Protein AF-0000000078892692 (afdb_homodimer)

Radius of gyration: 23.03 Å; Cα contacts (8 Å, |Δi|>4): 595; chains: 2; bounding box: 68×67×47 Å

Sequence (408 aa):
GPVQPSDVFCCVPGRLSLLSSTSKYKVTVGEIRRRLSHPECLNASLLGGVLRRAKSKNGGKCLRDKLDKIGLSLPAGRRKAAQVTLLTSLVEGEAAHLAADFDFVCESEFPASQLAEYQYRQHADPAEQGSRKNAIMAAKQLAKELQDILAQDPYPKLRLPTSSLPESTLRSLNQFGLVTHGFGSPSINAAMNAFQAYLSELLKGPVQPSDVFCCVPGRLSLLSSTSKYKVTVGEIRRRLSHPECLNASLLGGVLRRAKSKNGGKCLRDKLDKIGLSLPAGRRKAAQVTLLTSLVEGEAAHLAADFDFVCESEFPASQLAEYQYRQHADPAEQGSRKNAIMAAKQLAKELQDILAQDPYPKLRLPTSSLPESTLRSLNQFGLVTHGFGSPSINAAMNAFQAYLSELLK

Organism: Nematostella vectensis (NCBI:txid45351)

Nearest PDB structures (foldseek):
  8j0r-assembly1_B  TM=9.141E-01  e=3.727E-20  Homo sapiens
  8j0q-assembly1_A  TM=9.503E-01  e=6.905E-19  Homo sapiens
  8j0l-assembly1_B  TM=9.523E-01  e=1.653E-17  Homo sapiens
  8j0l-assembly1_A  TM=9.527E-01  e=9.924E-17  Homo sapiens
  8j0q-assembly1_B  TM=9.507E-01  e=8.103E-16  Homo sapiens

Secondary structure (DSSP, 8-state):
-PPPTTSEEEEEE-TT--TT---EEEEEHHHHHHHHSTTT---HHHHHHHTT-TTSTTHHHHHHHHHHHTT--PPSSS-------GGGGS-HHHHHHHHHHHHHHHHHH--HHHHHHHHHHHT--GGGHHHHHHHHHHHHHHHHHHHHHHTT--TTSS--TT----HHHHHHHHHHHHHHTT-HHHHHHHHHHHHHHHHHHHT-/-PPPTTSEEEEEE-TT--TT---EEEEEHHHHHHHHSTTT---HHHHHHHTT-TTSTTHHHHHHHHHHHTT--PPSSS-------GGGGS-HHHHHHHHHHHHHHHHHH--HHHHHHHHHHHT--GGGHHHHHHHHHHHHHHHHHHHHHHTT--TTSS--TT----HHHHHHHHHHHHHHTT-HHHHHHHHHHHHHHHHHHHT-

pLDDT: mean 90.21, std 11.08, range [53.38, 98.88]

Solvent-accessible surface area (backbone atoms only — not comparable to full-atom values): 21968 Å² total; per-residue (Å²): 129,82,82,48,49,81,37,75,69,49,70,34,73,46,67,44,52,55,68,85,62,66,55,62,34,67,36,30,40,40,54,53,53,52,42,48,28,86,76,41,38,40,45,60,68,55,46,24,38,46,60,71,39,51,86,42,90,59,29,58,59,54,51,49,52,55,32,46,74,70,73,40,75,70,67,83,71,91,56,82,60,32,90,80,47,49,56,60,40,45,51,50,56,54,23,42,49,44,22,50,43,51,32,50,46,35,72,74,45,49,48,28,58,53,53,18,52,56,53,46,67,75,59,63,53,74,90,47,43,65,62,46,50,52,31,46,52,34,26,48,50,54,52,46,54,53,42,55,55,49,70,48,56,33,54,94,46,81,70,43,92,83,49,83,70,54,69,70,47,41,50,39,46,39,50,33,20,61,73,31,36,42,24,43,56,54,38,38,44,25,32,49,49,38,48,46,47,21,49,55,42,57,70,106,129,83,83,48,49,82,38,73,68,49,72,33,71,48,68,44,52,55,68,86,62,65,55,63,34,68,37,28,41,41,55,53,52,52,43,50,28,85,76,42,38,41,47,62,68,57,46,25,38,47,62,72,38,51,84,42,89,60,27,59,60,53,50,49,52,57,32,45,74,69,74,40,75,72,69,84,70,91,57,83,63,32,89,79,47,48,56,59,39,45,51,51,54,53,23,42,48,44,23,49,42,51,30,50,45,32,72,74,46,51,49,27,59,53,52,20,51,57,54,46,66,75,59,65,53,72,90,47,43,65,62,47,52,54,31,46,52,34,26,48,50,56,52,46,54,52,44,56,55,50,71,49,56,32,53,95,47,82,67,42,92,83,50,83,70,52,69,68,48,41,50,40,48,39,51,33,19,62,74,31,37,43,23,44,57,54,37,36,43,26,32,48,49,37,50,46,47,22,49,54,43,56,70,106

Foldseek 3Di:
DQFDQAAFLDWAFFPPDDDPPGPIDTAGNVQVVLCCDPPANDAQQLVCQLRVNNPDDCSSVVVQVSQVVNPHHRDPDPPPGHDDDPLSSYALVNLVVVLVVLLVCLVPPPPLLVVLVVVLVVVVPPVCLVVVLVVLVVVLVVLVVLLVLLVQQPPVDQGDPPDPDDNVSSVVSNNVCSVNSNNPSSNVNSVSVSVNSNSVSNND/DQFDQAAFLDWAFFPPDDDPPGDIDTAGNVQVVLCCDPPANDAQQLVCQLRVNNPDDCSSVVVQVSQVVNPDHRDPDPPPGHDDDPLSSYALVNLVVVLVVLLVCLVPPPPLLVVLVVVLVVVVPPVCLVVVLVVLVVVLVVLVVLLVLLVQQPPVDQGDPPDPDDNVSNVVSNNVCSVNSNNPSSNVSSVSVSVNSNSVSNND

Structure (mmCIF, N/CA/C/O backbone):
data_AF-0000000078892692-model_v1
#
loop_
_entity.id
_entity.type
_entity.pdbx_description
1 polymer 'Activator protein 2-like protein'
#
loop_
_atom_site.group_PDB
_atom_site.id
_atom_site.type_symbol
_atom_site.label_atom_id
_atom_site.label_alt_id
_atom_site.label_comp_id
_atom_site.label_asym_id
_atom_site.label_entity_id
_atom_site.label_seq_id
_atom_site.pdbx_PDB_ins_code
_atom_site.Cartn_x
_atom_site.Cartn_y
_atom_site.Cartn_z
_atom_site.occupancy
_atom_site.B_iso_or_equiv
_atom_site.auth_seq_id
_atom_site.auth_comp_id
_atom_site.auth_asym_id
_atom_site.auth_atom_id
_atom_site.pdbx_PDB_model_num
ATOM 1 N N . GLY A 1 1 ? 33.062 15.555 13.859 1 58.94 1 GLY A N 1
ATOM 2 C CA . GLY A 1 1 ? 33.469 14.484 12.953 1 58.94 1 GLY A CA 1
ATOM 3 C C . GLY A 1 1 ? 32.688 14.477 11.656 1 58.94 1 GLY A C 1
ATOM 4 O O . GLY A 1 1 ? 31.734 15.242 11.484 1 58.94 1 GLY A O 1
ATOM 5 N N . PRO A 1 2 ? 33.094 13.664 10.695 1 82.06 2 PRO A N 1
ATOM 6 C CA . PRO A 1 2 ? 32.406 13.648 9.398 1 82.06 2 PRO A CA 1
ATOM 7 C C . PRO A 1 2 ? 30.953 13.227 9.5 1 82.06 2 PRO A C 1
ATOM 9 O O . PRO A 1 2 ? 30.609 12.398 10.344 1 82.06 2 PRO A O 1
ATOM 12 N N . VAL A 1 3 ? 30.125 13.938 8.938 1 89 3 VAL A N 1
ATOM 13 C CA . VAL A 1 3 ? 28.688 13.672 8.93 1 89 3 VAL A CA 1
ATOM 14 C C . VAL A 1 3 ? 28.422 12.266 8.391 1 89 3 VAL A C 1
ATOM 16 O O . VAL A 1 3 ? 28.953 11.898 7.336 1 89 3 VAL A O 1
ATOM 19 N N . GLN A 1 4 ? 27.766 11.523 9.25 1 92.5 4 GLN A N 1
ATOM 20 C CA . GLN A 1 4 ? 27.469 10.141 8.867 1 92.5 4 GLN A CA 1
ATOM 21 C C . GLN A 1 4 ? 26.031 10.016 8.359 1 92.5 4 GLN A C 1
ATOM 23 O O . GLN A 1 4 ? 25.141 10.742 8.805 1 92.5 4 GLN A O 1
ATOM 28 N N . PRO A 1 5 ? 25.797 9.078 7.492 1 91.62 5 PRO A N 1
ATOM 29 C CA . PRO A 1 5 ? 24.453 8.867 6.949 1 91.62 5 PRO A CA 1
ATOM 30 C C . PRO A 1 5 ? 23.422 8.523 8.031 1 91.62 5 PRO A C 1
ATOM 32 O O . PRO A 1 5 ? 22.234 8.812 7.875 1 91.62 5 PRO A O 1
ATOM 35 N N .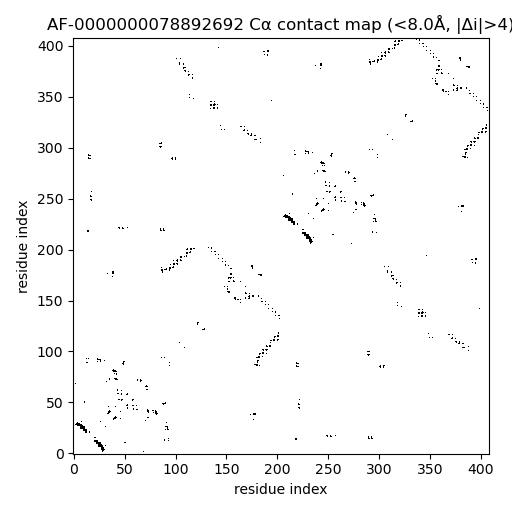 SER A 1 6 ? 23.875 7.949 9.062 1 92.88 6 SER A N 1
ATOM 36 C CA . SER A 1 6 ? 22.953 7.508 10.109 1 92.88 6 SER A CA 1
ATOM 37 C C . SER A 1 6 ? 22.625 8.641 11.07 1 92.88 6 SER A C 1
ATOM 39 O O . SER A 1 6 ? 21.734 8.508 11.906 1 92.88 6 SER A O 1
ATOM 41 N N . ASP A 1 7 ? 23.266 9.766 10.938 1 95.12 7 ASP A N 1
ATOM 42 C CA . ASP A 1 7 ? 22.969 10.914 11.789 1 95.12 7 ASP A CA 1
ATOM 43 C C . ASP A 1 7 ? 21.562 11.438 11.547 1 95.12 7 ASP A C 1
ATOM 45 O O . ASP A 1 7 ? 21.062 11.406 10.414 1 95.12 7 ASP A O 1
ATOM 49 N N . VAL A 1 8 ? 21 11.914 12.633 1 94.88 8 VAL A N 1
ATOM 50 C CA . VAL A 1 8 ? 19.656 12.469 12.531 1 94.88 8 VAL A CA 1
ATOM 51 C C . VAL A 1 8 ? 19.719 13.914 12.047 1 94.88 8 VAL A C 1
ATOM 53 O O . VAL A 1 8 ? 20.391 14.742 12.648 1 94.88 8 VAL A O 1
ATOM 56 N N . PHE A 1 9 ? 19.109 14.172 10.93 1 94.44 9 PHE A N 1
ATOM 57 C CA . PHE A 1 9 ? 19.016 15.523 10.398 1 94.44 9 PHE A CA 1
ATOM 58 C C . PHE A 1 9 ? 17.922 16.312 11.109 1 94.44 9 PHE A C 1
ATOM 60 O O . PHE A 1 9 ? 18.141 17.453 11.531 1 94.44 9 PHE A O 1
ATOM 67 N N . CYS A 1 10 ? 16.75 15.719 11.266 1 92.81 10 CYS A N 1
ATOM 68 C CA . CYS A 1 10 ? 15.633 16.312 12 1 92.81 10 CYS A CA 1
ATOM 69 C C . CYS A 1 10 ? 14.57 15.266 12.32 1 92.81 10 CYS A C 1
ATOM 71 O O . CYS A 1 10 ? 14.719 14.094 11.953 1 92.81 10 CYS A O 1
ATOM 73 N N . CYS A 1 11 ? 13.633 15.672 13.141 1 93 11 CYS A N 1
ATOM 74 C CA . CYS A 1 11 ? 12.461 14.867 13.438 1 93 11 CYS A CA 1
ATOM 75 C C . CYS A 1 11 ? 11.188 15.57 12.977 1 93 11 CYS A C 1
ATOM 77 O O . CYS A 1 11 ? 11.047 16.781 13.133 1 93 11 CYS A O 1
ATOM 79 N N . VAL A 1 12 ? 10.391 14.781 12.359 1 92.06 12 VAL A N 1
ATOM 80 C CA . VAL A 1 12 ? 9.164 15.375 11.852 1 92.06 12 VAL A CA 1
ATOM 81 C C . VAL A 1 12 ? 7.957 14.586 12.359 1 92.06 12 VAL A C 1
ATOM 83 O O . VAL A 1 12 ? 8.031 13.359 12.508 1 92.06 12 VAL A O 1
ATOM 86 N N . PRO A 1 13 ? 6.879 15.297 12.625 1 89.38 13 PRO A N 1
ATOM 87 C CA . PRO A 1 13 ? 5.645 14.555 12.906 1 89.38 13 PRO A CA 1
ATOM 88 C C . PRO A 1 13 ? 5.145 13.766 11.703 1 89.38 13 PRO A C 1
ATOM 90 O O . PRO A 1 13 ? 5.324 14.195 10.562 1 89.38 13 PRO A O 1
ATOM 93 N N . GLY A 1 14 ? 4.566 12.695 11.953 1 90.81 14 GLY A N 1
ATOM 94 C CA . GLY A 1 14 ? 4.02 11.883 10.875 1 90.81 14 GLY A CA 1
ATOM 95 C C . GLY A 1 14 ? 2.863 12.547 10.156 1 90.81 14 GLY A C 1
ATOM 96 O O . GLY A 1 14 ? 1.998 13.156 10.789 1 90.81 14 GLY A O 1
ATOM 97 N N . ARG A 1 15 ? 2.852 12.469 8.898 1 91.19 15 ARG A N 1
ATOM 98 C CA . ARG A 1 15 ? 1.75 12.992 8.094 1 91.19 15 ARG A CA 1
ATOM 99 C C . ARG A 1 15 ? 0.472 12.195 8.336 1 91.19 15 ARG A C 1
ATOM 101 O O . ARG A 1 15 ? -0.629 12.742 8.273 1 91.19 15 ARG A O 1
ATOM 108 N N . LEU A 1 16 ? 0.683 10.945 8.633 1 93.12 16 LEU A N 1
ATOM 109 C CA . LEU A 1 16 ? -0.471 10.062 8.773 1 93.12 16 LEU A CA 1
ATOM 110 C C . LEU A 1 16 ? -0.733 9.734 10.234 1 93.12 16 LEU A C 1
ATOM 112 O O . LEU A 1 16 ? -1.532 8.852 10.547 1 93.12 16 LEU A O 1
ATOM 116 N N . SER A 1 17 ? -0.067 10.43 11.039 1 87.69 17 SER A N 1
ATOM 117 C CA . SER A 1 17 ? -0.314 10.258 12.469 1 87.69 17 SER A CA 1
ATOM 118 C C . SER A 1 17 ? -1.553 11.031 12.914 1 87.69 17 SER A C 1
ATOM 120 O O . SER A 1 17 ? -1.776 12.156 12.477 1 87.69 17 SER A O 1
ATOM 122 N N . LEU A 1 18 ? -2.357 10.273 13.664 1 82.31 18 LEU A N 1
ATOM 123 C CA . LEU A 1 18 ? -3.557 10.922 14.18 1 82.31 18 LEU A CA 1
ATOM 124 C C . LEU A 1 18 ? -3.369 11.328 15.633 1 82.31 18 LEU A C 1
ATOM 126 O O . LEU A 1 18 ? -2.771 10.586 16.422 1 82.31 18 LEU A O 1
ATOM 130 N N . LEU A 1 19 ? -3.971 12.336 15.977 1 73.19 19 LEU A N 1
ATOM 131 C CA . LEU A 1 19 ? -4.016 12.844 17.344 1 73.19 19 LEU A CA 1
ATOM 132 C C . LEU A 1 19 ? -2.609 13.008 17.906 1 73.19 19 LEU A C 1
ATOM 134 O O . LEU A 1 19 ? -1.63 13 17.156 1 73.19 19 LEU A O 1
ATOM 138 N N . SER A 1 20 ? -2.494 13.328 19.172 1 61.25 20 SER A N 1
ATOM 139 C CA . SER A 1 20 ? -1.234 13.648 19.844 1 61.25 20 SER A CA 1
ATOM 140 C C . SER A 1 20 ? -0.324 12.422 19.906 1 61.25 20 SER A C 1
ATOM 142 O O . SER A 1 20 ? 0.729 12.461 20.547 1 61.25 20 SER A O 1
ATOM 144 N N . SER A 1 21 ? -0.726 11.258 19.344 1 54.81 21 SER A N 1
ATOM 145 C CA . SER A 1 21 ? 0.207 10.141 19.359 1 54.81 21 SER A CA 1
ATOM 146 C C . SER A 1 21 ? 1.468 10.453 18.562 1 54.81 21 SER A C 1
ATOM 148 O O . SER A 1 21 ? 1.466 10.383 17.344 1 54.81 21 SER A O 1
ATOM 150 N N . THR A 1 22 ? 2.047 11.469 18.938 1 57.28 22 THR A N 1
ATOM 151 C CA . THR A 1 22 ? 3.047 12.172 18.141 1 57.28 22 THR A CA 1
ATOM 152 C C . THR A 1 22 ? 4.254 11.273 17.875 1 57.28 22 THR A C 1
ATOM 154 O O . THR A 1 22 ? 5.172 11.203 18.703 1 57.28 22 THR A O 1
ATOM 157 N N . SER A 1 23 ? 4.035 10.188 17.219 1 67.31 23 SER A N 1
ATOM 158 C CA . SER A 1 23 ? 5.262 9.539 16.766 1 67.31 23 SER A CA 1
ATOM 159 C C . SER A 1 23 ? 6.039 10.43 15.797 1 67.31 23 SER A C 1
ATOM 161 O O . SER A 1 23 ? 5.465 10.992 14.867 1 67.31 23 SER A O 1
ATOM 163 N N . LYS A 1 24 ? 7.16 10.938 16.328 1 88.19 24 LYS A N 1
ATOM 164 C CA . LYS A 1 24 ? 8.062 11.648 15.422 1 88.19 24 LYS A CA 1
ATOM 165 C C . LYS A 1 24 ? 9.008 10.688 14.711 1 88.19 24 LYS A C 1
ATOM 167 O O . LYS A 1 24 ? 9.43 9.68 15.281 1 88.19 24 LYS A O 1
ATOM 172 N N . TYR A 1 25 ? 9.109 10.953 13.484 1 94.25 25 TYR A N 1
ATOM 173 C CA . TYR A 1 25 ? 10.023 10.141 12.695 1 94.25 25 TYR A CA 1
ATOM 174 C C . TYR A 1 25 ? 11.367 10.828 12.531 1 94.25 25 TYR A C 1
ATOM 176 O O . TYR A 1 25 ? 11.438 12.031 12.273 1 94.25 25 TYR A O 1
ATOM 184 N N . LYS A 1 26 ? 12.352 10.07 12.719 1 95.38 26 LYS A N 1
ATOM 185 C CA . LYS A 1 26 ? 13.703 10.562 12.477 1 95.38 26 LYS A CA 1
ATOM 186 C C . LYS A 1 26 ? 14.031 10.562 10.984 1 95.38 26 LYS A C 1
ATOM 188 O O . LYS A 1 26 ? 13.789 9.57 10.297 1 95.38 26 LYS A O 1
ATOM 193 N N . VAL A 1 27 ? 14.5 11.672 10.562 1 96.5 27 VAL A N 1
ATOM 194 C CA . VAL A 1 27 ? 15.016 11.789 9.203 1 96.5 27 VAL A CA 1
ATOM 195 C C . VAL A 1 27 ? 16.547 11.852 9.227 1 96.5 27 VAL A C 1
ATOM 197 O O . VAL A 1 27 ? 17.125 12.773 9.797 1 96.5 27 VAL A O 1
ATOM 200 N N . THR A 1 28 ? 17.141 10.867 8.594 1 96.56 28 THR A N 1
ATOM 201 C CA . THR A 1 28 ? 18.594 10.789 8.656 1 96.56 28 THR A CA 1
ATOM 202 C C . THR A 1 28 ? 19.234 11.609 7.539 1 96.56 28 THR A C 1
ATOM 204 O O . THR A 1 28 ? 18.547 12 6.586 1 96.56 28 THR A O 1
ATOM 207 N N . VAL A 1 29 ? 20.5 11.844 7.754 1 95.75 29 VAL A N 1
ATOM 208 C CA . VAL A 1 29 ? 21.266 12.516 6.715 1 95.75 29 VAL A CA 1
ATOM 209 C C . VAL A 1 29 ? 21.266 11.672 5.441 1 95.75 29 VAL A C 1
ATOM 211 O O . VAL A 1 29 ? 21.172 12.203 4.336 1 95.75 29 VAL A O 1
ATOM 214 N N . GLY A 1 30 ? 21.344 10.352 5.633 1 95.81 30 GLY A N 1
ATOM 215 C CA . GLY A 1 30 ? 21.266 9.445 4.492 1 95.81 30 GLY A CA 1
ATOM 216 C C . GLY A 1 30 ? 19.984 9.594 3.697 1 95.81 30 GLY A C 1
ATOM 217 O O . GLY A 1 30 ? 20.016 9.555 2.465 1 95.81 30 GLY A O 1
ATOM 218 N N . GLU A 1 31 ? 18.859 9.742 4.406 1 96.75 31 GLU A N 1
ATOM 219 C CA . GLU A 1 31 ? 17.594 9.922 3.713 1 96.75 31 GLU A CA 1
ATOM 220 C C . GLU A 1 31 ? 17.594 11.211 2.9 1 96.75 31 GLU A C 1
ATOM 222 O O . GLU A 1 31 ? 17.156 11.227 1.748 1 96.75 31 GLU A O 1
ATOM 227 N N . ILE A 1 32 ? 18.109 12.273 3.484 1 94.75 32 ILE A N 1
ATOM 228 C CA . ILE A 1 32 ? 18.156 13.555 2.787 1 94.75 32 ILE A CA 1
ATOM 229 C C . ILE A 1 32 ? 19 13.422 1.517 1 94.75 32 ILE A C 1
ATOM 231 O O . ILE A 1 32 ? 18.594 13.891 0.449 1 94.75 32 ILE A O 1
ATOM 235 N N . ARG A 1 33 ? 20.047 12.766 1.633 1 94.06 33 ARG A N 1
ATOM 236 C CA . ARG A 1 33 ? 20.922 12.562 0.483 1 94.06 33 ARG A CA 1
ATOM 237 C C . ARG A 1 33 ? 20.219 11.789 -0.619 1 94.06 33 ARG A C 1
ATOM 239 O O . ARG A 1 33 ? 20.312 12.141 -1.796 1 94.06 33 ARG A O 1
ATOM 246 N N . ARG A 1 34 ? 19.516 10.742 -0.247 1 93.75 34 ARG A N 1
ATOM 247 C CA . ARG A 1 34 ? 18.797 9.93 -1.227 1 93.75 34 ARG A CA 1
ATOM 248 C C . ARG A 1 34 ? 17.688 10.727 -1.897 1 93.75 34 ARG A C 1
ATOM 250 O O . ARG A 1 34 ? 17.453 10.586 -3.1 1 93.75 34 ARG A O 1
ATOM 257 N N . ARG A 1 35 ? 17.031 11.648 -1.121 1 93.06 35 ARG A N 1
ATOM 258 C CA . ARG A 1 35 ? 15.922 12.43 -1.66 1 93.06 35 ARG A CA 1
ATOM 259 C C . ARG A 1 35 ? 16.422 13.484 -2.641 1 93.06 35 ARG A C 1
ATOM 261 O O . ARG A 1 35 ? 15.703 13.875 -3.561 1 93.06 35 ARG A O 1
ATOM 268 N N . LEU A 1 36 ? 17.641 13.859 -2.443 1 90.81 36 LEU A N 1
ATOM 269 C CA . LEU A 1 36 ? 18.219 14.914 -3.27 1 90.81 36 LEU A CA 1
ATOM 270 C C . LEU A 1 36 ? 18.906 14.32 -4.5 1 90.81 36 LEU A C 1
ATOM 272 O O . LEU A 1 36 ? 19.219 15.047 -5.441 1 90.81 36 LEU A O 1
ATOM 276 N N . SER A 1 37 ? 19.078 13.078 -4.473 1 89.75 37 SER A N 1
ATOM 277 C CA . SER A 1 37 ? 19.781 12.414 -5.562 1 89.75 37 SER A CA 1
ATOM 278 C C . SER A 1 37 ? 18.812 11.703 -6.496 1 89.75 37 SER A C 1
ATOM 280 O O . SER A 1 37 ? 17.609 11.664 -6.23 1 89.75 37 SER A O 1
ATOM 282 N N . HIS A 1 38 ? 19.344 11.281 -7.57 1 88.5 38 HIS A N 1
ATOM 283 C CA . HIS A 1 38 ? 18.531 10.484 -8.477 1 88.5 38 HIS A CA 1
ATOM 284 C C . HIS A 1 38 ? 18 9.234 -7.781 1 88.5 38 HIS A C 1
ATOM 286 O O . HIS A 1 38 ? 18.719 8.586 -7.012 1 88.5 38 HIS A O 1
ATOM 292 N N . PRO A 1 39 ? 16.734 8.906 -7.969 1 88.56 39 PRO A N 1
ATOM 293 C CA . PRO A 1 39 ? 15.844 9.336 -9.055 1 88.56 39 PRO A CA 1
ATOM 294 C C . PRO A 1 39 ? 14.922 10.477 -8.641 1 88.56 39 PRO A C 1
ATOM 296 O O . PRO A 1 39 ? 14.25 11.078 -9.484 1 88.56 39 PRO A O 1
ATOM 299 N N . GLU A 1 40 ? 14.82 10.898 -7.371 1 85.88 40 GLU A N 1
ATOM 300 C CA . GLU A 1 40 ? 13.805 11.859 -6.934 1 85.88 40 GLU A CA 1
ATOM 301 C C . GLU A 1 40 ? 14.25 13.289 -7.199 1 85.88 40 GLU A C 1
ATOM 303 O O . GLU A 1 40 ? 13.477 14.102 -7.723 1 85.88 40 GLU A O 1
ATOM 308 N N . CYS A 1 41 ? 15.5 13.602 -6.863 1 88.06 41 CYS A N 1
ATOM 309 C CA . CYS A 1 41 ? 16.062 14.93 -7.102 1 88.06 41 CYS A CA 1
ATOM 310 C C . CYS A 1 41 ? 15.102 16.016 -6.648 1 88.06 41 CYS A C 1
ATOM 312 O O . CYS A 1 41 ? 14.773 16.922 -7.422 1 88.06 41 CYS A O 1
ATOM 314 N N . LEU A 1 42 ? 14.758 15.984 -5.426 1 87.25 42 LEU A N 1
ATOM 315 C CA . LEU A 1 42 ? 13.781 16.938 -4.914 1 87.25 42 LEU A CA 1
ATOM 316 C C . LEU A 1 42 ? 14.359 18.344 -4.871 1 87.25 42 LEU A C 1
ATOM 318 O O . LEU A 1 42 ? 15.531 18.531 -4.535 1 87.25 42 LEU A O 1
ATOM 322 N N . ASN A 1 43 ? 13.547 19.234 -5.219 1 84.31 43 ASN A N 1
ATOM 323 C CA . ASN A 1 43 ? 13.938 20.625 -5.039 1 84.31 43 ASN A CA 1
ATOM 324 C C . ASN A 1 43 ? 13.633 21.125 -3.627 1 84.31 43 ASN A C 1
ATOM 326 O O . ASN A 1 43 ? 13.148 20.359 -2.793 1 84.31 43 ASN A O 1
ATOM 330 N N . ALA A 1 44 ? 13.945 22.375 -3.387 1 83.12 44 ALA A N 1
ATOM 331 C CA . ALA A 1 44 ? 13.812 22.938 -2.049 1 83.12 44 ALA A CA 1
ATOM 332 C C . ALA A 1 44 ? 12.359 22.938 -1.59 1 83.12 44 ALA A C 1
ATOM 334 O O . ALA A 1 44 ? 12.07 22.641 -0.428 1 83.12 44 ALA A O 1
ATOM 335 N N . SER A 1 45 ? 11.484 23.266 -2.467 1 83.44 45 SER A N 1
ATOM 336 C CA . SER A 1 45 ? 10.07 23.359 -2.123 1 83.44 45 SER A CA 1
ATOM 337 C C . SER A 1 45 ? 9.5 22 -1.751 1 83.44 45 SER A C 1
ATOM 339 O O . SER A 1 45 ? 8.805 21.859 -0.743 1 83.44 45 SER A O 1
ATOM 341 N N . LEU A 1 46 ? 9.828 21.016 -2.479 1 87 46 LEU A N 1
ATOM 342 C CA . LEU A 1 46 ? 9.32 19.672 -2.23 1 87 46 LEU A CA 1
ATOM 343 C C . LEU A 1 46 ? 9.938 19.078 -0.971 1 87 46 LEU A C 1
ATOM 345 O O . LEU A 1 46 ? 9.242 18.484 -0.147 1 87 46 LEU A O 1
ATOM 349 N N . LEU A 1 47 ? 11.258 19.25 -0.893 1 90.25 47 LEU A N 1
ATOM 350 C CA . LEU A 1 47 ? 11.914 18.75 0.306 1 90.25 47 LEU A CA 1
ATOM 351 C C . LEU A 1 47 ? 11.391 19.453 1.554 1 90.25 47 LEU A C 1
ATOM 353 O O . LEU A 1 47 ? 11.18 18.812 2.588 1 90.25 47 LEU A O 1
ATOM 357 N N . GLY A 1 48 ? 11.203 20.734 1.41 1 88.06 48 GLY A N 1
ATOM 358 C CA . GLY A 1 48 ? 10.602 21.484 2.51 1 88.06 48 GLY A CA 1
ATOM 359 C C . GLY A 1 48 ? 9.234 20.953 2.895 1 88.06 48 GLY A C 1
ATOM 360 O O . GLY A 1 48 ? 8.891 20.906 4.078 1 88.06 48 GLY A O 1
ATOM 361 N N . GLY A 1 49 ? 8.445 20.547 1.878 1 88.31 49 GLY A N 1
ATOM 362 C CA . GLY A 1 49 ? 7.141 19.953 2.123 1 88.31 49 GLY A CA 1
ATOM 363 C C . GLY A 1 49 ? 7.219 18.625 2.844 1 88.31 49 GLY A C 1
ATOM 364 O O . GLY A 1 49 ? 6.445 18.359 3.77 1 88.31 49 GLY A O 1
ATOM 365 N N . VAL A 1 50 ? 8.164 17.844 2.463 1 91.56 50 VAL A N 1
ATOM 366 C CA . VAL A 1 50 ? 8.344 16.531 3.074 1 91.56 50 VAL A CA 1
ATOM 367 C C . VAL A 1 50 ? 8.758 16.703 4.535 1 91.56 50 VAL A C 1
ATOM 369 O O . VAL A 1 50 ? 8.297 15.961 5.406 1 91.56 50 VAL A O 1
ATOM 372 N N . LEU A 1 51 ? 9.578 17.766 4.789 1 90.94 51 LEU A N 1
ATOM 373 C CA . LEU A 1 51 ? 10.109 17.984 6.129 1 90.94 51 LEU A CA 1
ATOM 374 C C . LEU A 1 51 ? 9.18 18.875 6.941 1 90.94 51 LEU A C 1
ATOM 376 O O . LEU A 1 51 ? 9.5 19.234 8.078 1 90.94 51 LEU A O 1
ATOM 380 N N . ARG A 1 52 ? 8.055 19.234 6.395 1 81.75 52 ARG A N 1
ATOM 381 C CA . ARG A 1 52 ? 7.027 20.031 7.059 1 81.75 52 ARG A CA 1
ATOM 382 C C . ARG A 1 52 ? 7.559 21.422 7.406 1 81.75 52 ARG A C 1
ATOM 384 O O . ARG A 1 52 ? 7.277 21.953 8.484 1 81.75 52 ARG A O 1
ATOM 391 N N . ARG A 1 53 ? 8.367 21.953 6.633 1 71.06 53 ARG A N 1
ATOM 392 C CA . ARG A 1 53 ? 8.953 23.266 6.871 1 71.06 53 ARG A CA 1
ATOM 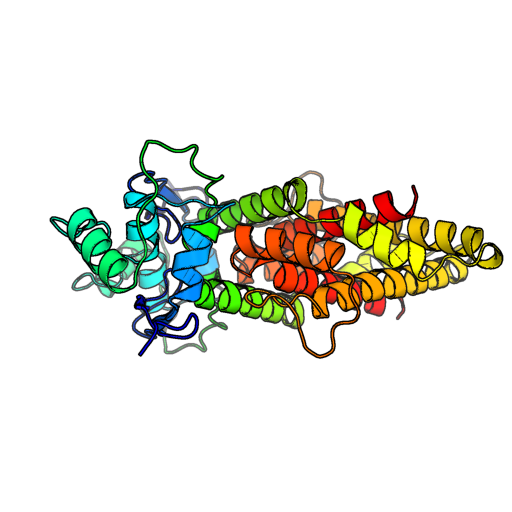393 C C . ARG A 1 53 ? 8.594 24.234 5.75 1 71.06 53 ARG A C 1
ATOM 395 O O . ARG A 1 53 ? 9.148 25.344 5.672 1 71.06 53 ARG A O 1
ATOM 402 N N . ALA A 1 54 ? 7.797 23.859 4.918 1 56.88 54 ALA A N 1
ATOM 403 C CA . ALA A 1 54 ? 7.59 24.656 3.711 1 56.88 54 ALA A CA 1
ATOM 404 C C . ALA A 1 54 ? 6.98 26.016 4.047 1 56.88 54 ALA A C 1
ATOM 406 O O . ALA A 1 54 ? 7.266 27.016 3.377 1 56.88 54 ALA A O 1
ATOM 407 N N . LYS A 1 55 ? 6.137 26.172 5.031 1 56.53 55 LYS A N 1
ATOM 408 C CA . LYS A 1 55 ? 5.375 27.406 5.203 1 56.53 55 LYS A CA 1
ATOM 409 C C . LYS A 1 55 ? 6.152 28.422 6.031 1 56.53 55 LYS A C 1
ATOM 411 O O . LYS A 1 55 ? 5.656 29.516 6.309 1 56.53 55 LYS A O 1
ATOM 416 N N . SER A 1 56 ? 7.332 28.062 6.305 1 57.41 56 SER A N 1
ATOM 417 C CA . SER A 1 56 ? 8.023 29 7.172 1 57.41 56 SER A CA 1
ATOM 418 C C . SER A 1 56 ? 8.641 30.141 6.363 1 57.41 56 SER A C 1
ATOM 420 O O . SER A 1 56 ? 9.047 29.953 5.215 1 57.41 56 SER A O 1
ATOM 422 N N . LYS A 1 57 ? 8.43 31.328 6.773 1 64.69 57 LYS A N 1
ATOM 423 C CA . LYS A 1 57 ? 9.109 32.469 6.172 1 64.69 57 LYS A CA 1
ATOM 424 C C . LYS A 1 57 ? 10.609 32.219 6.027 1 64.69 57 LYS A C 1
ATOM 426 O O . LYS A 1 57 ? 11.273 31.844 7 1 64.69 57 LYS A O 1
ATOM 431 N N . ASN A 1 58 ? 11.172 32.125 4.844 1 72.12 58 ASN A N 1
ATOM 432 C CA . ASN A 1 58 ? 12.562 31.875 4.504 1 72.12 58 ASN A CA 1
ATOM 433 C C . ASN A 1 58 ? 12.906 30.391 4.602 1 72.12 58 ASN A C 1
ATOM 435 O O . ASN A 1 58 ? 14.016 30.031 4.984 1 72.12 58 ASN A O 1
ATOM 439 N N . GLY A 1 59 ? 11.883 29.641 4.551 1 73.75 59 GLY A N 1
ATOM 440 C CA . GLY A 1 59 ? 12.055 28.203 4.672 1 73.75 59 GLY A CA 1
ATOM 441 C C . GLY A 1 59 ? 13.102 27.641 3.727 1 73.75 59 GLY A C 1
ATOM 442 O O . GLY A 1 59 ? 13.953 26.859 4.133 1 73.75 59 GLY A O 1
ATOM 443 N N . GLY A 1 60 ? 13.07 28.156 2.592 1 75.75 60 GLY A N 1
ATOM 444 C CA . GLY A 1 60 ? 14.039 27.688 1.61 1 75.75 60 GLY A CA 1
ATOM 445 C C . GLY A 1 60 ? 15.469 28.047 1.968 1 75.75 60 GLY A C 1
ATOM 446 O O . GLY A 1 60 ? 16.359 27.203 1.851 1 75.75 60 GLY A O 1
ATOM 447 N N . LYS A 1 61 ? 15.625 29.219 2.389 1 79.69 61 LYS A N 1
ATOM 448 C CA . LYS A 1 61 ? 16.953 29.672 2.775 1 79.69 61 LYS A CA 1
ATOM 449 C C . LYS A 1 61 ? 17.469 28.891 3.996 1 79.69 61 LYS A C 1
ATOM 451 O O . LYS A 1 61 ? 18.609 28.469 4.031 1 79.69 61 LYS A O 1
ATOM 456 N N . CYS A 1 62 ? 16.594 28.719 4.949 1 83.25 62 CYS A N 1
ATOM 457 C CA . CYS A 1 62 ? 16.969 28 6.16 1 83.25 62 CYS A CA 1
ATOM 458 C C . CYS A 1 62 ? 17.344 26.562 5.84 1 83.25 62 CYS A C 1
ATOM 460 O O . CYS A 1 62 ? 18.312 26.031 6.383 1 83.25 62 CYS A O 1
ATOM 462 N N . LEU A 1 63 ? 16.578 26.047 4.98 1 86.19 63 LEU A N 1
ATOM 463 C CA . LEU A 1 63 ? 16.859 24.656 4.578 1 86.19 63 LEU A CA 1
ATOM 464 C C . LEU A 1 63 ? 18.203 24.562 3.867 1 86.19 63 LEU A C 1
ATOM 466 O O . LEU A 1 63 ? 18.969 23.641 4.125 1 86.19 63 LEU A O 1
ATOM 470 N N . ARG A 1 64 ? 18.484 25.453 3.023 1 86.19 64 ARG A N 1
ATOM 471 C CA . ARG A 1 64 ? 19.75 25.453 2.299 1 86.19 64 ARG A CA 1
ATOM 472 C C . ARG A 1 64 ? 20.922 25.594 3.258 1 86.19 64 ARG A C 1
ATOM 474 O O . ARG A 1 64 ? 21.938 24.922 3.092 1 86.19 64 ARG A O 1
ATOM 481 N N . ASP A 1 65 ? 20.75 26.438 4.195 1 87.06 65 ASP A N 1
ATOM 482 C CA . ASP A 1 65 ? 21.812 26.625 5.18 1 87.06 65 ASP A CA 1
ATOM 483 C C . ASP A 1 65 ? 22.062 25.344 5.969 1 87.06 65 ASP A C 1
ATOM 485 O O . ASP A 1 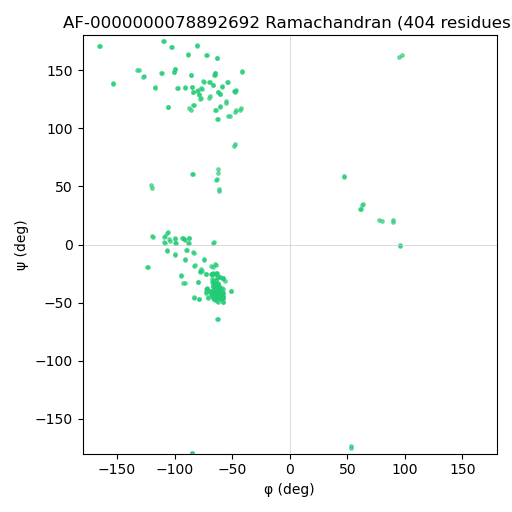65 ? 23.219 24.984 6.223 1 87.06 65 ASP A O 1
ATOM 489 N N . LYS A 1 66 ? 21.031 24.734 6.363 1 88.31 66 LYS A N 1
ATOM 490 C CA . LYS A 1 66 ? 21.172 23.5 7.121 1 88.31 66 LYS A CA 1
ATOM 491 C C . LYS A 1 66 ? 21.828 22.406 6.277 1 88.31 66 LYS A C 1
ATOM 493 O O . LYS A 1 66 ? 22.641 21.641 6.785 1 88.31 66 LYS A O 1
ATOM 498 N N . LEU A 1 67 ? 21.438 22.344 5.094 1 90.31 67 LEU A N 1
ATOM 499 C CA . LEU A 1 67 ? 22.016 21.359 4.184 1 90.31 67 LEU A CA 1
ATOM 500 C C . LEU A 1 67 ? 23.5 21.609 3.969 1 90.31 67 LEU A C 1
ATOM 502 O O . LEU A 1 67 ? 24.312 20.688 3.963 1 90.31 67 LEU A O 1
ATOM 506 N N . ASP A 1 68 ? 23.812 22.812 3.838 1 88.75 68 ASP A N 1
ATOM 507 C CA . ASP A 1 68 ? 25.203 23.203 3.621 1 88.75 68 ASP A CA 1
ATOM 508 C C . ASP A 1 68 ? 26.078 22.781 4.801 1 88.75 68 ASP A C 1
ATOM 510 O O . ASP A 1 68 ? 27.234 22.406 4.613 1 88.75 68 ASP A O 1
ATOM 514 N N . LYS A 1 69 ? 25.5 22.859 5.898 1 89 69 LYS A N 1
ATOM 515 C CA . LYS A 1 69 ? 26.25 22.5 7.105 1 89 69 LYS A CA 1
ATOM 516 C C . LYS A 1 69 ? 26.641 21.031 7.098 1 89 69 LYS A C 1
ATOM 518 O O . LYS A 1 69 ? 27.625 20.641 7.738 1 89 69 LYS A O 1
ATOM 523 N N . ILE A 1 70 ? 25.875 20.312 6.406 1 88.31 70 ILE A N 1
ATOM 524 C CA . ILE A 1 70 ? 26.203 18.891 6.391 1 88.31 70 ILE A CA 1
ATOM 525 C C . ILE A 1 70 ? 26.766 18.5 5.027 1 88.31 70 ILE A C 1
ATOM 527 O O . ILE A 1 70 ? 26.844 17.312 4.695 1 88.31 70 ILE A O 1
ATOM 531 N N . GLY A 1 71 ? 27 19.484 4.16 1 86.25 71 GLY A N 1
ATOM 532 C CA . GLY A 1 71 ? 27.703 19.266 2.904 1 86.25 71 GLY A CA 1
ATOM 533 C C . GLY A 1 71 ? 26.766 18.906 1.763 1 86.25 71 GLY A C 1
ATOM 534 O O . GLY A 1 71 ? 27.172 18.234 0.806 1 86.25 71 GLY A O 1
ATOM 535 N N . LEU A 1 72 ? 25.516 19.25 1.93 1 87.44 72 LEU A N 1
ATOM 536 C CA . LEU A 1 72 ? 24.547 18.969 0.872 1 87.44 72 LEU A CA 1
ATOM 537 C C . LEU A 1 72 ? 24.047 20.266 0.23 1 87.44 72 LEU A C 1
ATOM 539 O O . LEU A 1 72 ? 24.125 21.328 0.843 1 87.44 72 LEU A O 1
ATOM 543 N N . SER A 1 73 ? 23.766 20.094 -1.047 1 83.81 73 SER A N 1
ATOM 544 C CA . SER A 1 73 ? 23.25 21.25 -1.778 1 83.81 73 SER A CA 1
ATOM 545 C C . SER A 1 73 ? 22 20.875 -2.578 1 83.81 73 SER A C 1
ATOM 547 O O . SER A 1 73 ? 21.812 19.703 -2.934 1 83.81 73 SER A O 1
ATOM 549 N N . LEU A 1 74 ? 21.203 21.812 -2.729 1 82.19 74 LEU A N 1
ATOM 550 C CA . LEU A 1 74 ? 20.016 21.625 -3.553 1 82.19 74 LEU A CA 1
ATOM 551 C C . LEU A 1 74 ? 20.375 21.672 -5.035 1 82.19 74 LEU A C 1
ATOM 553 O O . LEU A 1 74 ? 21.234 22.453 -5.445 1 82.19 74 LEU A O 1
ATOM 557 N N . PRO A 1 75 ? 19.984 20.656 -5.734 1 68.81 75 PRO A N 1
ATOM 558 C CA . PRO A 1 75 ? 20.266 20.688 -7.172 1 68.81 75 PRO A CA 1
ATOM 559 C C . PRO A 1 75 ? 19.859 22.016 -7.816 1 68.81 75 PRO A C 1
ATOM 561 O O . PRO A 1 75 ? 18.891 22.656 -7.375 1 68.81 75 PRO A O 1
ATOM 564 N N . ALA A 1 76 ? 20.828 22.578 -8.633 1 57.78 76 ALA A N 1
ATOM 565 C CA . ALA A 1 76 ? 20.641 23.812 -9.391 1 57.78 76 ALA A CA 1
ATOM 566 C C . ALA A 1 76 ? 19.641 23.609 -10.523 1 57.78 76 ALA A C 1
ATOM 568 O O . ALA A 1 76 ? 19.609 22.547 -11.164 1 57.78 76 ALA A O 1
ATOM 569 N N . GLY A 1 77 ? 18.531 24.531 -10.609 1 55.78 77 GLY A N 1
ATOM 570 C CA . GLY A 1 77 ? 17.578 24.625 -11.719 1 55.78 77 GLY A CA 1
ATOM 571 C C . GLY A 1 77 ? 16.312 23.828 -11.484 1 55.78 77 GLY A C 1
ATOM 572 O O . GLY A 1 77 ? 16.219 23.062 -10.516 1 55.78 77 GLY A O 1
ATOM 573 N N . ARG A 1 78 ? 15.375 24.328 -12.367 1 53.38 78 ARG A N 1
ATOM 574 C CA . ARG A 1 78 ? 14.102 23.625 -12.422 1 53.38 78 ARG A CA 1
ATOM 575 C C . ARG A 1 78 ? 14.297 22.172 -12.867 1 53.38 78 ARG A C 1
ATOM 577 O O . ARG A 1 78 ? 14.422 21.906 -14.062 1 53.38 78 ARG A O 1
ATOM 584 N N . ARG A 1 79 ? 15.211 21.469 -12.359 1 53.59 79 ARG A N 1
ATOM 585 C CA . ARG A 1 79 ? 15.453 20.109 -12.836 1 53.59 79 ARG A CA 1
ATOM 586 C C . ARG A 1 79 ? 14.172 19.281 -12.789 1 53.59 79 ARG A C 1
ATOM 588 O O . ARG A 1 79 ? 13.242 19.609 -12.039 1 53.59 79 ARG A O 1
ATOM 595 N N . LYS A 1 80 ? 14.016 18.469 -13.875 1 54.12 80 LYS A N 1
ATOM 596 C CA . LYS A 1 80 ? 12.898 17.578 -14.164 1 54.12 80 LYS A CA 1
ATOM 597 C C . LYS A 1 80 ? 12.547 16.719 -12.953 1 54.12 80 LYS A C 1
ATOM 599 O O . LYS A 1 80 ? 13.391 15.984 -12.438 1 54.12 80 LYS A O 1
ATOM 604 N N . ALA A 1 81 ? 11.758 17.328 -12.164 1 54.56 81 ALA A N 1
ATOM 605 C CA . ALA A 1 81 ? 11.219 16.75 -10.938 1 54.56 81 ALA A CA 1
ATOM 606 C C . ALA A 1 81 ? 10.789 15.297 -11.148 1 54.56 81 ALA A C 1
ATOM 608 O O . ALA A 1 81 ? 10.375 14.922 -12.25 1 54.56 81 ALA A O 1
ATOM 609 N N . ALA A 1 82 ? 11.445 14.375 -10.43 1 62.25 82 ALA A N 1
ATOM 610 C CA . ALA A 1 82 ? 10.961 12.992 -10.375 1 62.25 82 ALA A CA 1
ATOM 611 C C . ALA A 1 82 ? 9.438 12.953 -10.25 1 62.25 82 ALA A C 1
ATOM 613 O O . ALA A 1 82 ? 8.812 13.953 -9.898 1 62.25 82 ALA A O 1
ATOM 614 N N . GLN A 1 83 ? 8.883 11.945 -10.781 1 77.31 83 GLN A N 1
ATOM 615 C CA . GLN A 1 83 ? 7.453 11.695 -10.617 1 77.31 83 GLN A CA 1
ATOM 616 C C . GLN A 1 83 ? 7.055 11.734 -9.141 1 77.31 83 GLN A C 1
ATOM 618 O O . GLN A 1 83 ? 7.617 10.992 -8.328 1 77.31 83 GLN A O 1
ATOM 623 N N . VAL A 1 84 ? 6.316 12.781 -8.836 1 86.5 84 VAL A N 1
ATOM 624 C CA . VAL A 1 84 ? 5.863 12.961 -7.461 1 86.5 84 VAL A CA 1
ATOM 625 C C . VAL A 1 84 ? 4.562 12.188 -7.242 1 86.5 84 VAL A C 1
ATOM 627 O O . VAL A 1 84 ? 3.609 12.336 -8.008 1 86.5 84 VAL A O 1
ATOM 630 N N . THR A 1 85 ? 4.605 11.203 -6.371 1 92.19 85 THR A N 1
ATOM 631 C CA . THR A 1 85 ? 3.422 10.469 -5.938 1 92.19 85 THR A CA 1
ATOM 632 C C . THR A 1 85 ? 3.08 10.805 -4.488 1 92.19 85 THR A C 1
ATOM 634 O O . THR A 1 85 ? 3.805 11.562 -3.832 1 92.19 85 THR A O 1
ATOM 637 N N . LEU A 1 86 ? 1.99 10.289 -4 1 95 86 LEU A N 1
ATOM 638 C CA . LEU A 1 86 ? 1.647 10.523 -2.602 1 95 86 LEU A CA 1
ATOM 639 C C . LEU A 1 86 ? 2.691 9.914 -1.674 1 95 86 LEU A C 1
ATOM 641 O O . LEU A 1 86 ? 2.906 10.406 -0.564 1 95 86 LEU A O 1
ATOM 645 N N . LEU A 1 87 ? 3.402 8.891 -2.135 1 95.75 87 LEU A N 1
ATOM 646 C CA . LEU A 1 87 ? 4.445 8.266 -1.332 1 95.75 87 LEU A CA 1
ATOM 647 C C . LEU A 1 87 ? 5.617 9.219 -1.117 1 95.75 87 LEU A C 1
ATOM 649 O O . LEU A 1 87 ? 6.316 9.125 -0.105 1 95.75 87 LEU A O 1
ATOM 653 N N . THR A 1 88 ? 5.793 10.117 -1.996 1 94.06 88 THR A N 1
ATOM 654 C CA . THR A 1 88 ? 6.902 11.062 -1.925 1 94.06 88 THR A CA 1
ATOM 655 C C . THR A 1 88 ? 6.801 11.922 -0.671 1 94.06 88 THR A C 1
ATOM 657 O O . THR A 1 88 ? 7.816 12.359 -0.127 1 94.06 88 THR A O 1
ATOM 660 N N . SER A 1 89 ? 5.586 12.109 -0.226 1 93.81 89 SER A N 1
ATOM 661 C CA . SER A 1 89 ? 5.363 12.992 0.916 1 93.81 89 SER A CA 1
ATOM 662 C C . SER A 1 89 ? 5.801 12.336 2.219 1 93.81 89 SER A C 1
ATOM 664 O O . SER A 1 89 ? 5.93 13 3.246 1 93.81 89 SER A O 1
ATOM 666 N N . LEU A 1 90 ? 6.047 11.039 2.207 1 96.19 90 LEU A N 1
ATOM 667 C CA . LEU A 1 90 ? 6.395 10.289 3.414 1 96.19 90 LEU A CA 1
ATOM 668 C C . LEU A 1 90 ? 7.906 10.25 3.611 1 96.19 90 LEU A C 1
ATOM 670 O O . LEU A 1 90 ? 8.656 10.062 2.652 1 96.19 90 LEU A O 1
ATOM 674 N N . VAL A 1 91 ? 8.281 10.508 4.844 1 96.5 91 VAL A N 1
ATOM 675 C CA . VAL A 1 91 ? 9.664 10.164 5.18 1 96.5 91 VAL A CA 1
ATOM 676 C C . VAL A 1 91 ? 9.812 8.641 5.262 1 96.5 91 VAL A C 1
ATOM 678 O O . VAL A 1 91 ? 8.812 7.922 5.379 1 96.5 91 VAL A O 1
ATOM 681 N N . GLU A 1 92 ? 11.039 8.172 5.215 1 97.31 92 GLU A N 1
ATOM 682 C CA . GLU A 1 92 ? 11.305 6.742 5.113 1 97.31 92 GLU A CA 1
ATOM 683 C C . GLU A 1 92 ? 10.75 5.988 6.316 1 97.31 92 GLU A C 1
ATOM 685 O O . GLU A 1 92 ? 10.188 4.902 6.172 1 97.31 92 GLU A O 1
ATOM 690 N N . GLY A 1 93 ? 10.914 6.559 7.469 1 96.25 93 GLY A N 1
ATOM 691 C CA . GLY A 1 93 ? 10.367 5.922 8.656 1 96.25 93 GLY A CA 1
ATOM 692 C C . GLY A 1 93 ? 8.859 5.754 8.602 1 96.25 93 GLY A C 1
ATOM 693 O O . GLY A 1 93 ? 8.328 4.723 9.023 1 96.25 93 GLY A O 1
ATOM 694 N N . GLU A 1 94 ? 8.172 6.695 8.133 1 96.38 94 GLU A N 1
ATOM 695 C CA . GLU A 1 94 ? 6.715 6.648 8.023 1 96.38 94 GLU A CA 1
ATOM 696 C C . GLU A 1 94 ? 6.27 5.691 6.926 1 96.38 94 GLU A C 1
ATOM 698 O O . GLU A 1 94 ? 5.262 5 7.07 1 96.38 94 GLU A O 1
ATOM 703 N N . ALA A 1 95 ? 7.02 5.684 5.828 1 97.62 95 ALA A N 1
ATOM 704 C CA . ALA A 1 95 ? 6.73 4.738 4.754 1 97.62 95 ALA A CA 1
ATOM 705 C C . ALA A 1 95 ? 6.844 3.299 5.242 1 97.62 95 ALA A C 1
ATOM 707 O O . ALA A 1 95 ? 6.004 2.457 4.918 1 97.62 95 ALA A O 1
ATOM 708 N N . ALA A 1 96 ? 7.852 3.057 5.992 1 96.94 96 ALA A N 1
ATOM 709 C CA . ALA A 1 96 ? 8.039 1.727 6.566 1 96.94 96 ALA A CA 1
ATOM 710 C C . ALA A 1 96 ? 6.891 1.369 7.504 1 96.94 96 ALA A C 1
ATOM 712 O O . ALA A 1 96 ? 6.418 0.229 7.516 1 96.94 96 ALA A O 1
ATOM 713 N N . HIS A 1 97 ? 6.504 2.324 8.266 1 96.69 97 HIS A N 1
ATOM 714 C CA . HIS A 1 97 ? 5.387 2.109 9.18 1 96.69 97 HIS A CA 1
ATOM 715 C C . HIS A 1 97 ? 4.098 1.835 8.414 1 96.69 97 HIS A C 1
ATOM 717 O O . HIS A 1 97 ? 3.32 0.957 8.797 1 96.69 97 HIS A O 1
ATOM 723 N N . LEU A 1 98 ? 3.875 2.566 7.398 1 97.69 98 LEU A N 1
ATOM 724 C CA . LEU A 1 98 ? 2.701 2.355 6.559 1 97.69 98 LEU A CA 1
ATOM 725 C C . LEU A 1 98 ? 2.703 0.953 5.961 1 97.69 98 LEU A C 1
ATOM 727 O O . LEU A 1 98 ? 1.671 0.279 5.941 1 97.69 98 LEU A O 1
ATOM 731 N N . ALA A 1 99 ? 3.828 0.526 5.488 1 98.38 99 ALA A N 1
ATOM 732 C CA . ALA A 1 99 ? 3.953 -0.818 4.93 1 98.38 99 ALA A CA 1
ATOM 733 C C . ALA A 1 99 ? 3.67 -1.881 5.988 1 98.38 99 ALA A C 1
ATOM 735 O O . ALA A 1 99 ? 3.021 -2.891 5.703 1 98.38 99 ALA A O 1
ATOM 736 N N . ALA A 1 100 ? 4.164 -1.601 7.137 1 97.81 100 ALA A N 1
ATOM 737 C CA . ALA A 1 100 ? 3.926 -2.537 8.234 1 97.81 100 ALA A CA 1
ATOM 738 C C . ALA A 1 100 ? 2.439 -2.611 8.57 1 97.81 100 ALA A C 1
ATOM 740 O O . ALA A 1 100 ? 1.911 -3.693 8.844 1 97.81 100 ALA A O 1
ATOM 741 N N . ASP A 1 101 ? 1.813 -1.529 8.617 1 97.12 101 ASP A N 1
ATOM 742 C CA . ASP A 1 101 ? 0.375 -1.5 8.859 1 97.12 101 ASP A CA 1
ATOM 743 C C . ASP A 1 101 ? -0.381 -2.262 7.77 1 97.12 101 ASP A C 1
ATOM 745 O O . ASP A 1 101 ? -1.329 -2.992 8.062 1 97.12 101 ASP A O 1
ATOM 749 N N . PHE A 1 102 ? 0.038 -2.033 6.523 1 98.25 102 PHE A N 1
ATOM 750 C CA . PHE A 1 102 ? -0.599 -2.742 5.422 1 98.25 102 PHE A CA 1
ATOM 751 C C . PHE A 1 102 ? -0.417 -4.25 5.57 1 98.25 102 PHE A C 1
ATOM 753 O O . PHE A 1 102 ? -1.356 -5.016 5.352 1 98.25 102 PHE A O 1
ATOM 760 N N . ASP A 1 103 ? 0.762 -4.605 5.934 1 98.38 103 ASP A N 1
ATOM 761 C CA . ASP A 1 103 ? 1.022 -6.023 6.176 1 98.38 103 ASP A CA 1
ATOM 762 C C . ASP A 1 103 ? 0.107 -6.57 7.27 1 98.38 103 ASP A C 1
ATOM 764 O O . ASP A 1 103 ? -0.48 -7.645 7.113 1 98.38 103 ASP A O 1
ATOM 768 N N . PHE A 1 104 ? 0.004 -5.848 8.312 1 97.5 104 PHE A N 1
ATOM 769 C CA . PHE A 1 104 ? -0.835 -6.246 9.43 1 97.5 104 PHE A CA 1
ATOM 770 C C . PHE A 1 104 ? -2.283 -6.418 8.992 1 97.5 104 PHE A C 1
ATOM 772 O O . PHE A 1 104 ? -2.922 -7.422 9.32 1 97.5 104 PHE A O 1
ATOM 779 N N . VAL A 1 105 ? -2.814 -5.527 8.266 1 96.81 105 VAL A N 1
ATOM 780 C CA . VAL A 1 105 ? -4.211 -5.547 7.84 1 96.81 105 VAL A CA 1
ATOM 781 C C . VAL A 1 105 ? -4.438 -6.695 6.855 1 96.81 105 VAL A C 1
ATOM 783 O O . VAL A 1 105 ? -5.484 -7.344 6.879 1 96.81 105 VAL A O 1
ATOM 786 N N . CYS A 1 106 ? -3.494 -6.93 5.945 1 98 106 CYS A N 1
ATOM 787 C CA . CYS A 1 106 ? -3.605 -8.055 5.02 1 98 106 CYS A CA 1
ATOM 788 C C . CYS A 1 106 ? -3.65 -9.375 5.773 1 98 106 CYS A C 1
ATOM 790 O O . CYS A 1 106 ? -4.438 -10.258 5.434 1 98 106 CYS A O 1
ATOM 792 N N . GLU A 1 107 ? -2.883 -9.453 6.781 1 97.44 107 GLU A N 1
ATOM 793 C CA . GLU A 1 107 ? -2.801 -10.688 7.547 1 97.44 107 GLU A CA 1
ATOM 794 C C . GLU A 1 107 ? -4.066 -10.914 8.375 1 97.44 107 GLU A C 1
ATOM 796 O O . GLU A 1 107 ? -4.551 -12.039 8.477 1 97.44 107 GLU A O 1
ATOM 801 N N . SER A 1 108 ? -4.582 -9.844 8.906 1 96 108 SER A N 1
ATOM 802 C CA . SER A 1 108 ? -5.648 -9.992 9.891 1 96 108 SER A CA 1
ATOM 803 C C . SER A 1 108 ? -7.023 -9.891 9.242 1 96 108 SER A C 1
ATOM 805 O O . SER A 1 108 ? -7.992 -10.461 9.734 1 96 108 SER A O 1
ATOM 807 N N . GLU A 1 109 ? -7.109 -9.18 8.102 1 96.38 109 GLU A N 1
ATOM 808 C CA . GLU A 1 109 ? -8.445 -8.805 7.652 1 96.38 109 GLU A CA 1
ATOM 809 C C . GLU A 1 109 ? -8.703 -9.289 6.23 1 96.38 109 GLU A C 1
ATOM 811 O O . GLU A 1 109 ? -9.852 -9.32 5.781 1 96.38 109 GLU A O 1
ATOM 816 N N . PHE A 1 110 ? -7.641 -9.609 5.441 1 98.19 110 PHE A N 1
ATOM 817 C CA . PHE A 1 110 ? -7.879 -10.07 4.082 1 98.19 110 PHE A CA 1
ATOM 818 C C . PHE A 1 110 ? -8.703 -11.359 4.082 1 98.19 110 PHE A C 1
ATOM 820 O O . PHE A 1 110 ? -8.383 -12.305 4.805 1 98.19 110 PHE A O 1
ATOM 827 N N . PRO A 1 111 ? -9.758 -11.406 3.314 1 98.12 111 PRO A N 1
ATOM 828 C CA . PRO A 1 111 ? -10.68 -12.539 3.391 1 98.12 111 PRO A CA 1
ATOM 829 C C . PRO A 1 111 ? -10.242 -13.719 2.523 1 98.12 111 PRO A C 1
ATOM 831 O O . PRO A 1 111 ? -11 -14.172 1.665 1 98.12 111 PRO A O 1
ATOM 834 N N . ALA A 1 112 ? -9.086 -14.242 2.812 1 98.5 112 ALA A N 1
ATOM 835 C CA . ALA A 1 112 ? -8.484 -15.328 2.033 1 98.5 112 ALA A CA 1
ATOM 836 C C . ALA A 1 112 ? -9.391 -16.547 2.014 1 98.5 112 ALA A C 1
ATOM 838 O O . ALA A 1 112 ? -9.602 -17.156 0.961 1 98.5 112 ALA A O 1
ATOM 839 N N . SER A 1 113 ? -9.961 -16.891 3.125 1 97.94 113 SER A N 1
ATOM 840 C CA . SER A 1 113 ? -10.781 -18.094 3.236 1 97.94 113 SER A CA 1
ATOM 841 C C . SER A 1 113 ? -12.047 -17.984 2.396 1 97.94 113 SER A C 1
ATOM 843 O O . SER A 1 113 ? -12.398 -18.906 1.661 1 97.94 113 SER A O 1
ATOM 845 N N . GLN A 1 114 ? -12.727 -16.875 2.484 1 97.5 114 GLN A N 1
ATOM 846 C CA . GLN A 1 114 ? -13.977 -16.656 1.758 1 97.5 114 GLN A CA 1
ATOM 847 C C . GLN A 1 114 ? -13.734 -16.625 0.251 1 97.5 114 GLN A C 1
ATOM 849 O O . GLN A 1 114 ? -14.516 -17.188 -0.52 1 97.5 114 GLN A O 1
ATOM 854 N N . LEU A 1 115 ? -12.664 -16 -0.149 1 98.25 115 LEU A N 1
ATOM 855 C CA . LEU A 1 115 ? -12.336 -15.922 -1.569 1 98.25 115 LEU A CA 1
ATOM 856 C C . LEU A 1 115 ? -11.969 -17.297 -2.125 1 98.25 115 LEU A C 1
ATOM 858 O O . LEU A 1 115 ? -12.375 -17.641 -3.236 1 98.25 115 LEU A O 1
ATOM 862 N N . ALA A 1 116 ? -11.172 -18.016 -1.331 1 97.94 116 ALA A N 1
ATOM 863 C CA . ALA A 1 116 ? -10.781 -19.359 -1.748 1 97.94 116 ALA A CA 1
ATOM 864 C C . ALA A 1 116 ? -12 -20.266 -1.894 1 97.94 116 ALA A C 1
ATOM 866 O O . ALA A 1 116 ? -12.078 -21.062 -2.832 1 97.94 116 ALA A O 1
ATOM 867 N N . GLU A 1 117 ? -12.922 -20.125 -0.954 1 96.38 117 GLU A N 1
ATOM 868 C CA . GLU A 1 117 ? -14.141 -20.938 -1.013 1 96.38 117 GLU A CA 1
ATOM 869 C C . GLU A 1 117 ? -14.93 -20.656 -2.291 1 96.38 117 GLU A C 1
ATOM 871 O O . GLU A 1 117 ? -15.398 -21.578 -2.951 1 96.38 117 GLU A O 1
ATOM 876 N N . TYR A 1 118 ? -15.078 -19.438 -2.615 1 96.5 118 TYR A N 1
ATOM 877 C CA . TYR A 1 118 ? -15.766 -19.062 -3.844 1 96.5 118 TYR A CA 1
ATOM 878 C C . TYR A 1 118 ? -15.094 -19.688 -5.062 1 96.5 118 TYR A C 1
ATOM 880 O O . TYR A 1 118 ? -15.758 -20.281 -5.914 1 96.5 118 TYR A O 1
ATOM 888 N N . GLN A 1 119 ? -13.758 -19.531 -5.129 1 95.56 119 GLN A N 1
ATOM 889 C CA . GLN A 1 119 ? -13.008 -20.031 -6.285 1 95.56 119 GLN A CA 1
ATOM 890 C C . GLN A 1 119 ? -13.047 -21.547 -6.359 1 95.56 119 GLN A C 1
ATOM 892 O O . GLN A 1 119 ? -13.086 -22.125 -7.449 1 95.56 119 GLN A O 1
ATOM 897 N N . TYR A 1 120 ? -13 -22.156 -5.188 1 93.5 120 TYR A N 1
ATOM 898 C CA . TYR A 1 120 ? -13.07 -23.609 -5.125 1 93.5 120 TYR A CA 1
ATOM 899 C C . TYR A 1 120 ? -14.352 -24.125 -5.754 1 93.5 120 TYR A C 1
ATOM 901 O O . TYR A 1 120 ? -14.344 -25.125 -6.488 1 93.5 120 TYR A O 1
ATOM 909 N N . ARG A 1 121 ? -15.445 -23.453 -5.504 1 92.44 121 ARG A N 1
ATOM 910 C CA . ARG A 1 121 ? -16.75 -23.859 -6.02 1 92.44 121 ARG A CA 1
ATOM 911 C C . ARG A 1 121 ? -16.812 -23.719 -7.535 1 92.44 121 ARG A C 1
ATOM 913 O O . ARG A 1 121 ? -17.547 -24.453 -8.203 1 92.44 121 ARG A O 1
ATOM 920 N N . GLN A 1 122 ? -16 -22.844 -8.102 1 91.56 122 GLN A N 1
ATOM 921 C CA . GLN A 1 122 ? -15.961 -22.641 -9.547 1 91.56 122 GLN A CA 1
ATOM 922 C C . GLN A 1 122 ? -15.211 -23.781 -10.234 1 91.56 122 GLN A C 1
ATOM 924 O O . GLN A 1 122 ? -15.367 -23.984 -11.438 1 91.56 122 GLN A O 1
ATOM 929 N N . HIS A 1 123 ? -14.367 -24.469 -9.516 1 90.44 123 HIS A N 1
ATOM 930 C CA . HIS A 1 123 ? -13.555 -25.547 -10.062 1 90.44 123 HIS A CA 1
ATOM 931 C C . HIS A 1 123 ? -13.852 -26.875 -9.352 1 90.44 123 HIS A C 1
ATOM 933 O O . HIS A 1 123 ? -12.93 -27.594 -8.977 1 90.44 123 HIS A O 1
ATOM 939 N N . ALA A 1 124 ? -15.07 -27.219 -9.219 1 84.31 124 ALA A N 1
ATOM 940 C CA . ALA A 1 124 ? -15.484 -28.328 -8.383 1 84.31 124 ALA A CA 1
ATOM 941 C C . ALA A 1 124 ? -15.453 -29.641 -9.164 1 84.31 124 ALA A C 1
ATOM 943 O O . ALA A 1 124 ? -15.672 -30.719 -8.602 1 84.31 124 ALA A O 1
ATOM 944 N N . ASP A 1 125 ? -15.07 -29.594 -10.367 1 88.56 125 ASP A N 1
ATOM 945 C CA . ASP A 1 125 ? -14.992 -30.828 -11.141 1 88.56 125 ASP A CA 1
ATOM 946 C C . ASP A 1 125 ? -13.938 -31.781 -10.562 1 88.56 125 ASP A C 1
ATOM 948 O O . ASP A 1 125 ? -12.742 -31.469 -10.586 1 88.56 125 ASP A O 1
ATOM 952 N N . PRO A 1 126 ? -14.344 -32.938 -10.07 1 88.94 126 PRO A N 1
ATOM 953 C CA . PRO A 1 126 ? -13.43 -33.906 -9.453 1 88.94 126 PRO A CA 1
ATOM 954 C C . PRO A 1 126 ? -12.297 -34.312 -10.383 1 88.94 126 PRO A C 1
ATOM 956 O O . PRO A 1 126 ? -11.188 -34.594 -9.93 1 88.94 126 PRO A O 1
ATOM 959 N N . ALA A 1 127 ? -12.492 -34.344 -11.633 1 89.81 127 ALA A N 1
ATOM 960 C CA . ALA A 1 127 ? -11.508 -34.781 -12.602 1 89.81 127 ALA A CA 1
ATOM 961 C C . ALA A 1 127 ? -10.32 -33.844 -12.672 1 89.81 127 ALA A C 1
ATOM 963 O O . ALA A 1 127 ? -9.227 -34.219 -13.078 1 89.81 127 ALA A O 1
ATOM 964 N N . GLU A 1 128 ? -10.539 -32.625 -12.18 1 89.12 128 GLU A N 1
ATOM 965 C CA . GLU A 1 128 ? -9.508 -31.594 -12.328 1 89.12 128 GLU A CA 1
ATOM 966 C C . GLU A 1 128 ? -8.844 -31.297 -10.984 1 89.12 128 GLU A C 1
ATOM 968 O O . GLU A 1 128 ? -7.902 -30.5 -10.922 1 89.12 128 GLU A O 1
ATOM 973 N N . GLN A 1 129 ? -9.25 -31.984 -9.969 1 89.38 129 GLN A N 1
ATOM 974 C CA . GLN A 1 129 ? -8.828 -31.625 -8.617 1 89.38 129 GLN A CA 1
ATOM 975 C C . GLN A 1 129 ? -7.34 -31.906 -8.422 1 89.38 129 GLN A C 1
ATOM 977 O O . GLN A 1 129 ? -6.637 -31.109 -7.789 1 89.38 129 GLN A O 1
ATOM 982 N N . GLY A 1 130 ? -6.875 -33 -8.938 1 90.94 130 GLY A N 1
ATOM 983 C CA . GLY A 1 130 ? -5.457 -33.312 -8.812 1 90.94 130 GLY A CA 1
ATOM 984 C C . GLY A 1 130 ? -4.566 -32.281 -9.508 1 90.94 130 GLY A C 1
ATOM 985 O O . GLY A 1 130 ? -3.602 -31.797 -8.922 1 90.94 130 GLY A O 1
ATOM 986 N N . SER A 1 131 ? -4.922 -32.031 -10.703 1 93.44 131 SER A N 1
ATOM 987 C CA . SER A 1 131 ? -4.152 -31.078 -11.484 1 93.44 131 SER A CA 1
ATOM 988 C C . SER A 1 131 ? -4.211 -29.688 -10.844 1 93.44 131 SER A C 1
ATOM 990 O O . SER A 1 131 ? -3.221 -28.953 -10.859 1 93.44 131 SER A O 1
ATOM 992 N N . ARG A 1 132 ? -5.328 -29.359 -10.297 1 95.31 132 ARG A N 1
ATOM 993 C CA . ARG A 1 132 ? -5.5 -28.062 -9.656 1 95.31 132 ARG A CA 1
ATOM 994 C C . ARG A 1 132 ? -4.637 -27.953 -8.406 1 95.31 132 ARG A C 1
ATOM 996 O O . ARG A 1 132 ? -4.02 -26.922 -8.164 1 95.31 132 ARG A O 1
ATOM 1003 N N . LYS A 1 133 ? -4.617 -29 -7.66 1 96.31 133 LYS A N 1
ATOM 1004 C CA . LYS A 1 133 ? -3.785 -29.016 -6.457 1 96.31 133 LYS A CA 1
ATOM 1005 C C . LYS A 1 133 ? -2.314 -28.797 -6.805 1 96.31 133 LYS A C 1
ATOM 1007 O O . LYS A 1 133 ? -1.61 -28.047 -6.125 1 96.31 133 LYS A O 1
ATOM 1012 N N . ASN A 1 134 ? -1.884 -29.453 -7.855 1 96.19 134 ASN A N 1
ATOM 1013 C CA . ASN A 1 134 ? -0.507 -29.281 -8.305 1 96.19 134 ASN A CA 1
ATOM 1014 C C . ASN A 1 134 ? -0.241 -27.844 -8.766 1 96.19 134 ASN A C 1
ATOM 1016 O O . ASN A 1 134 ? 0.834 -27.297 -8.516 1 96.19 134 ASN A O 1
ATOM 1020 N N . ALA A 1 135 ? -1.234 -27.281 -9.414 1 97.25 135 ALA A N 1
ATOM 1021 C CA . ALA A 1 135 ? -1.126 -25.906 -9.875 1 97.25 135 ALA A CA 1
ATOM 1022 C C . ALA A 1 135 ? -0.994 -24.938 -8.695 1 97.25 135 ALA A C 1
ATOM 1024 O O . ALA A 1 135 ? -0.186 -24 -8.734 1 97.25 135 ALA A O 1
ATOM 1025 N N . ILE A 1 136 ? -1.765 -25.219 -7.695 1 98.38 136 ILE A N 1
ATOM 1026 C CA . ILE A 1 136 ? -1.758 -24.375 -6.512 1 98.38 136 ILE A CA 1
ATOM 1027 C C . ILE A 1 136 ? -0.412 -24.484 -5.801 1 98.38 136 ILE A C 1
ATOM 1029 O O . ILE A 1 136 ? 0.169 -23.469 -5.395 1 98.38 136 ILE A O 1
ATOM 1033 N N . MET A 1 137 ? 0.095 -25.641 -5.711 1 98.12 137 MET A N 1
ATOM 1034 C CA . MET A 1 137 ? 1.392 -25.844 -5.074 1 98.12 137 MET A CA 1
ATOM 1035 C C . MET A 1 137 ? 2.5 -25.141 -5.855 1 98.12 137 MET A C 1
ATOM 1037 O O . MET A 1 137 ? 3.414 -24.562 -5.266 1 98.12 137 MET A O 1
ATOM 1041 N N . ALA A 1 138 ? 2.41 -25.234 -7.109 1 97.69 138 ALA A N 1
ATOM 1042 C CA . ALA A 1 138 ? 3.379 -24.562 -7.961 1 97.69 138 ALA A CA 1
ATOM 1043 C C . ALA A 1 138 ? 3.305 -23.047 -7.777 1 97.69 138 ALA A C 1
ATOM 1045 O O . ALA A 1 138 ? 4.332 -22.375 -7.703 1 97.69 138 ALA A O 1
ATOM 1046 N N . ALA A 1 139 ? 2.104 -22.531 -7.715 1 98.62 139 ALA A N 1
ATOM 1047 C CA . ALA A 1 139 ? 1.909 -21.094 -7.516 1 98.62 139 ALA A CA 1
ATOM 1048 C C . ALA A 1 139 ? 2.492 -20.641 -6.18 1 98.62 139 ALA A C 1
ATOM 1050 O O . ALA A 1 139 ? 3.123 -19.578 -6.098 1 98.62 139 ALA A O 1
ATOM 1051 N N . LYS A 1 140 ? 2.297 -21.438 -5.156 1 98.75 140 LYS A N 1
ATOM 1052 C CA . LYS A 1 140 ? 2.855 -21.125 -3.846 1 98.75 140 LYS A CA 1
ATOM 1053 C C . LYS A 1 140 ? 4.379 -21.047 -3.9 1 98.75 140 LYS A C 1
ATOM 1055 O O . LYS A 1 140 ? 4.984 -20.156 -3.316 1 98.75 140 LYS A O 1
ATOM 1060 N N . GLN A 1 141 ? 4.918 -21.953 -4.605 1 98.06 141 GLN A N 1
ATOM 1061 C CA . GLN A 1 141 ? 6.375 -22 -4.703 1 98.06 141 GLN A CA 1
ATOM 1062 C C . GLN A 1 141 ? 6.914 -20.781 -5.453 1 98.06 141 GLN A C 1
ATOM 1064 O O . GLN A 1 141 ? 7.91 -20.188 -5.039 1 98.06 141 GLN A O 1
ATOM 1069 N N . LEU A 1 142 ? 6.301 -20.453 -6.539 1 98.38 142 LEU A N 1
ATOM 1070 C CA . LEU A 1 142 ? 6.75 -19.328 -7.336 1 98.38 142 LEU A CA 1
ATOM 1071 C C . LEU A 1 142 ? 6.586 -18.016 -6.566 1 98.38 142 LEU A C 1
ATOM 1073 O O . LEU A 1 142 ? 7.445 -17.141 -6.641 1 98.38 142 LEU A O 1
ATOM 1077 N N . ALA A 1 143 ? 5.449 -17.891 -5.859 1 98.75 143 ALA A N 1
ATOM 1078 C CA . ALA A 1 143 ? 5.258 -16.719 -5 1 98.75 143 ALA A CA 1
ATOM 1079 C C . ALA A 1 143 ? 6.348 -16.641 -3.938 1 98.75 143 ALA A C 1
ATOM 1081 O O . ALA A 1 143 ? 6.887 -15.555 -3.678 1 98.75 143 ALA A O 1
ATOM 1082 N N . LYS A 1 144 ? 6.695 -17.766 -3.359 1 98.69 144 LYS A N 1
ATOM 1083 C CA . LYS A 1 144 ? 7.727 -17.812 -2.33 1 98.69 144 LYS A CA 1
ATOM 1084 C C . LYS A 1 144 ? 9.086 -17.422 -2.895 1 98.69 144 LYS A C 1
ATOM 1086 O O . LYS A 1 144 ? 9.883 -16.766 -2.219 1 98.69 144 LYS A O 1
ATOM 1091 N N . GLU A 1 145 ? 9.359 -17.859 -4.074 1 98.12 145 GLU A N 1
ATOM 1092 C CA . GLU A 1 145 ? 10.617 -17.484 -4.719 1 98.12 145 GLU A CA 1
ATOM 1093 C C . GLU A 1 145 ? 10.75 -15.969 -4.836 1 98.12 145 GLU A C 1
ATOM 1095 O O . GLU A 1 145 ? 11.812 -15.414 -4.555 1 98.12 145 GLU A O 1
ATOM 1100 N N . LEU A 1 146 ? 9.68 -15.336 -5.27 1 98.5 146 LEU A N 1
ATOM 1101 C CA . LEU A 1 146 ? 9.711 -13.875 -5.352 1 98.5 146 LEU A CA 1
ATOM 1102 C C . LEU A 1 146 ? 9.875 -13.258 -3.967 1 98.5 146 LEU A C 1
ATOM 1104 O O . LEU A 1 146 ? 10.672 -12.336 -3.783 1 98.5 146 LEU A O 1
ATOM 1108 N N . GLN A 1 147 ? 9.141 -13.766 -2.998 1 98.56 147 GLN A N 1
ATOM 1109 C CA . GLN A 1 147 ? 9.203 -13.242 -1.634 1 98.56 147 GLN A CA 1
ATOM 1110 C C . GLN A 1 147 ? 10.602 -13.391 -1.051 1 98.56 147 GLN A C 1
ATOM 1112 O O . GLN A 1 147 ? 11.062 -12.523 -0.303 1 98.56 147 GLN A O 1
ATOM 1117 N N . ASP A 1 148 ? 11.242 -14.461 -1.379 1 97.75 148 ASP A N 1
ATOM 1118 C CA . ASP A 1 148 ? 12.602 -14.688 -0.9 1 97.75 148 ASP A CA 1
ATOM 1119 C C . ASP A 1 148 ? 13.562 -13.633 -1.456 1 97.75 148 ASP A C 1
ATOM 1121 O O . ASP A 1 148 ? 14.484 -13.195 -0.761 1 97.75 148 ASP A O 1
ATOM 1125 N N . ILE A 1 149 ? 13.359 -13.273 -2.688 1 97.62 149 ILE A N 1
ATOM 1126 C CA . ILE A 1 149 ? 14.172 -12.219 -3.275 1 97.62 149 ILE A CA 1
ATOM 1127 C C . ILE A 1 149 ? 13.891 -10.891 -2.566 1 97.62 149 ILE A C 1
ATOM 1129 O O . ILE A 1 149 ? 14.82 -10.188 -2.158 1 97.62 149 ILE A O 1
ATOM 1133 N N . LEU A 1 150 ? 12.609 -10.586 -2.389 1 97.75 150 LEU A N 1
ATOM 1134 C CA . LEU A 1 150 ? 12.203 -9.312 -1.797 1 97.75 150 LEU A CA 1
ATOM 1135 C C . LEU A 1 150 ? 12.68 -9.211 -0.352 1 97.75 150 LEU A C 1
ATOM 1137 O O . LEU A 1 150 ? 12.977 -8.117 0.134 1 97.75 150 LEU A O 1
ATOM 1141 N N . ALA A 1 151 ? 12.766 -10.367 0.312 1 96.19 151 ALA A N 1
ATOM 1142 C CA . ALA A 1 151 ? 13.242 -10.406 1.694 1 96.19 151 ALA A CA 1
ATOM 1143 C C . ALA A 1 151 ? 14.695 -9.961 1.786 1 96.19 151 ALA A C 1
ATOM 1145 O O . ALA A 1 151 ? 15.18 -9.609 2.865 1 96.19 151 ALA A O 1
ATOM 1146 N N . GLN A 1 152 ? 15.375 -9.969 0.683 1 95.69 152 GLN A N 1
ATOM 1147 C CA . GLN A 1 152 ? 16.781 -9.594 0.659 1 95.69 152 GLN A CA 1
ATOM 1148 C C . GLN A 1 152 ? 16.969 -8.148 0.202 1 95.69 152 GLN A C 1
ATOM 1150 O O . GLN A 1 152 ? 18.094 -7.684 0.016 1 95.69 152 GLN A O 1
ATOM 1155 N N . ASP A 1 153 ? 15.859 -7.469 -0.064 1 94.38 153 ASP A N 1
ATOM 1156 C CA . ASP A 1 153 ? 15.938 -6.047 -0.377 1 94.38 153 ASP A CA 1
ATOM 1157 C C . ASP A 1 153 ? 16.547 -5.262 0.784 1 94.38 153 ASP A C 1
ATOM 1159 O O . ASP A 1 153 ? 15.961 -5.188 1.865 1 94.38 153 ASP A O 1
ATOM 1163 N N . PRO A 1 154 ? 17.641 -4.629 0.615 1 91.19 154 PRO A N 1
ATOM 1164 C CA . PRO A 1 154 ? 18.344 -4 1.737 1 91.19 154 PRO A CA 1
ATOM 1165 C C . PRO A 1 154 ? 17.891 -2.559 1.979 1 91.19 154 PRO A C 1
ATOM 1167 O O . PRO A 1 154 ? 18.344 -1.92 2.932 1 91.19 154 PRO A O 1
ATOM 1170 N N . TYR A 1 155 ? 17.047 -2.016 1.172 1 93.38 155 TYR A N 1
ATOM 1171 C CA . TYR A 1 155 ? 16.734 -0.596 1.287 1 93.38 155 TYR A CA 1
ATOM 1172 C C . TYR A 1 155 ? 16.438 -0.221 2.732 1 93.38 155 TYR A C 1
ATOM 1174 O O . TYR A 1 155 ? 15.648 -0.898 3.4 1 93.38 155 TYR A O 1
ATOM 1182 N N . PRO A 1 156 ? 17.062 0.892 3.242 1 92.56 156 PRO A N 1
ATOM 1183 C CA . PRO A 1 156 ? 17.797 1.938 2.531 1 92.56 156 PRO A CA 1
ATOM 1184 C C . PRO A 1 156 ? 19.297 1.658 2.461 1 92.56 156 PRO A C 1
ATOM 1186 O O . PRO A 1 156 ? 20.062 2.455 1.897 1 92.56 156 PRO A O 1
ATOM 1189 N N . LYS A 1 157 ? 19.641 0.459 2.951 1 89.19 157 LYS A N 1
ATOM 1190 C CA . LYS A 1 157 ? 21.031 0.053 2.793 1 89.19 157 LYS A CA 1
ATOM 1191 C C . LYS A 1 157 ? 21.297 -0.491 1.392 1 89.19 157 LYS A C 1
ATOM 1193 O O . LYS A 1 157 ? 20.359 -0.646 0.598 1 89.19 157 LYS A O 1
ATOM 1198 N N . LEU A 1 158 ? 22.562 -0.713 1.121 1 86.56 158 LEU A N 1
ATOM 1199 C CA . LEU A 1 158 ? 22.922 -1.171 -0.216 1 86.56 158 LEU A CA 1
ATOM 1200 C C . LEU A 1 158 ? 22.969 -2.693 -0.276 1 86.56 158 LEU A C 1
ATOM 1202 O O . LEU A 1 158 ? 22.719 -3.285 -1.327 1 86.56 158 LEU A O 1
ATOM 1206 N N . ARG A 1 159 ? 23.375 -3.328 0.855 1 89.81 159 ARG A N 1
ATOM 1207 C CA . ARG A 1 159 ? 23.469 -4.785 0.904 1 89.81 159 ARG A CA 1
ATOM 1208 C C . ARG A 1 159 ? 23.297 -5.293 2.33 1 89.81 159 ARG A C 1
ATOM 1210 O O . ARG A 1 159 ? 23.844 -4.711 3.271 1 89.81 159 ARG A O 1
ATOM 1217 N N . LEU A 1 160 ? 22.531 -6.367 2.299 1 91.94 160 LEU A N 1
ATOM 1218 C CA . LEU A 1 160 ? 22.469 -7.109 3.553 1 91.94 160 LEU A CA 1
ATOM 1219 C C . LEU A 1 160 ? 23.625 -8.094 3.662 1 91.94 160 LEU A C 1
ATOM 1221 O O . LEU A 1 160 ? 24.047 -8.68 2.662 1 91.94 160 LEU A O 1
ATOM 1225 N N . PRO A 1 161 ? 24.094 -8.289 4.844 1 91.19 161 PRO A N 1
ATOM 1226 C CA . PRO A 1 161 ? 25.203 -9.219 5.016 1 91.19 161 PRO A CA 1
ATOM 1227 C C . PRO A 1 161 ? 24.891 -10.625 4.516 1 91.19 161 PRO A C 1
ATOM 1229 O O . PRO A 1 161 ? 25.766 -11.312 3.986 1 91.19 161 PRO A O 1
ATOM 1232 N N . THR A 1 162 ? 23.75 -11 4.539 1 90.94 162 THR A N 1
ATOM 1233 C CA . THR A 1 162 ? 23.359 -12.367 4.215 1 90.94 162 THR A CA 1
ATOM 1234 C C . THR A 1 162 ? 22.844 -12.453 2.783 1 90.94 162 THR A C 1
ATOM 1236 O O . THR A 1 162 ? 22.406 -13.516 2.336 1 90.94 162 THR A O 1
ATOM 1239 N N . SER A 1 163 ? 22.938 -11.344 2.078 1 93.06 163 SER A N 1
ATOM 1240 C CA . SER A 1 163 ? 22.328 -11.328 0.753 1 93.06 163 SER A CA 1
ATOM 1241 C C . SER A 1 163 ? 23.188 -12.094 -0.256 1 93.06 163 SER A C 1
ATOM 1243 O O . SER A 1 163 ? 24.406 -11.93 -0.3 1 93.06 163 SER A O 1
ATOM 1245 N N . SER A 1 164 ? 22.547 -12.906 -1.021 1 93.44 164 SER A N 1
ATOM 1246 C CA . SER A 1 164 ? 23.203 -13.648 -2.09 1 93.44 164 SER A CA 1
ATOM 1247 C C . SER A 1 164 ? 22.891 -13.047 -3.455 1 93.44 164 SER A C 1
ATOM 1249 O O . SER A 1 164 ? 23.312 -13.57 -4.484 1 93.44 164 SER A O 1
ATOM 1251 N N . LEU A 1 165 ? 22.172 -11.984 -3.51 1 96.19 165 LEU A N 1
ATOM 1252 C CA . LEU A 1 165 ? 21.734 -11.391 -4.766 1 96.19 165 LEU A CA 1
ATOM 1253 C C . LEU A 1 165 ? 22.875 -10.68 -5.469 1 96.19 165 LEU A C 1
ATOM 1255 O O . LEU A 1 165 ? 23.703 -10.039 -4.816 1 96.19 165 LEU A O 1
ATOM 1259 N N . PRO A 1 166 ? 22.922 -10.82 -6.754 1 95.75 166 PRO A N 1
ATOM 1260 C CA . PRO A 1 166 ? 23.922 -10.07 -7.512 1 95.75 166 PRO A CA 1
ATOM 1261 C C . PRO A 1 166 ? 23.734 -8.562 -7.414 1 95.75 166 PRO A C 1
ATOM 1263 O O . PRO A 1 166 ? 22.625 -8.094 -7.121 1 95.75 166 PRO A O 1
ATOM 1266 N N . GLU A 1 167 ? 24.781 -7.852 -7.723 1 94.81 167 GLU A N 1
ATOM 1267 C CA . GLU A 1 167 ? 24.797 -6.395 -7.613 1 94.81 167 GLU A CA 1
ATOM 1268 C C . GLU A 1 167 ? 23.734 -5.766 -8.516 1 94.81 167 GLU A C 1
ATOM 1270 O O . GLU A 1 167 ? 23.109 -4.773 -8.141 1 94.81 167 GLU A O 1
ATOM 1275 N N . SER A 1 168 ? 23.547 -6.324 -9.672 1 94.81 168 SER A N 1
ATOM 1276 C CA . SER A 1 168 ? 22.578 -5.773 -10.617 1 94.81 168 SER A CA 1
ATOM 1277 C C . SER A 1 168 ? 21.172 -5.848 -10.055 1 94.81 168 SER A C 1
ATOM 1279 O O . SER A 1 168 ? 20.391 -4.895 -10.18 1 94.81 168 SER A O 1
ATOM 1281 N N . THR A 1 169 ? 20.844 -6.988 -9.461 1 96.31 169 THR A N 1
ATOM 1282 C CA . THR A 1 169 ? 19.531 -7.18 -8.844 1 96.31 169 THR A CA 1
ATOM 1283 C C . THR A 1 169 ? 19.359 -6.234 -7.66 1 96.31 169 THR A C 1
ATOM 1285 O O . THR A 1 169 ? 18.297 -5.617 -7.508 1 96.31 169 THR A O 1
ATOM 1288 N N . LEU A 1 170 ? 20.391 -6.102 -6.883 1 96.94 170 LEU A N 1
ATOM 1289 C CA . LEU A 1 170 ? 20.344 -5.223 -5.719 1 96.94 170 LEU A CA 1
ATOM 1290 C C . LEU A 1 170 ? 20.172 -3.768 -6.148 1 96.94 170 LEU A C 1
ATOM 1292 O O . LEU A 1 170 ? 19.422 -3.02 -5.516 1 96.94 170 LEU A O 1
ATOM 1296 N N . ARG A 1 171 ? 20.828 -3.424 -7.211 1 95.19 171 ARG A N 1
ATOM 1297 C CA . ARG A 1 171 ? 20.719 -2.064 -7.73 1 95.19 171 ARG A CA 1
ATOM 1298 C C . ARG A 1 171 ? 19.281 -1.77 -8.18 1 95.19 171 ARG A C 1
ATOM 1300 O O . ARG A 1 171 ? 18.75 -0.689 -7.906 1 95.19 171 ARG A O 1
ATOM 1307 N N . SER A 1 172 ? 18.703 -2.717 -8.836 1 96.44 172 SER A N 1
ATOM 1308 C CA . SER A 1 172 ? 17.328 -2.549 -9.312 1 96.44 172 SER A CA 1
ATOM 1309 C C . SER A 1 172 ? 16.344 -2.496 -8.156 1 96.44 172 SER A C 1
ATOM 1311 O O . SER A 1 172 ? 15.391 -1.707 -8.172 1 96.44 172 SER A O 1
ATOM 1313 N N . LEU A 1 173 ? 16.547 -3.344 -7.156 1 97.06 173 LEU A N 1
ATOM 1314 C CA . LEU A 1 173 ? 15.719 -3.303 -5.957 1 97.06 173 LEU A CA 1
ATOM 1315 C C . LEU A 1 173 ? 15.875 -1.971 -5.23 1 97.06 173 LEU A C 1
ATOM 1317 O O . LEU A 1 173 ? 14.891 -1.397 -4.758 1 97.06 173 LEU A O 1
ATOM 1321 N N . ASN A 1 174 ? 17.125 -1.497 -5.156 1 95.75 174 ASN A N 1
ATOM 1322 C CA . ASN A 1 174 ? 17.406 -0.218 -4.508 1 95.75 174 ASN A CA 1
ATOM 1323 C C . ASN A 1 174 ? 16.688 0.93 -5.215 1 95.75 174 ASN A C 1
ATOM 1325 O O . ASN A 1 174 ? 16.172 1.839 -4.566 1 95.75 174 ASN A O 1
ATOM 1329 N N . GLN A 1 175 ? 16.641 0.885 -6.523 1 94.5 175 GLN A N 1
ATOM 1330 C CA . GLN A 1 175 ? 15.93 1.905 -7.281 1 94.5 175 GLN A CA 1
ATOM 1331 C C . GLN A 1 175 ? 14.445 1.908 -6.934 1 94.5 175 GLN A C 1
ATOM 1333 O O . GLN A 1 175 ? 13.844 2.971 -6.75 1 94.5 175 GLN A O 1
ATOM 1338 N N . PHE A 1 176 ? 13.891 0.719 -6.871 1 96.56 176 PHE A N 1
ATOM 1339 C CA . PHE A 1 176 ? 12.492 0.587 -6.488 1 96.56 176 PHE A CA 1
ATOM 1340 C C . PHE A 1 176 ? 12.273 1.101 -5.07 1 96.56 176 PHE A C 1
ATOM 1342 O O . PHE A 1 176 ? 11.273 1.769 -4.797 1 96.56 176 PHE A O 1
ATOM 1349 N N . GLY A 1 177 ? 13.203 0.834 -4.176 1 96.38 177 GLY A N 1
ATOM 1350 C CA . GLY A 1 177 ? 13.156 1.351 -2.818 1 96.38 177 GLY A CA 1
ATOM 1351 C C . GLY A 1 177 ? 13.242 2.863 -2.754 1 96.38 177 GLY A C 1
ATOM 1352 O O . GLY A 1 177 ? 12.547 3.494 -1.948 1 96.38 177 GLY A O 1
ATOM 1353 N N . LEU A 1 178 ? 14.039 3.406 -3.639 1 94.5 178 LEU A N 1
ATOM 1354 C CA . LEU A 1 178 ? 14.219 4.855 -3.666 1 94.5 178 LEU A CA 1
ATOM 1355 C C . LEU A 1 178 ? 12.93 5.551 -4.094 1 94.5 178 LEU A C 1
ATOM 1357 O O . LEU A 1 178 ? 12.508 6.523 -3.463 1 94.5 178 LEU A O 1
ATOM 1361 N N . VAL A 1 179 ? 12.227 5.023 -5.051 1 94 179 VAL A N 1
ATOM 1362 C CA . VAL A 1 179 ? 11.047 5.691 -5.602 1 94 179 VAL A CA 1
ATOM 1363 C C . VAL A 1 179 ? 9.867 5.512 -4.656 1 94 179 VAL A C 1
ATOM 1365 O O . VAL A 1 179 ? 8.93 6.316 -4.66 1 94 179 VAL A O 1
ATOM 1368 N N . THR A 1 180 ? 9.938 4.453 -3.832 1 96.38 180 THR A N 1
ATOM 1369 C CA . THR A 1 180 ? 8.82 4.18 -2.93 1 96.38 180 THR A CA 1
ATOM 1370 C C . THR A 1 180 ? 9.188 4.547 -1.494 1 96.38 180 THR A C 1
ATOM 1372 O O . THR A 1 180 ? 8.383 4.367 -0.578 1 96.38 180 THR A O 1
ATOM 1375 N N . HIS A 1 181 ? 10.445 4.93 -1.326 1 95 181 HIS A N 1
ATOM 1376 C CA . HIS A 1 181 ? 10.953 5.328 -0.019 1 95 181 HIS A CA 1
ATOM 1377 C C . HIS A 1 181 ? 10.859 4.184 0.983 1 95 181 HIS A C 1
ATOM 1379 O O . HIS A 1 181 ? 10.594 4.406 2.166 1 95 181 HIS A O 1
ATOM 1385 N N . GLY A 1 182 ? 10.969 3.004 0.432 1 96.44 182 GLY A N 1
ATOM 1386 C CA . GLY A 1 182 ? 10.992 1.825 1.284 1 96.44 182 GLY A CA 1
ATOM 1387 C C . GLY A 1 182 ? 9.625 1.174 1.44 1 96.44 182 GLY A C 1
ATOM 1388 O O . GLY A 1 182 ? 9.508 0.132 2.088 1 96.44 182 GLY A O 1
ATOM 1389 N N . PHE A 1 183 ? 8.578 1.719 0.827 1 98.25 183 PHE A N 1
ATOM 1390 C CA . PHE A 1 183 ? 7.223 1.186 0.928 1 98.25 183 PHE A CA 1
ATOM 1391 C C . PHE A 1 183 ? 7.039 -0.013 0.005 1 98.25 183 PHE A C 1
ATOM 1393 O O . PHE A 1 183 ? 6.312 -0.951 0.332 1 98.25 183 PHE A O 1
ATOM 1400 N N . GLY A 1 184 ? 7.691 -0.017 -1.085 1 98 184 GLY A N 1
ATOM 1401 C CA . GLY A 1 184 ? 7.391 -0.87 -2.225 1 98 184 GLY A CA 1
ATOM 1402 C C . GLY A 1 184 ? 7.531 -2.35 -1.916 1 98 184 GLY A C 1
ATOM 1403 O O . GLY A 1 184 ? 6.539 -3.076 -1.871 1 98 184 GLY A O 1
ATOM 1404 N N . SER A 1 185 ? 8.734 -2.799 -1.602 1 98.38 185 SER A N 1
ATOM 1405 C CA . SER A 1 185 ? 9.031 -4.219 -1.441 1 98.38 185 SER A CA 1
ATOM 1406 C C . SER A 1 185 ? 8.25 -4.816 -0.276 1 98.38 185 SER A C 1
ATOM 1408 O O . SER A 1 185 ? 7.617 -5.867 -0.419 1 98.38 185 SER A O 1
ATOM 1410 N N . PRO A 1 186 ? 8.219 -4.168 0.86 1 98.38 186 PRO A N 1
ATOM 1411 C CA . PRO A 1 186 ? 7.43 -4.723 1.961 1 98.38 186 PRO A CA 1
ATOM 1412 C C . PRO A 1 186 ? 5.941 -4.812 1.631 1 98.38 186 PRO A C 1
ATOM 1414 O O . PRO A 1 186 ? 5.266 -5.746 2.068 1 98.38 186 PRO A O 1
ATOM 1417 N N . SER A 1 187 ? 5.449 -3.895 0.869 1 98.75 187 SER A N 1
ATOM 1418 C CA . SER A 1 187 ? 4.031 -3.9 0.527 1 98.75 187 SER A CA 1
ATOM 1419 C C . SER A 1 187 ? 3.707 -5.008 -0.469 1 98.75 187 SER A C 1
ATOM 1421 O O . SER A 1 187 ? 2.654 -5.641 -0.379 1 98.75 187 SER A O 1
ATOM 1423 N N . ILE A 1 188 ? 4.586 -5.168 -1.434 1 98.88 188 ILE A N 1
ATOM 1424 C CA . ILE A 1 188 ? 4.41 -6.293 -2.344 1 98.88 188 ILE A CA 1
ATOM 1425 C C . ILE A 1 188 ? 4.457 -7.605 -1.562 1 98.88 188 ILE A C 1
ATOM 1427 O O . ILE A 1 188 ? 3.641 -8.5 -1.787 1 98.88 188 ILE A O 1
ATOM 1431 N N . ASN A 1 189 ? 5.363 -7.672 -0.657 1 98.62 189 ASN A N 1
ATOM 1432 C CA . ASN A 1 189 ? 5.449 -8.867 0.171 1 98.62 189 ASN A CA 1
ATOM 1433 C C . ASN A 1 189 ? 4.176 -9.086 0.984 1 98.62 189 ASN A C 1
ATOM 1435 O O . ASN A 1 189 ? 3.736 -10.219 1.172 1 98.62 189 ASN A O 1
ATOM 1439 N N . ALA A 1 190 ? 3.619 -8.031 1.52 1 98.75 190 ALA A N 1
ATOM 1440 C CA . ALA A 1 190 ? 2.357 -8.125 2.25 1 98.75 190 ALA A CA 1
ATOM 1441 C C . ALA A 1 190 ? 1.253 -8.703 1.366 1 98.75 190 ALA A C 1
ATOM 1443 O O . ALA A 1 190 ? 0.494 -9.57 1.796 1 98.75 190 ALA A O 1
ATOM 1444 N N . ALA A 1 191 ? 1.181 -8.227 0.162 1 98.81 191 ALA A N 1
ATOM 1445 C CA . ALA A 1 191 ? 0.19 -8.719 -0.791 1 98.81 191 ALA A CA 1
ATOM 1446 C C . ALA A 1 191 ? 0.448 -10.188 -1.139 1 98.81 191 ALA A C 1
ATOM 1448 O O . ALA A 1 191 ? -0.491 -10.977 -1.258 1 98.81 191 ALA A O 1
ATOM 1449 N N . MET A 1 192 ? 1.724 -10.492 -1.277 1 98.81 192 MET A N 1
ATOM 1450 C CA . MET A 1 192 ? 2.084 -11.875 -1.574 1 98.81 192 MET A CA 1
ATOM 1451 C C . MET A 1 192 ? 1.714 -12.797 -0.416 1 98.81 192 MET A C 1
ATOM 1453 O O . MET A 1 192 ? 1.329 -13.945 -0.629 1 98.81 192 MET A O 1
ATOM 1457 N N . ASN A 1 193 ? 1.864 -12.273 0.785 1 98.81 193 ASN A N 1
ATOM 1458 C CA . ASN A 1 193 ? 1.42 -13.047 1.94 1 98.81 193 ASN A CA 1
ATOM 1459 C C . ASN A 1 193 ? -0.081 -13.32 1.892 1 98.81 193 ASN A C 1
ATOM 1461 O O . ASN A 1 193 ? -0.531 -14.414 2.227 1 98.81 193 ASN A O 1
ATOM 1465 N N . ALA A 1 194 ? -0.812 -12.359 1.517 1 98.88 194 ALA A N 1
ATOM 1466 C CA . ALA A 1 194 ? -2.252 -12.531 1.347 1 98.88 194 ALA A CA 1
ATOM 1467 C C . ALA A 1 194 ? -2.555 -13.57 0.268 1 98.88 194 ALA A C 1
ATOM 1469 O O . ALA A 1 194 ? -3.447 -14.406 0.433 1 98.88 194 ALA A O 1
ATOM 1470 N N . PHE A 1 195 ? -1.793 -13.5 -0.806 1 98.88 195 PHE A N 1
ATOM 1471 C CA . PHE A 1 195 ? -1.946 -14.461 -1.889 1 98.88 195 PHE A CA 1
ATOM 1472 C C . PHE A 1 195 ? -1.613 -15.867 -1.41 1 98.88 195 PHE A C 1
ATOM 1474 O O . PHE A 1 195 ? -2.332 -16.828 -1.719 1 98.88 195 PHE A O 1
ATOM 1481 N N . GLN A 1 196 ? -0.54 -15.992 -0.63 1 98.81 196 GLN A N 1
ATOM 1482 C CA . GLN A 1 196 ? -0.162 -17.281 -0.044 1 98.81 196 GLN A CA 1
ATOM 1483 C C . GLN A 1 196 ? -1.278 -17.828 0.838 1 98.81 196 GLN A C 1
ATOM 1485 O O . GLN A 1 196 ? -1.579 -19.016 0.793 1 98.81 196 GLN A O 1
ATOM 1490 N N . ALA A 1 197 ? -1.836 -16.969 1.612 1 98.81 197 ALA A N 1
ATOM 1491 C CA . ALA A 1 197 ? -2.939 -17.375 2.475 1 98.81 197 ALA A CA 1
ATOM 1492 C C . ALA A 1 197 ? -4.129 -17.859 1.65 1 98.81 197 ALA A C 1
ATOM 1494 O O . ALA A 1 197 ? -4.742 -18.875 1.97 1 98.81 197 ALA A O 1
ATOM 1495 N N . TYR A 1 198 ? -4.449 -17.172 0.608 1 98.75 198 TYR A N 1
ATOM 1496 C CA . TYR A 1 198 ? -5.516 -17.516 -0.324 1 98.75 198 TYR A CA 1
ATOM 1497 C C . TYR A 1 198 ? -5.262 -18.891 -0.949 1 98.75 198 TYR A C 1
ATOM 1499 O O . TYR A 1 198 ? -6.148 -19.75 -0.973 1 98.75 198 TYR A O 1
ATOM 1507 N N . LEU A 1 199 ? -4.016 -19.109 -1.407 1 98.75 199 LEU A N 1
ATOM 1508 C CA . LEU A 1 199 ? -3.65 -20.375 -2.02 1 98.75 199 LEU A CA 1
ATOM 1509 C C . LEU A 1 199 ? -3.719 -21.516 -1.002 1 98.75 199 LEU A C 1
ATOM 1511 O O . LEU A 1 199 ? -4.168 -22.609 -1.323 1 98.75 199 LEU A O 1
ATOM 1515 N N . SER A 1 200 ? -3.262 -21.203 0.203 1 98.62 200 SER A N 1
ATOM 1516 C CA . SER A 1 200 ? -3.314 -22.219 1.254 1 98.62 200 SER A CA 1
ATOM 1517 C C . SER A 1 200 ? -4.754 -22.625 1.562 1 98.62 200 SER A C 1
ATOM 1519 O O . SER A 1 200 ? -5.035 -23.797 1.796 1 98.62 200 SER A O 1
ATOM 1521 N N . GLU A 1 201 ? -5.652 -21.656 1.551 1 98.38 201 GLU A N 1
ATOM 1522 C CA . GLU A 1 201 ? -7.066 -21.938 1.774 1 98.38 201 GLU A CA 1
ATOM 1523 C C . GLU A 1 201 ? -7.656 -22.75 0.629 1 98.38 201 GLU A C 1
ATOM 1525 O O . GLU A 1 201 ? -8.539 -23.594 0.844 1 98.38 201 GLU A O 1
ATOM 1530 N N . LEU A 1 202 ? -7.172 -22.578 -0.629 1 97.06 202 LEU A N 1
ATOM 1531 C CA . LEU A 1 202 ? -7.645 -23.312 -1.794 1 97.06 202 LEU A CA 1
ATOM 1532 C C . LEU A 1 202 ? -7.27 -24.797 -1.69 1 97.06 202 LEU A C 1
ATOM 1534 O O . LEU A 1 202 ? -7.938 -25.656 -2.273 1 97.06 202 LEU A O 1
ATOM 1538 N N . LEU A 1 203 ? -6.234 -25.047 -0.954 1 95.69 203 LEU A N 1
ATOM 1539 C CA . LEU A 1 203 ? -5.734 -26.422 -0.837 1 95.69 203 LEU A CA 1
ATOM 1540 C C . LEU A 1 203 ? -6.523 -27.203 0.211 1 95.69 203 LEU A C 1
ATOM 1542 O O . LEU A 1 203 ? -6.434 -28.422 0.274 1 95.69 203 LEU A O 1
ATOM 1546 N N . LYS A 1 204 ? -7.215 -26.531 1.062 1 90.56 204 LYS A N 1
ATOM 1547 C CA . LYS A 1 204 ? -8.016 -27.203 2.084 1 90.56 204 LYS A CA 1
ATOM 1548 C C . LYS A 1 204 ? -9.281 -27.797 1.48 1 90.56 204 LYS A C 1
ATOM 1550 O O . LYS A 1 204 ? -9.695 -28.906 1.865 1 90.56 204 LYS A O 1
ATOM 1555 N N . GLY B 1 1 ? -34.188 17.812 0.986 1 59.38 1 GLY B N 1
ATOM 1556 C CA . GLY B 1 1 ? -34.469 16.406 0.774 1 59.38 1 GLY B CA 1
ATOM 1557 C C . GLY B 1 1 ? -33.656 15.492 1.664 1 59.38 1 GLY B C 1
ATOM 1558 O O . GLY B 1 1 ? -32.75 15.953 2.391 1 59.38 1 GLY B O 1
ATOM 1559 N N . PRO B 1 2 ? -33.938 14.211 1.683 1 82.44 2 PRO B N 1
ATOM 1560 C CA . PRO B 1 2 ? -33.219 13.289 2.564 1 82.44 2 PRO B CA 1
ATOM 1561 C C . PRO B 1 2 ? -31.719 13.219 2.24 1 82.44 2 PRO B C 1
ATOM 1563 O O . PRO B 1 2 ? -31.328 13.336 1.075 1 82.44 2 PRO B O 1
ATOM 1566 N N . VAL B 1 3 ? -30.953 13.336 3.188 1 89.12 3 VAL B N 1
ATOM 1567 C CA . VAL B 1 3 ? -29.5 13.281 3.051 1 89.12 3 VAL B CA 1
ATOM 1568 C C . VAL B 1 3 ? -29.094 11.977 2.365 1 89.12 3 VAL B C 1
ATOM 1570 O O . VAL B 1 3 ? -29.531 10.898 2.756 1 89.12 3 VAL B O 1
ATOM 1573 N N . GLN B 1 4 ? -28.391 12.188 1.285 1 92.56 4 GLN B N 1
ATOM 1574 C CA . GLN B 1 4 ? -27.953 11.031 0.512 1 92.56 4 GLN B CA 1
ATOM 1575 C C . GLN B 1 4 ? -26.5 10.688 0.814 1 92.56 4 GLN B C 1
ATOM 1577 O O . GLN B 1 4 ? -25.688 11.57 1.105 1 92.56 4 GLN B O 1
ATOM 1582 N N . PRO B 1 5 ? -26.141 9.445 0.691 1 91.69 5 PRO B N 1
ATOM 1583 C CA . PRO B 1 5 ? -24.766 9.016 0.944 1 91.69 5 PRO B CA 1
ATOM 1584 C C . PRO B 1 5 ? -23.766 9.688 0.02 1 91.69 5 PRO B C 1
ATOM 1586 O O . PRO B 1 5 ? -22.594 9.867 0.393 1 91.69 5 PRO B O 1
ATOM 1589 N N . SER B 1 6 ? -24.188 10.047 -1.121 1 93 6 SER B N 1
ATOM 1590 C CA . SER B 1 6 ? -23.281 10.625 -2.102 1 93 6 SER B CA 1
ATOM 1591 C C . SER B 1 6 ? -23.078 12.117 -1.866 1 93 6 SER B C 1
ATOM 1593 O O . SER B 1 6 ? -22.219 12.742 -2.479 1 93 6 SER B O 1
ATOM 1595 N N . ASP B 1 7 ? -23.812 12.695 -0.955 1 95.25 7 ASP B N 1
ATOM 1596 C CA . ASP B 1 7 ? -23.672 14.109 -0.638 1 95.25 7 ASP B CA 1
ATOM 1597 C C . ASP B 1 7 ? -22.297 14.391 -0.027 1 95.25 7 ASP B C 1
ATOM 1599 O O . ASP B 1 7 ? -21.766 13.57 0.721 1 95.25 7 ASP B O 1
ATOM 1603 N N . VAL B 1 8 ? -21.828 15.578 -0.364 1 94.94 8 VAL B N 1
ATOM 1604 C CA . VAL B 1 8 ? -20.531 15.969 0.176 1 94.94 8 VAL B CA 1
ATOM 1605 C C . VAL B 1 8 ? -20.703 16.547 1.577 1 94.94 8 VAL B C 1
ATOM 1607 O O . VAL B 1 8 ? -21.469 17.5 1.771 1 94.94 8 VAL B O 1
ATOM 1610 N N . PHE B 1 9 ? -20.078 15.938 2.533 1 94.44 9 PHE B N 1
ATOM 1611 C CA . PHE B 1 9 ? -20.078 16.438 3.904 1 94.44 9 PHE B CA 1
ATOM 1612 C C . PHE B 1 9 ? -19.094 17.578 4.07 1 94.44 9 PHE B C 1
ATOM 1614 O O . PHE B 1 9 ? -19.422 18.625 4.633 1 94.44 9 PHE B O 1
ATOM 1621 N N . CYS B 1 10 ? -17.875 17.406 3.555 1 92.88 10 CYS B N 1
ATOM 1622 C CA . CYS B 1 10 ? -16.844 18.438 3.561 1 92.88 10 CYS B CA 1
ATOM 1623 C C . CYS B 1 10 ? -15.703 18.078 2.609 1 92.88 10 CYS B C 1
ATOM 1625 O O . CYS B 1 10 ? -15.727 17.031 1.979 1 92.88 10 CYS B O 1
ATOM 1627 N N . CYS B 1 11 ? -14.844 19.047 2.42 1 93.06 11 CYS B N 1
ATOM 1628 C CA . CYS B 1 11 ? -13.609 18.844 1.671 1 93.06 11 CYS B CA 1
ATOM 1629 C C . CYS B 1 11 ? -12.391 19.062 2.559 1 93.06 11 CYS B C 1
ATOM 1631 O O . CYS B 1 11 ? -12.367 19.984 3.375 1 93.06 11 CYS B O 1
ATOM 1633 N N . VAL B 1 12 ? -11.508 18.156 2.385 1 92.19 12 VAL B N 1
ATOM 1634 C CA . VAL B 1 12 ? -10.312 18.266 3.221 1 92.19 12 VAL B CA 1
ATOM 1635 C C . VAL B 1 12 ? -9.062 18.234 2.344 1 92.19 12 VAL B C 1
ATOM 1637 O O . VAL B 1 12 ? -9.031 17.531 1.324 1 92.19 12 VAL B O 1
ATOM 1640 N N . PRO B 1 13 ? -8.062 19 2.746 1 89.44 13 PRO B N 1
ATOM 1641 C CA . PRO B 1 13 ? -6.781 18.844 2.055 1 89.44 13 PRO B CA 1
ATOM 1642 C C . PRO B 1 13 ? -6.16 17.469 2.275 1 89.44 13 PRO B C 1
ATOM 1644 O O . PRO B 1 13 ? -6.332 16.875 3.344 1 89.44 13 PRO B O 1
ATOM 1647 N N . GLY B 1 14 ? -5.492 17 1.337 1 90.88 14 GLY B N 1
ATOM 1648 C CA . GLY B 1 14 ? -4.836 15.711 1.457 1 90.88 14 GLY B CA 1
ATOM 1649 C C . GLY B 1 14 ? -3.715 15.703 2.479 1 90.88 14 GLY B C 1
ATOM 1650 O O . GLY B 1 14 ? -2.932 16.656 2.557 1 90.88 14 GLY B O 1
ATOM 1651 N N . ARG B 1 15 ? -3.646 14.703 3.236 1 91.19 15 ARG B N 1
ATOM 1652 C CA . ARG B 1 15 ? -2.564 14.539 4.203 1 91.19 15 ARG B CA 1
ATOM 1653 C C . ARG B 1 15 ? -1.231 14.305 3.498 1 91.19 15 ARG B C 1
ATOM 1655 O O . ARG B 1 15 ? -0.181 14.719 3.996 1 91.19 15 ARG B O 1
ATOM 1662 N N . LEU B 1 16 ? -1.342 13.711 2.357 1 93.19 16 LEU B N 1
ATOM 1663 C CA . LEU B 1 16 ? -0.122 13.336 1.648 1 93.19 16 LEU B CA 1
ATOM 1664 C C . LEU B 1 16 ? 0.111 14.242 0.448 1 93.19 16 LEU B C 1
ATOM 1666 O O . LEU B 1 16 ? 0.981 13.977 -0.383 1 93.19 16 LEU B O 1
ATOM 1670 N N . SER B 1 17 ? -0.646 15.227 0.395 1 87.81 17 SER B N 1
ATOM 1671 C CA . SER B 1 17 ? -0.444 16.203 -0.667 1 87.81 17 SER B CA 1
ATOM 1672 C C . SER B 1 17 ? 0.705 17.156 -0.334 1 87.81 17 SER B C 1
ATOM 1674 O O . SER B 1 17 ? 0.848 17.594 0.812 1 87.81 17 SER B O 1
ATOM 1676 N N . LEU B 1 18 ? 1.535 17.297 -1.364 1 82.44 18 LEU B N 1
ATOM 1677 C CA . LEU B 1 18 ? 2.652 18.219 -1.173 1 82.44 18 LEU B CA 1
ATOM 1678 C C . LEU B 1 18 ? 2.371 19.562 -1.835 1 82.44 18 LEU B C 1
ATOM 1680 O O . LEU B 1 18 ? 1.808 19.609 -2.932 1 82.44 18 LEU B O 1
ATOM 1684 N N . LEU B 1 19 ? 2.875 20.531 -1.289 1 73.38 19 LEU B N 1
ATOM 1685 C CA . LEU B 1 19 ? 2.822 21.891 -1.813 1 73.38 19 LEU B CA 1
ATOM 1686 C C . LEU B 1 19 ? 1.384 22.297 -2.111 1 73.38 19 LEU B C 1
ATOM 1688 O O . LEU B 1 19 ? 0.441 21.641 -1.672 1 73.38 19 LEU B O 1
ATOM 1692 N N . SER B 1 20 ? 1.186 23.453 -2.672 1 61.69 20 SER B N 1
ATOM 1693 C CA . SER B 1 20 ? -0.123 24.047 -2.916 1 61.69 20 SER B CA 1
ATOM 1694 C C . SER B 1 20 ? -0.924 23.234 -3.926 1 61.69 20 SER B C 1
ATOM 1696 O O . SER B 1 20 ? -2.012 23.641 -4.336 1 61.69 20 SER B O 1
ATOM 1698 N N . SER B 1 21 ? -0.386 22.109 -4.422 1 55.12 21 SER B N 1
ATOM 1699 C CA . SER B 1 21 ? -1.206 21.312 -5.324 1 55.12 21 SER B CA 1
ATOM 1700 C C . SER B 1 21 ? -2.436 20.766 -4.609 1 55.12 21 SER B C 1
ATOM 1702 O O . SER B 1 21 ? -2.355 19.734 -3.93 1 55.12 21 SER B O 1
ATOM 1704 N N . THR B 1 22 ? -3.131 21.625 -4.082 1 57.72 22 THR B N 1
ATOM 1705 C CA . THR B 1 22 ? -4.148 21.359 -3.072 1 57.72 22 THR B CA 1
ATOM 1706 C C . THR B 1 22 ? -5.254 20.469 -3.637 1 57.72 22 THR B C 1
ATOM 1708 O O . THR B 1 22 ? -6.176 20.953 -4.297 1 57.72 22 THR B O 1
ATOM 1711 N N . SER B 1 23 ? -4.926 19.281 -3.975 1 67.81 23 SER B N 1
ATOM 1712 C CA . SER B 1 23 ? -6.074 18.422 -4.215 1 67.81 23 SER B CA 1
ATOM 1713 C C . SER B 1 23 ? -6.902 18.234 -2.949 1 67.81 23 SER B C 1
ATOM 1715 O O . SER B 1 23 ? -6.359 17.969 -1.876 1 67.81 23 SER B O 1
ATOM 1717 N N . LYS B 1 24 ? -8.078 18.891 -2.979 1 88.25 24 LYS B N 1
ATOM 1718 C CA . LYS B 1 24 ? -9.016 18.609 -1.894 1 88.25 24 LYS B CA 1
ATOM 1719 C C . LYS B 1 24 ? -9.852 17.375 -2.184 1 88.25 24 LYS B C 1
ATOM 1721 O O . LYS B 1 24 ? -10.211 17.109 -3.334 1 88.25 24 LYS B O 1
ATOM 1726 N N . TYR B 1 25 ? -9.938 16.609 -1.173 1 94.38 25 TYR B N 1
ATOM 1727 C CA . TYR B 1 25 ? -10.742 15.398 -1.31 1 94.38 25 TYR B CA 1
ATOM 1728 C C . TYR B 1 25 ? -12.141 15.609 -0.736 1 94.38 25 TYR B C 1
ATOM 1730 O O . TYR B 1 25 ? -12.297 16.188 0.341 1 94.38 25 TYR B O 1
ATOM 1738 N N . LYS B 1 26 ? -13.047 15.18 -1.461 1 95.44 26 LYS B N 1
ATOM 1739 C CA . LYS B 1 26 ? -14.43 15.203 -0.99 1 95.44 26 LYS B CA 1
ATOM 1740 C C . LYS B 1 26 ? -14.703 14.055 -0.024 1 95.44 26 LYS B C 1
ATOM 1742 O O . LYS B 1 26 ? -14.352 12.906 -0.303 1 95.44 26 LYS B O 1
ATOM 1747 N N . VAL B 1 27 ? -15.25 14.422 1.081 1 96.5 27 VAL B N 1
ATOM 1748 C CA . VAL B 1 27 ? -15.719 13.43 2.043 1 96.5 27 VAL B CA 1
ATOM 1749 C C . VAL B 1 27 ? -17.25 13.359 2.006 1 96.5 27 VAL B C 1
ATOM 1751 O O . VAL B 1 27 ? -17.922 14.344 2.297 1 96.5 27 VAL B O 1
ATOM 1754 N N . THR B 1 28 ? -17.734 12.188 1.661 1 96.56 28 THR B N 1
ATOM 1755 C CA . THR B 1 28 ? -19.172 12.055 1.5 1 96.56 28 THR B CA 1
ATOM 1756 C C . THR B 1 28 ? -19.844 11.695 2.828 1 96.56 28 THR B C 1
ATOM 1758 O O . THR B 1 28 ? -19.156 11.297 3.775 1 96.56 28 THR B O 1
ATOM 1761 N N . VAL B 1 29 ? -21.125 11.906 2.816 1 95.81 29 VAL B N 1
ATOM 1762 C CA . VAL B 1 29 ? -21.922 11.492 3.969 1 95.81 29 VAL B CA 1
ATOM 1763 C C . VAL B 1 29 ? -21.797 9.984 4.168 1 95.81 29 VAL B C 1
ATOM 1765 O O . VAL B 1 29 ? -21.703 9.5 5.301 1 95.81 29 VAL B O 1
ATOM 1768 N N . GLY B 1 30 ? -21.766 9.258 3.045 1 95.81 30 GLY B N 1
ATOM 1769 C CA . GLY B 1 30 ? -21.562 7.82 3.115 1 95.81 30 GLY B CA 1
ATOM 1770 C C . GLY B 1 30 ? -20.266 7.43 3.799 1 95.81 30 GLY B C 1
ATOM 1771 O O . GLY B 1 30 ? -20.234 6.477 4.582 1 95.81 30 GLY B O 1
ATOM 1772 N N . GLU B 1 31 ? -19.188 8.164 3.498 1 96.75 31 GLU B N 1
ATOM 1773 C CA . GLU B 1 31 ? -17.906 7.875 4.141 1 96.75 31 GLU B CA 1
ATOM 1774 C C . GLU B 1 31 ? -17.984 8.102 5.648 1 96.75 31 GLU B C 1
ATOM 1776 O O . GLU B 1 31 ? -17.516 7.285 6.434 1 96.75 31 GLU B O 1
ATOM 1781 N N . ILE B 1 32 ? -18.625 9.188 6.035 1 94.75 32 ILE B N 1
ATOM 1782 C CA . ILE B 1 32 ? -18.766 9.5 7.457 1 94.75 32 ILE B CA 1
ATOM 1783 C C . ILE B 1 32 ? -19.531 8.383 8.156 1 94.75 32 ILE B C 1
ATOM 1785 O O . ILE B 1 32 ? -19.141 7.922 9.234 1 94.75 32 ILE B O 1
ATOM 1789 N N . ARG B 1 33 ? -20.531 7.941 7.543 1 94 33 ARG B N 1
ATOM 1790 C CA . ARG B 1 33 ? -21.328 6.863 8.109 1 94 33 ARG B CA 1
ATOM 1791 C C . ARG B 1 33 ? -20.5 5.594 8.281 1 94 33 ARG B C 1
ATOM 1793 O O . ARG B 1 33 ? -20.578 4.934 9.32 1 94 33 ARG B O 1
ATOM 1800 N N . ARG B 1 34 ? -19.734 5.25 7.285 1 93.75 34 ARG B N 1
ATOM 1801 C CA . ARG B 1 34 ? -18.922 4.043 7.344 1 93.75 34 ARG B CA 1
ATOM 1802 C C . ARG B 1 34 ? -17.844 4.156 8.43 1 93.75 34 ARG B C 1
ATOM 1804 O O . ARG B 1 34 ? -17.562 3.18 9.117 1 93.75 34 ARG B O 1
ATOM 1811 N N . ARG B 1 35 ? -17.312 5.41 8.633 1 93.06 35 ARG B N 1
ATOM 1812 C CA . ARG B 1 35 ? -16.25 5.613 9.617 1 93.06 35 ARG B CA 1
ATOM 1813 C C . ARG B 1 35 ? -16.797 5.52 11.039 1 93.06 35 ARG B C 1
ATOM 1815 O O . ARG B 1 35 ? -16.078 5.148 11.961 1 93.06 35 ARG B O 1
ATOM 1822 N N . LEU B 1 36 ? -18.047 5.801 11.141 1 90.69 36 LEU B N 1
ATOM 1823 C CA . LEU B 1 36 ? -18.688 5.816 12.453 1 90.69 36 LEU B CA 1
ATOM 1824 C C . LEU B 1 36 ? -19.266 4.449 12.797 1 90.69 36 LEU B C 1
ATOM 1826 O O . LEU B 1 36 ? -19.625 4.188 13.945 1 90.69 36 LEU B O 1
ATOM 1830 N N . SER B 1 37 ? -19.344 3.645 11.836 1 89.56 37 SER B N 1
ATOM 1831 C CA . SER B 1 37 ? -19.938 2.328 12.023 1 89.56 37 SER B CA 1
ATOM 1832 C C . SER B 1 37 ? -18.875 1.246 12.141 1 89.56 37 SER B C 1
ATOM 1834 O O . SER B 1 37 ? -17.688 1.521 11.984 1 89.56 37 SER B O 1
ATOM 1836 N N . HIS B 1 38 ? -19.328 0.106 12.508 1 88.44 38 HIS B N 1
ATOM 1837 C CA . HIS B 1 38 ? -18.406 -1.029 12.539 1 88.44 38 HIS B CA 1
ATOM 1838 C C . HIS B 1 38 ? -17.797 -1.273 11.172 1 88.44 38 HIS B C 1
ATOM 1840 O O . HIS B 1 38 ? -18.469 -1.177 10.148 1 88.44 38 HIS B O 1
ATOM 1846 N N . PRO B 1 39 ? -16.5 -1.52 11.102 1 88.44 39 PRO B N 1
ATOM 1847 C CA . PRO B 1 39 ? -15.602 -1.976 12.172 1 88.44 39 PRO B CA 1
ATOM 1848 C C . PRO B 1 39 ? -14.789 -0.837 12.789 1 88.44 39 PRO B C 1
ATOM 1850 O O . PRO B 1 39 ? -14.141 -1.027 13.82 1 88.44 39 PRO B O 1
ATOM 1853 N N . GLU B 1 40 ? -14.781 0.405 12.266 1 85.69 40 GLU B N 1
ATOM 1854 C CA . GLU B 1 40 ? -13.875 1.446 12.734 1 85.69 40 GLU B CA 1
ATOM 1855 C C . GLU B 1 40 ? -14.43 2.143 13.977 1 85.69 40 GLU B C 1
ATOM 1857 O O . GLU B 1 40 ? -13.703 2.344 14.953 1 85.69 40 GLU B O 1
ATOM 1862 N N . CYS B 1 41 ? -15.719 2.492 13.938 1 87.88 41 CYS B N 1
ATOM 1863 C CA . CYS B 1 41 ? -16.391 3.125 15.078 1 87.88 41 CYS B CA 1
ATOM 1864 C C . CYS B 1 41 ? -15.539 4.262 15.633 1 87.88 41 CYS B C 1
ATOM 1866 O O . CYS B 1 41 ? -15.258 4.301 16.828 1 87.88 41 CYS B O 1
ATOM 1868 N N . LEU B 1 42 ? -15.25 5.199 14.812 1 87.06 42 LEU B N 1
ATOM 1869 C CA . LEU B 1 42 ? -14.375 6.297 15.227 1 87.06 42 LEU B CA 1
ATOM 1870 C C . LEU B 1 42 ? -15.078 7.195 16.234 1 87.06 42 LEU B C 1
ATOM 1872 O O . LEU B 1 42 ? -16.281 7.461 16.109 1 87.06 42 LEU B O 1
ATOM 1876 N N . ASN B 1 43 ? -14.336 7.59 17.172 1 84.19 43 ASN B N 1
ATOM 1877 C CA . ASN B 1 43 ? -14.859 8.602 18.094 1 84.19 43 ASN B CA 1
ATOM 1878 C C . ASN B 1 43 ? -14.656 10.008 17.547 1 84.19 43 ASN B C 1
ATOM 1880 O O . ASN B 1 43 ? -14.133 10.18 16.438 1 84.19 43 ASN B O 1
ATOM 1884 N N . ALA B 1 44 ? -15.078 10.969 18.312 1 83.06 44 ALA B N 1
ATOM 1885 C CA . ALA B 1 44 ? -15.062 12.359 17.859 1 83.06 44 ALA B CA 1
ATOM 1886 C C . ALA B 1 44 ? -13.633 12.836 17.625 1 83.06 44 ALA B C 1
ATOM 1888 O O . ALA B 1 44 ? -13.359 13.539 16.641 1 83.06 44 ALA B O 1
ATOM 1889 N N . SER B 1 45 ? -12.75 12.461 18.484 1 83.31 45 SER B N 1
ATOM 1890 C CA . SER B 1 45 ? -11.367 12.906 18.375 1 83.31 45 SER B CA 1
ATOM 1891 C C . SER B 1 45 ? -10.695 12.352 17.125 1 83.31 45 SER B C 1
ATOM 1893 O O . SER B 1 45 ? -10.031 13.086 16.391 1 83.31 45 SER B O 1
ATOM 1895 N N . LEU B 1 46 ? -10.906 11.125 16.859 1 86.88 46 LEU B N 1
ATOM 1896 C CA . LEU B 1 46 ? -10.289 10.484 15.703 1 86.88 46 LEU B CA 1
ATOM 1897 C C . LEU B 1 46 ? -10.906 10.992 14.406 1 86.88 46 LEU B C 1
ATOM 1899 O O . LEU B 1 46 ? -10.195 11.289 13.445 1 86.88 46 LEU B O 1
ATOM 1903 N N . LEU B 1 47 ? -12.234 11.047 14.438 1 90.12 47 LEU B N 1
ATOM 1904 C CA . LEU B 1 47 ? -12.898 11.562 13.242 1 90.12 47 LEU B CA 1
ATOM 1905 C C . LEU B 1 47 ? -12.484 13.008 12.969 1 90.12 47 LEU B C 1
ATOM 1907 O O . LEU B 1 47 ? -12.266 13.391 11.82 1 90.12 47 LEU B O 1
ATOM 1911 N N . GLY B 1 48 ? -12.414 13.75 14.047 1 88.12 48 GLY B N 1
ATOM 1912 C CA . GLY B 1 48 ? -11.93 15.109 13.906 1 88.12 48 GLY B CA 1
ATOM 1913 C C . GLY B 1 48 ? -10.531 15.188 13.32 1 88.12 48 GLY B C 1
ATOM 1914 O O . GLY B 1 48 ? -10.242 16.078 12.516 1 88.12 48 GLY B O 1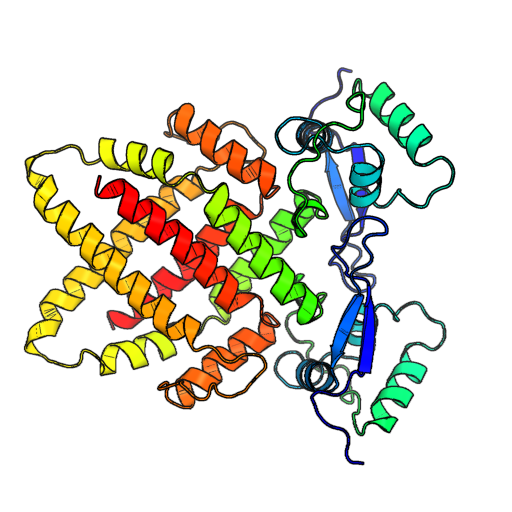
ATOM 1915 N N . GLY B 1 49 ? -9.664 14.234 13.711 1 88.31 49 GLY B N 1
ATOM 1916 C CA . GLY B 1 49 ? -8.328 14.156 13.156 1 88.31 49 GLY B CA 1
ATOM 1917 C C . GLY B 1 49 ? -8.312 13.82 11.672 1 88.31 49 GLY B C 1
ATOM 1918 O O . GLY B 1 49 ? -7.562 14.422 10.906 1 88.31 49 GLY B O 1
ATOM 1919 N N . VAL B 1 50 ? -9.172 12.938 11.305 1 91.62 50 VAL B N 1
ATOM 1920 C CA . VAL B 1 50 ? -9.266 12.523 9.914 1 91.62 50 VAL B CA 1
ATOM 1921 C C . VAL B 1 50 ? -9.758 13.695 9.055 1 91.62 50 VAL B C 1
ATOM 1923 O O . VAL B 1 50 ? -9.273 13.906 7.945 1 91.62 50 VAL B O 1
ATOM 1926 N N . LEU B 1 51 ? -10.656 14.516 9.648 1 91.06 51 LEU B N 1
ATOM 1927 C CA . LEU B 1 51 ? -11.266 15.617 8.914 1 91.06 51 LEU B CA 1
ATOM 1928 C C . LEU B 1 51 ? -10.453 16.906 9.094 1 91.06 51 LEU B C 1
ATOM 1930 O O . LEU B 1 51 ? -10.852 17.969 8.609 1 91.06 51 LEU B O 1
ATOM 1934 N N . ARG B 1 52 ? -9.328 16.812 9.766 1 81.94 52 ARG B N 1
ATOM 1935 C CA . ARG B 1 52 ? -8.406 17.922 9.969 1 81.94 52 ARG B CA 1
ATOM 1936 C C . ARG B 1 52 ? -9.07 19.031 10.773 1 81.94 52 ARG B C 1
ATOM 1938 O O . ARG B 1 52 ? -8.875 20.219 10.477 1 81.94 52 ARG B O 1
ATOM 1945 N N . ARG B 1 53 ? -9.891 18.734 11.641 1 71.75 53 ARG B N 1
ATOM 1946 C CA . ARG B 1 53 ? -10.602 19.719 12.453 1 71.75 53 ARG B CA 1
ATOM 1947 C C . ARG B 1 53 ? -10.281 19.547 13.93 1 71.75 53 ARG B C 1
ATOM 1949 O O . ARG B 1 53 ? -10.93 20.156 14.789 1 71.75 53 ARG B O 1
ATOM 1956 N N . ALA B 1 54 ? -9.422 18.734 14.227 1 57.34 54 ALA B N 1
ATOM 1957 C CA . ALA B 1 54 ? -9.227 18.375 15.625 1 57.34 54 ALA B CA 1
ATOM 1958 C C . ALA B 1 54 ? -8.75 19.562 16.438 1 57.34 54 ALA B C 1
ATOM 1960 O O . ALA B 1 54 ? -9.078 19.688 17.625 1 57.34 54 ALA B O 1
ATOM 1961 N N . LYS B 1 55 ? -7.988 20.469 15.922 1 56.06 55 LYS B N 1
ATOM 1962 C CA . LYS B 1 55 ? -7.34 21.484 16.75 1 56.06 55 LYS B CA 1
ATOM 1963 C C . LYS B 1 55 ? -8.242 22.703 16.953 1 56.06 55 LYS B C 1
ATOM 1965 O O . LYS B 1 55 ? -7.855 23.672 17.594 1 56.06 55 LYS B O 1
ATOM 1970 N N . SER B 1 56 ? -9.398 22.562 16.469 1 57.66 56 SER B N 1
ATOM 1971 C CA . SER B 1 56 ? -10.211 23.766 16.594 1 57.66 56 SER B CA 1
ATOM 1972 C C . SER B 1 56 ? -10.883 23.844 17.969 1 57.66 56 SER B C 1
ATOM 1974 O O . SER B 1 56 ? -11.211 22.812 18.562 1 57.66 56 SER B O 1
ATOM 1976 N N . LYS B 1 57 ? -10.781 24.953 18.594 1 64.69 57 LYS B N 1
ATOM 1977 C CA . LYS B 1 57 ? -11.531 25.188 19.828 1 64.69 57 LYS B CA 1
ATOM 1978 C C . LYS B 1 57 ? -12.992 24.766 19.672 1 64.69 57 LYS B C 1
ATOM 1980 O O . LYS B 1 57 ? -13.672 25.203 18.734 1 64.69 57 LYS B O 1
ATOM 1985 N N . ASN B 1 58 ? -13.484 23.797 20.375 1 72.38 58 ASN B N 1
ATOM 1986 C CA . ASN B 1 58 ? -14.836 23.25 20.359 1 72.38 58 ASN B CA 1
ATOM 1987 C C . ASN B 1 58 ? -15.055 22.328 19.156 1 72.38 58 ASN B C 1
ATOM 1989 O O . ASN B 1 58 ? -16.141 22.281 18.594 1 72.38 58 ASN B O 1
ATOM 1993 N N . GLY B 1 59 ? -13.984 21.875 18.656 1 73.5 59 GLY B N 1
ATOM 1994 C CA . GLY B 1 59 ? -14.031 21.016 17.5 1 73.5 59 GLY B CA 1
ATOM 1995 C C . GLY B 1 59 ? -14.992 19.844 17.656 1 73.5 59 GLY B C 1
ATOM 1996 O O . GLY B 1 59 ? -15.781 19.562 16.75 1 73.5 59 GLY B O 1
ATOM 1997 N N . GLY B 1 60 ? -14.984 19.328 18.781 1 75.88 60 GLY B N 1
ATOM 1998 C CA . GLY B 1 60 ? -15.875 18.203 19.047 1 75.88 60 GLY B CA 1
ATOM 1999 C C . GLY B 1 60 ? -17.344 18.594 19.016 1 75.88 60 GLY B C 1
ATOM 2000 O O . GLY B 1 60 ? -18.156 17.875 18.422 1 75.88 60 GLY B O 1
ATOM 2001 N N . LYS B 1 61 ? -17.625 19.672 19.625 1 79.69 61 LYS B N 1
ATOM 2002 C CA . LYS B 1 61 ? -19 20.141 19.641 1 79.69 61 LYS B CA 1
ATOM 2003 C C . LYS B 1 61 ? -19.484 20.5 18.234 1 79.69 61 LYS B C 1
ATOM 2005 O O . LYS B 1 61 ? -20.594 20.156 17.844 1 79.69 61 LYS B O 1
ATOM 2010 N N . CYS B 1 62 ? -18.625 21.188 17.516 1 83.25 62 CYS B N 1
ATOM 2011 C CA . CYS B 1 62 ? -18.969 21.594 16.156 1 83.25 62 CYS B CA 1
ATOM 2012 C C . CYS B 1 62 ? -19.203 20.375 15.266 1 83.25 62 CYS B C 1
ATOM 2014 O O . CYS B 1 62 ? -20.125 20.344 14.461 1 83.25 62 CYS B O 1
ATOM 2016 N N . LEU B 1 63 ? -18.375 19.453 15.469 1 86.25 63 LEU B N 1
ATOM 2017 C CA . LEU B 1 63 ? -18.5 18.219 14.688 1 86.25 63 LEU B CA 1
ATOM 2018 C C . LEU B 1 63 ? -19.812 17.5 15.023 1 86.25 63 LEU B C 1
ATOM 2020 O O . LEU B 1 63 ? -20.5 17.016 14.125 1 86.25 63 LEU B O 1
ATOM 2024 N N . ARG B 1 64 ? -20.125 17.422 16.234 1 86.25 64 ARG B N 1
ATOM 2025 C CA . ARG B 1 64 ? -21.359 16.781 16.656 1 86.25 64 ARG B CA 1
ATOM 2026 C C . ARG B 1 64 ? -22.578 17.484 16.078 1 86.25 64 ARG B C 1
ATOM 2028 O O . ARG B 1 64 ? -23.531 16.828 15.633 1 86.25 64 ARG B O 1
ATOM 2035 N N . ASP B 1 65 ? -22.516 18.766 16.094 1 87.25 65 ASP B N 1
ATOM 2036 C CA . ASP B 1 65 ? -23.625 19.531 15.539 1 87.25 65 ASP B CA 1
ATOM 2037 C C . ASP B 1 65 ? -23.797 19.266 14.047 1 87.25 65 ASP B C 1
ATOM 2039 O O . ASP B 1 65 ? -24.922 19.125 13.562 1 87.25 65 ASP B O 1
ATOM 2043 N N . LYS B 1 66 ? -22.734 19.25 13.375 1 88.31 66 LYS B N 1
ATOM 2044 C CA . LYS B 1 66 ? -22.781 19 11.938 1 88.31 66 LYS B CA 1
ATOM 2045 C C . LYS B 1 66 ? -23.312 17.609 11.641 1 88.31 66 LYS B C 1
ATOM 2047 O O . LYS B 1 66 ? -24.078 17.406 10.695 1 88.31 66 LYS B O 1
ATOM 2052 N N . LEU B 1 67 ? -22.875 16.688 12.398 1 90.31 67 LEU B N 1
ATOM 2053 C CA . LEU B 1 67 ? -23.328 15.32 12.227 1 90.31 67 LEU B CA 1
ATOM 2054 C C . LEU B 1 67 ? -24.828 15.195 12.508 1 90.31 67 LEU B C 1
ATOM 2056 O O . LEU B 1 67 ? -25.547 14.508 11.773 1 90.31 67 LEU B O 1
ATOM 2060 N N . ASP B 1 68 ? -25.234 15.867 13.477 1 88.81 68 ASP B N 1
ATOM 2061 C CA . ASP B 1 68 ? -26.641 15.828 13.844 1 88.81 68 ASP B CA 1
ATOM 2062 C C . ASP B 1 68 ? -27.516 16.375 12.719 1 88.81 68 ASP B C 1
ATOM 2064 O O . ASP B 1 68 ? -28.625 15.883 12.508 1 88.81 68 ASP B O 1
ATOM 2068 N N . LYS B 1 69 ? -27 17.297 12.078 1 89.06 69 LYS B N 1
ATOM 2069 C CA . LYS B 1 69 ? -27.75 17.906 10.984 1 89.06 69 LYS B CA 1
ATOM 2070 C C . LYS B 1 69 ? -28 16.906 9.867 1 89.06 69 LYS B C 1
ATOM 2072 O O . LYS B 1 69 ? -28.969 17.047 9.102 1 89.06 69 LYS B O 1
ATOM 2077 N N . ILE B 1 70 ? -27.172 15.969 9.828 1 88.19 70 ILE B N 1
ATOM 2078 C CA . ILE B 1 70 ? -27.344 15 8.75 1 88.19 70 ILE B CA 1
ATOM 2079 C C . ILE B 1 70 ? -27.828 13.672 9.328 1 88.19 70 ILE B C 1
ATOM 2081 O O . ILE B 1 70 ? -27.781 12.641 8.656 1 88.19 70 ILE B O 1
ATOM 2085 N N . GLY B 1 71 ? -28.125 13.648 10.625 1 86.31 71 GLY B N 1
ATOM 2086 C CA . GLY B 1 71 ? -28.75 12.492 11.25 1 86.31 71 GLY B CA 1
ATOM 2087 C C . GLY B 1 71 ? -27.75 11.484 11.781 1 86.31 71 GLY B C 1
ATOM 2088 O O . GLY B 1 71 ? -28.047 10.297 11.891 1 86.31 71 GLY B O 1
ATOM 2089 N N . LEU B 1 72 ? -26.531 11.93 11.969 1 87.5 72 LEU B N 1
ATOM 2090 C CA . LEU B 1 72 ? -25.5 11.047 12.508 1 87.5 72 LEU B CA 1
ATOM 2091 C C . LEU B 1 72 ? -25.109 11.461 13.914 1 87.5 72 LEU B C 1
ATOM 2093 O O . LEU B 1 72 ? -25.297 12.609 14.305 1 87.5 72 LEU B O 1
ATOM 2097 N N . SER B 1 73 ? -24.766 10.438 14.641 1 83.94 73 SER B N 1
ATOM 2098 C CA . SER B 1 73 ? -24.328 10.703 16 1 83.94 73 SER B CA 1
ATOM 2099 C C . SER B 1 73 ? -23.031 9.953 16.328 1 83.94 73 SER B C 1
ATOM 2101 O O . SER B 1 73 ? -22.734 8.938 15.703 1 83.94 73 SER B O 1
ATOM 2103 N N . LEU B 1 74 ? -22.328 10.531 17.156 1 82.06 74 LEU B N 1
ATOM 2104 C CA . LEU B 1 74 ? -21.094 9.883 17.625 1 82.06 74 LEU B CA 1
ATOM 2105 C C . LEU B 1 74 ? -21.406 8.805 18.656 1 82.06 74 LEU B C 1
ATOM 2107 O O . LEU B 1 74 ? -22.312 8.969 19.484 1 82.06 74 LEU B O 1
ATOM 2111 N N . PRO B 1 75 ? -20.938 7.613 18.391 1 68.06 75 PRO B N 1
ATOM 2112 C CA . PRO B 1 75 ? -21.172 6.566 19.391 1 68.06 75 PRO B CA 1
ATOM 2113 C C . PRO B 1 75 ? -20.859 7.012 20.812 1 68.06 75 PRO B C 1
ATOM 2115 O O . PRO B 1 75 ? -19.953 7.828 21.016 1 68.06 75 PRO B O 1
ATOM 2118 N N . ALA B 1 76 ? -21.828 6.707 21.734 1 57.16 76 ALA B N 1
ATOM 2119 C CA . ALA B 1 76 ? -21.703 6.98 23.156 1 57.16 76 ALA B CA 1
ATOM 2120 C C . ALA B 1 76 ? -20.656 6.066 23.797 1 57.16 76 ALA B C 1
ATOM 2122 O O . ALA B 1 76 ? -20.547 4.895 23.438 1 57.16 76 ALA B O 1
ATOM 2123 N N . GLY B 1 77 ? -19.594 6.684 24.547 1 55.62 77 GLY B N 1
ATOM 2124 C CA . GLY B 1 77 ? -18.625 5.984 25.391 1 55.62 77 GLY B CA 1
ATOM 2125 C C . GLY B 1 77 ? -17.297 5.73 24.688 1 55.62 77 GLY B C 1
ATOM 2126 O O . GLY B 1 77 ? -17.172 5.992 23.484 1 55.62 77 GLY B O 1
ATOM 2127 N N . ARG B 1 78 ? -16.391 5.43 25.703 1 53.5 78 ARG B N 1
ATOM 2128 C C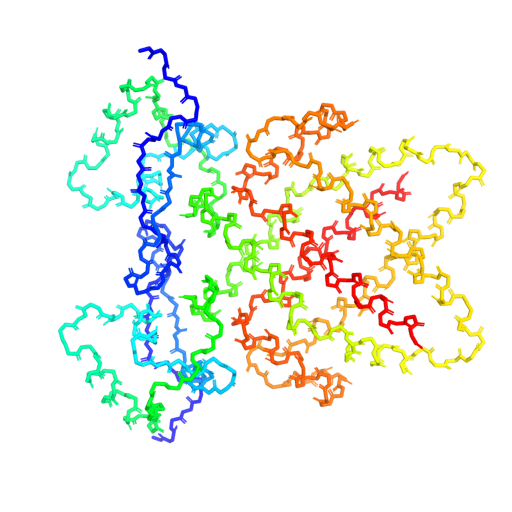A . ARG B 1 78 ? -15.055 5.023 25.281 1 53.5 78 ARG B CA 1
ATOM 2129 C C . ARG B 1 78 ? -15.117 3.742 24.453 1 53.5 78 ARG B C 1
ATOM 2131 O O . ARG B 1 78 ? -15.234 2.646 25 1 53.5 78 ARG B O 1
ATOM 2138 N N . ARG B 1 79 ? -15.922 3.609 23.516 1 53.88 79 ARG B N 1
ATOM 2139 C CA . ARG B 1 79 ? -16.031 2.359 22.766 1 53.88 79 ARG B CA 1
ATOM 2140 C C . ARG B 1 79 ? -14.68 1.938 22.203 1 53.88 79 ARG B C 1
ATOM 2142 O O . ARG B 1 79 ? -13.781 2.768 22.047 1 53.88 79 ARG B O 1
ATOM 2149 N N . LYS B 1 80 ? -14.461 0.605 22.281 1 54.09 80 LYS B N 1
ATOM 2150 C CA . LYS B 1 80 ? -13.273 -0.136 21.859 1 54.09 80 LYS B CA 1
ATOM 2151 C C . LYS B 1 80 ? -12.836 0.276 20.453 1 54.09 80 LYS B C 1
ATOM 2153 O O . LYS B 1 80 ? -13.609 0.164 19.5 1 54.09 80 LYS B O 1
ATOM 2158 N N . ALA B 1 81 ? -12.07 1.302 20.469 1 54.41 81 ALA B N 1
ATOM 2159 C CA . ALA B 1 81 ? -11.484 1.91 19.281 1 54.41 81 ALA B CA 1
ATOM 2160 C C . ALA B 1 81 ? -10.961 0.844 18.328 1 54.41 81 ALA B C 1
ATOM 2162 O O . ALA B 1 81 ? -10.484 -0.207 18.75 1 54.41 81 ALA B O 1
ATOM 2163 N N . ALA B 1 82 ? -11.57 0.782 17.141 1 62.41 82 ALA B N 1
ATOM 2164 C CA . ALA B 1 82 ? -11.016 -0.026 16.047 1 62.41 82 ALA B CA 1
ATOM 2165 C C . ALA B 1 82 ? -9.5 0.114 15.977 1 62.41 82 ALA B C 1
ATOM 2167 O O . ALA B 1 82 ? -8.93 1.059 16.531 1 62.41 82 ALA B O 1
ATOM 2168 N N . GLN B 1 83 ? -8.883 -0.895 15.562 1 77.5 83 GLN B N 1
ATOM 2169 C CA . GLN B 1 83 ? -7.449 -0.84 15.305 1 77.5 83 GLN B CA 1
ATOM 2170 C C . GLN B 1 83 ? -7.105 0.315 14.367 1 77.5 83 GLN B C 1
ATOM 2172 O O . GLN B 1 83 ? -7.629 0.395 13.25 1 77.5 83 GLN B O 1
ATOM 2177 N N . VAL B 1 84 ? -6.445 1.287 14.977 1 86.69 84 VAL B N 1
ATOM 2178 C CA . VAL B 1 84 ? -6.059 2.471 14.219 1 86.69 84 VAL B CA 1
ATOM 2179 C C . VAL B 1 84 ? -4.703 2.238 13.555 1 86.69 84 VAL B C 1
ATOM 2181 O O . VAL B 1 84 ? -3.746 1.82 14.203 1 86.69 84 VAL B O 1
ATOM 2184 N N . THR B 1 85 ? -4.695 2.258 12.242 1 92.31 85 THR B N 1
ATOM 2185 C CA . THR B 1 85 ? -3.469 2.205 11.453 1 92.31 85 THR B CA 1
ATOM 2186 C C . THR B 1 85 ? -3.207 3.545 10.773 1 92.31 85 THR B C 1
ATOM 2188 O O . THR B 1 85 ? -4.012 4.473 10.883 1 92.31 85 THR B O 1
ATOM 2191 N N . LEU B 1 86 ? -2.092 3.664 10.109 1 95 86 LEU B N 1
ATOM 2192 C CA . LEU B 1 86 ? -1.822 4.898 9.383 1 95 86 LEU B CA 1
ATOM 2193 C C . LEU B 1 86 ? -2.846 5.109 8.266 1 95 86 LEU B C 1
ATOM 2195 O O . LEU B 1 86 ? -3.139 6.25 7.898 1 95 86 LEU B O 1
ATOM 2199 N N . LEU B 1 87 ? -3.461 4.031 7.777 1 95.81 87 LEU B N 1
ATOM 2200 C CA . LEU B 1 87 ? -4.473 4.137 6.734 1 95.81 87 LEU B CA 1
ATOM 2201 C C . LEU B 1 87 ? -5.73 4.816 7.266 1 95.81 87 LEU B C 1
ATOM 2203 O O . LEU B 1 87 ? -6.457 5.465 6.508 1 95.81 87 LEU B O 1
ATOM 2207 N N . THR B 1 88 ? -5.941 4.742 8.516 1 94.06 88 THR B N 1
ATOM 2208 C CA . THR B 1 88 ? -7.133 5.309 9.133 1 94.06 88 THR B CA 1
ATOM 2209 C C . THR B 1 88 ? -7.16 6.824 8.961 1 94.06 88 THR B C 1
ATOM 2211 O O . THR B 1 88 ? -8.234 7.43 8.891 1 94.06 88 THR B O 1
ATOM 2214 N N . SER B 1 89 ? -5.984 7.383 8.867 1 93.88 89 SER B N 1
ATOM 2215 C CA . SER B 1 89 ? -5.891 8.836 8.789 1 93.88 89 SER B CA 1
ATOM 2216 C C . SER B 1 89 ? -6.32 9.344 7.418 1 93.88 89 SER B C 1
ATOM 2218 O O . SER B 1 89 ? -6.547 10.547 7.238 1 93.88 89 SER B O 1
ATOM 2220 N N . LEU B 1 90 ? -6.457 8.469 6.434 1 96.19 90 LEU B N 1
ATOM 2221 C CA . LEU B 1 90 ? -6.785 8.859 5.066 1 96.19 90 LEU B CA 1
ATOM 2222 C C . LEU B 1 90 ? -8.297 8.852 4.844 1 96.19 90 LEU B C 1
ATOM 2224 O O . LEU B 1 90 ? -8.984 7.938 5.305 1 96.19 90 LEU B O 1
ATOM 2228 N N . VAL B 1 91 ? -8.734 9.898 4.203 1 96.56 91 VAL B N 1
ATOM 2229 C CA . VAL B 1 91 ? -10.094 9.805 3.672 1 96.56 91 VAL B CA 1
ATOM 2230 C C . VAL B 1 91 ? -10.109 8.867 2.469 1 96.56 91 VAL B C 1
ATOM 2232 O O . VAL B 1 91 ? -9.062 8.562 1.889 1 96.56 91 VAL B O 1
ATOM 2235 N N . GLU B 1 92 ? -11.297 8.414 2.094 1 97.31 92 GLU B N 1
ATOM 2236 C CA . GLU B 1 92 ? -11.438 7.383 1.074 1 97.31 92 GLU B CA 1
ATOM 2237 C C . GLU B 1 92 ? -10.867 7.844 -0.264 1 97.31 92 GLU B C 1
ATOM 2239 O O . GLU B 1 92 ? -10.203 7.074 -0.961 1 97.31 92 GLU B O 1
ATOM 2244 N N . GLY B 1 93 ? -11.117 9.07 -0.596 1 96.25 93 GLY B N 1
ATOM 2245 C CA . GLY B 1 93 ? -10.562 9.602 -1.833 1 96.25 93 GLY B CA 1
ATOM 2246 C C . GLY B 1 93 ? -9.047 9.578 -1.865 1 96.25 93 GLY B C 1
ATOM 2247 O O . GLY B 1 93 ? -8.445 9.266 -2.896 1 96.25 93 GLY B O 1
ATOM 2248 N N . GLU B 1 94 ? -8.422 9.898 -0.82 1 96.44 94 GLU B N 1
ATOM 2249 C CA . GLU B 1 94 ? -6.969 9.914 -0.727 1 96.44 94 GLU B CA 1
ATOM 2250 C C . GLU B 1 94 ? -6.398 8.5 -0.707 1 96.44 94 GLU B C 1
ATOM 2252 O O . GLU B 1 94 ? -5.34 8.242 -1.284 1 96.44 94 GLU B O 1
ATOM 2257 N N . ALA B 1 95 ? -7.109 7.602 -0.027 1 97.62 95 ALA B N 1
ATOM 2258 C CA . ALA B 1 95 ? -6.695 6.199 -0.015 1 97.62 95 ALA B CA 1
ATOM 2259 C C . ALA B 1 95 ? -6.699 5.613 -1.424 1 97.62 95 ALA B C 1
ATOM 2261 O O . ALA B 1 95 ? -5.773 4.895 -1.809 1 97.62 95 ALA B O 1
ATOM 2262 N N . ALA B 1 96 ? -7.715 5.93 -2.133 1 96.88 96 ALA B N 1
ATOM 2263 C CA . ALA B 1 96 ? -7.805 5.477 -3.518 1 96.88 96 ALA B CA 1
ATOM 2264 C C . ALA B 1 96 ? -6.668 6.051 -4.359 1 96.88 96 ALA B C 1
ATOM 2266 O O . ALA B 1 96 ? -6.102 5.355 -5.207 1 96.88 96 ALA B O 1
ATOM 2267 N N . HIS B 1 97 ? -6.398 7.277 -4.133 1 96.62 97 HIS B N 1
ATOM 2268 C CA . HIS B 1 97 ? -5.305 7.926 -4.848 1 96.62 97 HIS B CA 1
ATOM 2269 C C . HIS B 1 97 ? -3.967 7.285 -4.504 1 96.62 97 HIS B C 1
ATOM 2271 O O . HIS B 1 97 ? -3.133 7.07 -5.387 1 96.62 97 HIS B O 1
ATOM 2277 N N . LEU B 1 98 ? -3.764 7.027 -3.273 1 97.62 98 LEU B N 1
ATOM 2278 C CA . LEU B 1 98 ? -2.541 6.363 -2.836 1 97.62 98 LEU B CA 1
ATOM 2279 C C . LEU B 1 98 ? -2.398 4.996 -3.498 1 97.62 98 LEU B C 1
ATOM 2281 O O . LEU B 1 98 ? -1.312 4.633 -3.953 1 97.62 98 LEU B O 1
ATOM 2285 N N . ALA B 1 99 ? -3.459 4.258 -3.547 1 98.38 99 ALA B N 1
ATOM 2286 C CA . ALA B 1 99 ? -3.445 2.949 -4.195 1 98.38 99 ALA B CA 1
ATOM 2287 C C . ALA B 1 99 ? -3.113 3.076 -5.68 1 98.38 99 ALA B C 1
ATOM 2289 O O . ALA B 1 99 ? -2.371 2.258 -6.23 1 98.38 99 ALA B O 1
ATOM 2290 N N . ALA B 1 100 ? -3.678 4.074 -6.246 1 97.81 100 ALA B N 1
ATOM 2291 C CA . ALA B 1 100 ? -3.402 4.309 -7.66 1 97.81 100 ALA B CA 1
ATOM 2292 C C . ALA B 1 100 ? -1.932 4.645 -7.887 1 97.81 100 ALA B C 1
ATOM 2294 O O . ALA B 1 100 ? -1.323 4.188 -8.852 1 97.81 100 ALA B O 1
ATOM 2295 N N . ASP B 1 101 ? -1.404 5.445 -7.078 1 97.12 101 ASP B N 1
ATOM 2296 C CA . ASP B 1 101 ? 0.016 5.773 -7.156 1 97.12 101 ASP B CA 1
ATOM 2297 C C . ASP B 1 101 ? 0.878 4.523 -6.988 1 97.12 101 ASP B C 1
ATOM 2299 O O . ASP B 1 101 ? 1.873 4.348 -7.691 1 97.12 101 ASP B O 1
ATOM 2303 N N . PHE B 1 102 ? 0.495 3.693 -6.004 1 98.25 102 PHE B N 1
ATOM 2304 C CA . PHE B 1 102 ? 1.236 2.457 -5.785 1 98.25 102 PHE B CA 1
ATOM 2305 C C . PHE B 1 102 ? 1.178 1.567 -7.023 1 98.25 102 PHE B C 1
ATOM 2307 O O . PHE B 1 102 ? 2.188 0.984 -7.422 1 98.25 102 PHE B O 1
ATOM 2314 N N . ASP B 1 103 ? 0.027 1.515 -7.582 1 98.38 103 ASP B N 1
ATOM 2315 C CA . ASP B 1 103 ? -0.122 0.75 -8.82 1 98.38 103 ASP B CA 1
ATOM 2316 C C . ASP B 1 103 ? 0.79 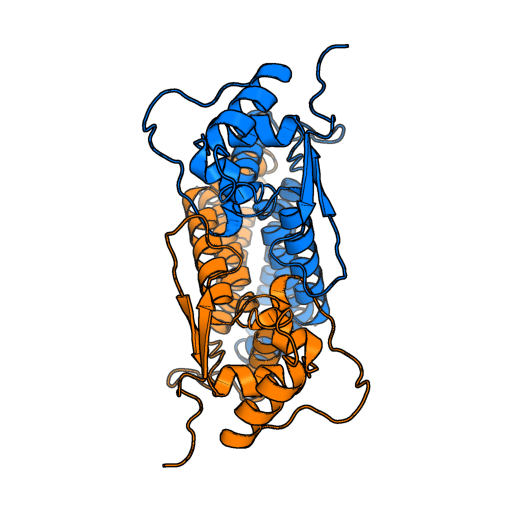1.293 -9.914 1 98.38 103 ASP B C 1
ATOM 2318 O O . ASP B 1 103 ? 1.475 0.526 -10.594 1 98.38 103 ASP B O 1
ATOM 2322 N N . PHE B 1 104 ? 0.781 2.557 -10.055 1 97.5 104 PHE B N 1
ATOM 2323 C CA . PHE B 1 104 ? 1.603 3.215 -11.062 1 97.5 104 PHE B CA 1
ATOM 2324 C C . PHE B 1 104 ? 3.078 2.895 -10.852 1 97.5 104 PHE B C 1
ATOM 2326 O O . PHE B 1 104 ? 3.783 2.535 -11.797 1 97.5 104 PHE B O 1
ATOM 2333 N N . VAL B 1 105 ? 3.549 2.973 -9.672 1 96.81 105 VAL B N 1
ATOM 2334 C CA . VAL B 1 105 ? 4.957 2.764 -9.359 1 96.81 105 VAL B CA 1
ATOM 2335 C C . VAL B 1 105 ? 5.32 1.293 -9.562 1 96.81 105 VAL B C 1
ATOM 2337 O O . VAL B 1 105 ? 6.418 0.976 -10.023 1 96.81 105 VAL B O 1
ATOM 2340 N N . CYS B 1 106 ? 4.434 0.377 -9.18 1 98.06 106 CYS B N 1
ATOM 2341 C CA . CYS B 1 106 ? 4.676 -1.042 -9.414 1 98.06 106 CYS B CA 1
ATOM 2342 C C . CYS B 1 106 ? 4.805 -1.34 -10.898 1 98.06 106 CYS B C 1
ATOM 2344 O O . CYS B 1 106 ? 5.676 -2.107 -11.312 1 98.06 106 CYS B O 1
ATOM 2346 N N . GLU B 1 107 ? 4.016 -0.7 -11.664 1 97.5 107 GLU B N 1
ATOM 2347 C CA . GLU B 1 107 ? 4.012 -0.938 -13.102 1 97.5 107 GLU B CA 1
ATOM 2348 C C . GLU B 1 107 ? 5.258 -0.352 -13.758 1 97.5 107 GLU B C 1
ATOM 2350 O O . GLU B 1 107 ? 5.836 -0.965 -14.664 1 97.5 107 GLU B O 1
ATOM 2355 N N . SER B 1 108 ? 5.648 0.789 -13.281 1 96 108 SER B N 1
ATOM 2356 C CA . SER B 1 108 ? 6.68 1.527 -14 1 96 108 SER B CA 1
ATOM 2357 C C . SER B 1 108 ? 8.07 1.224 -13.445 1 96 108 SER B C 1
ATOM 2359 O O . SER B 1 108 ? 9.062 1.301 -14.164 1 96 108 SER B O 1
ATOM 2361 N N . GLU B 1 109 ? 8.141 0.852 -12.156 1 96.38 109 GLU B N 1
ATOM 2362 C CA . GLU B 1 109 ? 9.453 0.877 -11.523 1 96.38 109 GLU B CA 1
ATOM 2363 C C . GLU B 1 109 ? 9.82 -0.487 -10.945 1 96.38 109 GLU B C 1
ATOM 2365 O O . GLU B 1 109 ? 10.977 -0.743 -10.625 1 96.38 109 GLU B O 1
ATOM 2370 N N . PHE B 1 110 ? 8.82 -1.39 -10.703 1 98.19 110 PHE B N 1
ATOM 2371 C CA . PHE B 1 110 ? 9.156 -2.697 -10.148 1 98.19 110 PHE B CA 1
ATOM 2372 C C . PHE B 1 110 ? 10.086 -3.461 -11.086 1 98.19 110 PHE B C 1
ATOM 2374 O O . PHE B 1 110 ? 9.82 -3.564 -12.289 1 98.19 110 PHE B O 1
ATOM 2381 N N . PRO B 1 111 ? 11.172 -3.969 -10.578 1 98.12 111 PRO B N 1
ATOM 2382 C CA . PRO B 1 111 ? 12.188 -4.574 -11.438 1 98.12 111 PRO B CA 1
ATOM 2383 C C . PRO B 1 111 ? 11.883 -6.035 -11.773 1 98.12 111 PRO B C 1
ATOM 2385 O O . PRO B 1 111 ? 12.711 -6.914 -11.523 1 98.12 111 PRO B O 1
ATOM 2388 N N . ALA B 1 112 ? 10.758 -6.262 -12.414 1 98.5 112 ALA B N 1
ATOM 2389 C CA . ALA B 1 112 ? 10.289 -7.605 -12.734 1 98.5 112 ALA B CA 1
ATOM 2390 C C . ALA B 1 112 ? 11.297 -8.344 -13.609 1 98.5 112 ALA B C 1
ATOM 2392 O O . ALA B 1 112 ? 11.602 -9.516 -13.367 1 98.5 112 ALA B O 1
ATOM 2393 N N . SER B 1 113 ? 11.852 -7.68 -14.578 1 97.94 113 SER B N 1
ATOM 2394 C CA . SER B 1 113 ? 12.758 -8.312 -15.523 1 97.94 113 SER B CA 1
ATOM 2395 C C . SER B 1 113 ? 14.047 -8.766 -14.836 1 97.94 113 SER B C 1
ATOM 2397 O O . SER B 1 113 ? 14.508 -9.891 -15.039 1 97.94 113 SER B O 1
ATOM 2399 N N . GLN B 1 114 ? 14.625 -7.91 -14.031 1 97.44 114 GLN B N 1
ATOM 2400 C CA . GLN B 1 114 ? 15.875 -8.211 -13.344 1 97.44 114 GLN B CA 1
ATOM 2401 C C . GLN B 1 114 ? 15.695 -9.336 -12.336 1 97.44 114 GLN B C 1
ATOM 2403 O O . GLN B 1 114 ? 16.547 -10.219 -12.227 1 97.44 114 GLN B O 1
ATOM 2408 N N . LEU B 1 115 ? 14.602 -9.336 -11.648 1 98.31 115 LEU B N 1
ATOM 2409 C CA . LEU B 1 115 ? 14.328 -10.375 -10.664 1 98.31 115 LEU B CA 1
ATOM 2410 C C . LEU B 1 115 ? 14.102 -11.719 -11.344 1 98.31 115 LEU B C 1
ATOM 2412 O O . LEU B 1 115 ? 14.578 -12.75 -10.867 1 98.31 115 LEU B O 1
ATOM 2416 N N . ALA B 1 116 ? 13.344 -11.672 -12.438 1 97.88 116 ALA B N 1
ATOM 2417 C CA . ALA B 1 116 ? 13.086 -12.898 -13.195 1 97.88 116 ALA B CA 1
ATOM 2418 C C . ALA B 1 116 ? 14.383 -13.492 -13.734 1 97.88 116 ALA B C 1
ATOM 2420 O O . ALA B 1 116 ? 14.57 -14.711 -13.711 1 97.88 116 ALA B O 1
ATOM 2421 N N . GLU B 1 117 ? 15.242 -12.609 -14.219 1 96.31 117 GLU B N 1
ATOM 2422 C CA . GLU B 1 117 ? 16.531 -13.07 -14.734 1 96.31 117 GLU B CA 1
ATOM 2423 C C . GLU B 1 117 ? 17.344 -13.781 -13.656 1 96.31 117 GLU B C 1
ATOM 2425 O O . GLU B 1 117 ? 17.906 -14.844 -13.898 1 96.31 117 GLU B O 1
ATOM 2430 N N . TYR B 1 118 ? 17.391 -13.219 -12.516 1 96.5 118 TYR B N 1
ATOM 2431 C CA . TYR B 1 118 ? 18.094 -13.828 -11.398 1 96.5 118 TYR B CA 1
ATOM 2432 C C . TYR B 1 118 ? 17.531 -15.211 -11.086 1 96.5 118 TYR B C 1
ATOM 2434 O O . TYR B 1 118 ? 18.281 -16.172 -10.938 1 96.5 118 TYR B O 1
ATOM 2442 N N . GLN B 1 119 ? 16.188 -15.281 -10.977 1 95.56 119 GLN B N 1
ATOM 2443 C CA . GLN B 1 119 ? 15.539 -16.531 -10.609 1 95.56 119 GLN B CA 1
ATOM 2444 C C . GLN B 1 119 ? 15.711 -17.578 -11.703 1 95.56 119 GLN B C 1
ATOM 2446 O O . GLN B 1 119 ? 15.836 -18.781 -11.414 1 95.56 119 GLN B O 1
ATOM 2451 N N . TYR B 1 120 ? 15.672 -17.109 -12.938 1 93.5 120 TYR B N 1
ATOM 2452 C CA . TYR B 1 120 ? 15.859 -18.016 -14.07 1 93.5 120 TYR B CA 1
ATOM 2453 C C . TYR B 1 120 ? 17.219 -18.719 -13.984 1 93.5 120 TYR B C 1
ATOM 2455 O O . TYR B 1 120 ? 17.312 -19.922 -14.242 1 93.5 120 TYR B O 1
ATOM 2463 N N . ARG B 1 121 ? 18.219 -17.984 -13.609 1 92.44 121 ARG B N 1
ATOM 2464 C CA . ARG B 1 121 ? 19.578 -18.516 -13.531 1 92.44 121 ARG B CA 1
ATOM 2465 C C . ARG B 1 121 ? 19.688 -19.562 -12.422 1 92.44 121 ARG B C 1
ATOM 2467 O O . ARG B 1 121 ? 20.516 -20.469 -12.5 1 92.44 121 ARG B O 1
ATOM 2474 N N . GLN B 1 122 ? 18.812 -19.484 -11.43 1 91.62 122 GLN B N 1
ATOM 2475 C CA . GLN B 1 122 ? 18.828 -20.438 -10.328 1 91.62 122 GLN B CA 1
ATOM 2476 C C . GLN B 1 122 ? 18.203 -21.766 -10.758 1 91.62 122 GLN B C 1
ATOM 2478 O O . GLN B 1 122 ? 18.422 -22.797 -10.109 1 91.62 122 GLN B O 1
ATOM 2483 N N . HIS B 1 123 ? 17.406 -21.781 -11.781 1 90.44 123 HIS B N 1
ATOM 2484 C CA . HIS B 1 123 ? 16.719 -22.969 -12.273 1 90.44 123 HIS B CA 1
ATOM 2485 C C . HIS B 1 123 ? 17.109 -23.266 -13.719 1 90.44 123 HIS B C 1
ATOM 2487 O O . HIS B 1 123 ? 16.234 -23.531 -14.562 1 90.44 123 HIS B O 1
ATOM 2493 N N . ALA B 1 124 ? 18.359 -23.312 -14.008 1 84.25 124 ALA B N 1
ATOM 2494 C CA . ALA B 1 124 ? 18.844 -23.375 -15.383 1 84.25 124 ALA B CA 1
ATOM 2495 C C . ALA B 1 124 ? 18.953 -24.828 -15.852 1 84.25 124 ALA B C 1
ATOM 2497 O O . ALA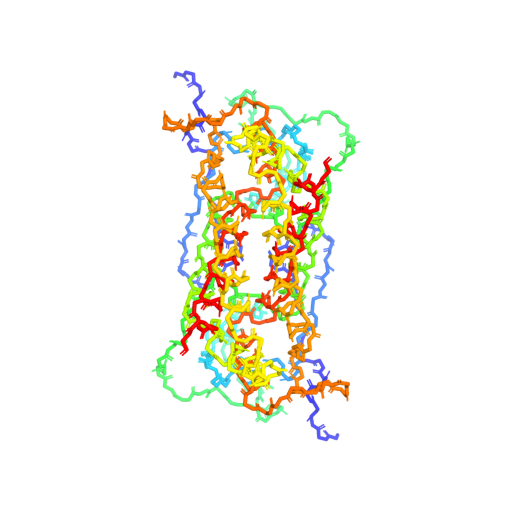 B 1 124 ? 19.25 -25.078 -17.031 1 84.25 124 ALA B O 1
ATOM 2498 N N . ASP B 1 125 ? 18.609 -25.734 -15.055 1 88.69 125 ASP B N 1
ATOM 2499 C CA . ASP B 1 125 ? 18.656 -27.141 -15.477 1 88.69 125 ASP B CA 1
ATOM 2500 C C . ASP B 1 125 ? 17.656 -27.406 -16.609 1 88.69 125 ASP B C 1
ATOM 2502 O O . ASP B 1 125 ? 16.453 -27.312 -16.406 1 88.69 125 ASP B O 1
ATOM 2506 N N . PRO B 1 126 ? 18.141 -27.766 -17.797 1 89.19 126 PRO B N 1
ATOM 2507 C CA . PRO B 1 126 ? 17.281 -28 -18.953 1 89.19 126 PRO B CA 1
ATOM 2508 C C . PRO B 1 126 ? 16.219 -29.078 -18.703 1 89.19 126 PRO B C 1
ATOM 2510 O O . PRO B 1 126 ? 15.125 -29.016 -19.266 1 89.19 126 PRO B O 1
ATOM 2513 N N . ALA B 1 127 ? 16.469 -30 -17.891 1 90 127 ALA B N 1
ATOM 2514 C CA . ALA B 1 127 ? 15.562 -31.109 -17.625 1 90 127 ALA B CA 1
ATOM 2515 C C . ALA B 1 127 ? 14.305 -30.641 -16.906 1 90 127 ALA B C 1
ATOM 2517 O O . ALA B 1 127 ? 13.258 -31.281 -16.969 1 90 127 ALA B O 1
ATOM 2518 N N . GLU B 1 128 ? 14.398 -29.438 -16.312 1 89.06 128 GLU B N 1
ATOM 2519 C CA . GLU B 1 128 ? 13.289 -28.969 -15.492 1 89.06 128 GLU B CA 1
ATOM 2520 C C . GLU B 1 128 ? 12.547 -27.812 -16.172 1 89.06 128 GLU B C 1
ATOM 2522 O O . GLU B 1 128 ? 11.539 -27.328 -15.656 1 89.06 128 GLU B O 1
ATOM 2527 N N . GLN B 1 129 ? 12.984 -27.484 -17.344 1 89.56 129 GLN B N 1
ATOM 2528 C CA . GLN B 1 129 ? 12.477 -26.266 -17.984 1 89.56 129 GLN B CA 1
ATOM 2529 C C . GLN B 1 129 ? 11.008 -26.422 -18.375 1 89.56 129 GLN B C 1
ATOM 2531 O O . GLN B 1 129 ? 10.219 -25.5 -18.234 1 89.56 129 GLN B O 1
ATOM 2536 N N . GLY B 1 130 ? 10.656 -27.578 -18.891 1 91 130 GLY B N 1
ATOM 2537 C CA . GLY B 1 130 ? 9.266 -27.797 -19.25 1 91 130 GLY B CA 1
ATOM 2538 C C . GLY B 1 130 ? 8.32 -27.75 -18.062 1 91 130 GLY B C 1
ATOM 2539 O O . GLY B 1 130 ? 7.293 -27.062 -18.125 1 91 130 GLY B O 1
ATOM 2540 N N . SER B 1 131 ? 8.695 -28.453 -17.062 1 93.5 131 SER B N 1
ATOM 2541 C CA . SER B 1 131 ? 7.883 -28.453 -15.859 1 93.5 131 SER B CA 1
ATOM 2542 C C . SER B 1 131 ? 7.793 -27.062 -15.234 1 93.5 131 SER B C 1
ATOM 2544 O O . SER B 1 131 ? 6.746 -26.688 -14.711 1 93.5 131 SER B O 1
ATOM 2546 N N . ARG B 1 132 ? 8.859 -26.359 -15.312 1 95.31 132 ARG B N 1
ATOM 2547 C CA . ARG B 1 132 ? 8.891 -25 -14.75 1 95.31 132 ARG B CA 1
ATOM 2548 C C . ARG B 1 132 ? 7.977 -24.062 -15.531 1 95.31 132 ARG B C 1
ATOM 2550 O O . ARG B 1 132 ? 7.258 -23.266 -14.938 1 95.31 132 ARG B O 1
ATOM 2557 N N . LYS B 1 133 ? 8.016 -24.188 -16.812 1 96.25 133 LYS B N 1
ATOM 2558 C CA . LYS B 1 133 ? 7.141 -23.375 -17.641 1 96.25 133 LYS B CA 1
ATOM 2559 C C . LYS B 1 133 ? 5.672 -23.625 -17.312 1 96.25 133 LYS B C 1
ATOM 2561 O O . LYS B 1 133 ? 4.879 -22.688 -17.219 1 96.25 133 LYS B O 1
ATOM 2566 N N . ASN B 1 134 ? 5.332 -24.875 -17.125 1 96.25 134 ASN B N 1
ATOM 2567 C CA . ASN B 1 134 ? 3.963 -25.219 -16.75 1 96.25 134 ASN B CA 1
ATOM 2568 C C . ASN B 1 134 ? 3.592 -24.656 -15.383 1 96.25 134 ASN B C 1
ATOM 2570 O O . ASN B 1 134 ? 2.465 -24.188 -15.18 1 96.25 134 ASN B O 1
ATOM 2574 N N . ALA B 1 135 ? 4.566 -24.672 -14.492 1 97.31 135 ALA B N 1
ATOM 2575 C CA . ALA B 1 135 ? 4.355 -24.125 -13.156 1 97.31 135 ALA B CA 1
ATOM 2576 C C . ALA B 1 135 ? 4.094 -22.625 -13.211 1 97.31 135 ALA B C 1
ATOM 2578 O O . ALA B 1 135 ? 3.211 -22.109 -12.516 1 97.31 135 ALA B O 1
ATOM 2579 N N . ILE B 1 136 ? 4.848 -21.984 -14.055 1 98.31 136 ILE B N 1
ATOM 2580 C CA . ILE B 1 136 ? 4.719 -20.547 -14.188 1 98.31 136 ILE B CA 1
ATOM 2581 C C . ILE B 1 136 ? 3.359 -20.203 -14.797 1 98.31 136 ILE B C 1
ATOM 2583 O O . ILE B 1 136 ? 2.676 -19.281 -14.32 1 98.31 136 ILE B O 1
ATOM 2587 N N . MET B 1 137 ? 2.949 -20.922 -15.75 1 98.12 137 MET B N 1
ATOM 2588 C CA . MET B 1 137 ? 1.653 -20.688 -16.375 1 98.12 137 MET B CA 1
ATOM 2589 C C . MET B 1 137 ? 0.519 -20.922 -15.383 1 98.12 137 MET B C 1
ATOM 2591 O O . MET B 1 137 ? -0.465 -20.188 -15.375 1 98.12 137 MET B O 1
ATOM 2595 N N . ALA B 1 138 ? 0.663 -21.922 -14.625 1 97.75 138 ALA B N 1
ATOM 2596 C CA . ALA B 1 138 ? -0.331 -22.203 -13.594 1 97.75 138 ALA B CA 1
ATOM 2597 C C . ALA B 1 138 ? -0.398 -21.078 -12.57 1 97.75 138 ALA B C 1
ATOM 2599 O O . ALA B 1 138 ? -1.485 -20.672 -12.148 1 97.75 138 ALA B O 1
ATOM 2600 N N . ALA B 1 139 ? 0.752 -20.578 -12.18 1 98.62 139 ALA B N 1
ATOM 2601 C CA . ALA B 1 139 ? 0.81 -19.484 -11.219 1 98.62 139 ALA B CA 1
ATOM 2602 C C . ALA B 1 139 ? 0.141 -18.234 -11.781 1 98.62 139 ALA B C 1
ATOM 2604 O O . ALA B 1 139 ? -0.585 -17.531 -11.062 1 98.62 139 ALA B O 1
ATOM 2605 N N . LYS B 1 140 ? 0.367 -17.969 -13.039 1 98.75 140 LYS B N 1
ATOM 2606 C CA . LYS B 1 140 ? -0.265 -16.812 -13.688 1 98.75 140 LYS B CA 1
ATOM 2607 C C . LYS B 1 140 ? -1.786 -16.938 -13.656 1 98.75 140 LYS B C 1
ATOM 2609 O O . LYS B 1 140 ? -2.488 -15.969 -13.383 1 98.75 140 LYS B O 1
ATOM 2614 N N . GLN B 1 141 ? -2.221 -18.109 -13.898 1 98.06 141 GLN B N 1
ATOM 2615 C CA . GLN B 1 141 ? -3.662 -18.344 -13.93 1 98.06 141 GLN B CA 1
ATOM 2616 C C . GLN B 1 141 ? -4.277 -18.156 -12.539 1 98.06 141 GLN B C 1
ATOM 2618 O O . GLN B 1 141 ? -5.332 -17.531 -12.406 1 98.06 141 GLN B O 1
ATOM 2623 N N . LEU B 1 142 ? -3.646 -18.703 -11.555 1 98.38 142 LEU B N 1
ATOM 2624 C CA . LEU B 1 142 ? -4.16 -18.594 -10.188 1 98.38 142 LEU B CA 1
ATOM 2625 C C . LEU B 1 142 ? -4.137 -17.156 -9.711 1 98.38 142 LEU B C 1
ATOM 2627 O O . LEU B 1 142 ? -5.066 -16.703 -9.031 1 98.38 142 LEU B O 1
ATOM 2631 N N . ALA B 1 143 ? -3.045 -16.438 -10.031 1 98.75 143 ALA B N 1
ATOM 2632 C CA . ALA B 1 143 ? -2.98 -15.016 -9.711 1 98.75 143 ALA B CA 1
ATOM 2633 C C . ALA B 1 143 ? -4.113 -14.25 -10.391 1 98.75 143 ALA B C 1
ATOM 2635 O O . ALA B 1 143 ? -4.75 -13.391 -9.773 1 98.75 143 ALA B O 1
ATOM 2636 N N . LYS B 1 144 ? -4.383 -14.594 -11.641 1 98.69 144 LYS B N 1
ATOM 2637 C CA . LYS B 1 144 ? -5.445 -13.938 -12.398 1 98.69 144 LYS B CA 1
ATOM 2638 C C . LYS B 1 144 ? -6.812 -14.219 -11.781 1 98.69 144 LYS B C 1
ATOM 2640 O O . LYS B 1 144 ? -7.684 -13.344 -11.758 1 98.69 144 LYS B O 1
ATOM 2645 N N . GLU B 1 145 ? -7.008 -15.406 -11.336 1 98.12 145 GLU B N 1
ATOM 2646 C CA . GLU B 1 145 ? -8.266 -15.75 -10.68 1 98.12 145 GLU B CA 1
ATOM 2647 C C . GLU B 1 145 ? -8.523 -14.859 -9.469 1 98.12 145 GLU B C 1
ATOM 2649 O O . GLU B 1 145 ? -9.633 -14.367 -9.281 1 98.12 145 GLU B O 1
ATOM 2654 N N . LEU B 1 146 ? -7.496 -14.688 -8.664 1 98.5 146 LEU B N 1
ATOM 2655 C CA . LEU B 1 146 ? -7.648 -13.797 -7.512 1 98.5 146 LEU B CA 1
ATOM 2656 C C . LEU B 1 146 ? -7.91 -12.367 -7.965 1 98.5 146 LEU B C 1
ATOM 2658 O O . LEU B 1 146 ? -8.789 -11.688 -7.422 1 98.5 146 LEU B O 1
ATOM 2662 N N . GLN B 1 147 ? -7.18 -11.898 -8.953 1 98.56 147 GLN B N 1
ATOM 2663 C CA . GLN B 1 147 ? -7.332 -10.539 -9.469 1 98.56 147 GLN B CA 1
ATOM 2664 C C . GLN B 1 147 ? -8.742 -10.312 -10.008 1 98.56 147 GLN B C 1
ATOM 2666 O O . GLN B 1 147 ? -9.305 -9.227 -9.859 1 98.56 147 GLN B O 1
ATOM 2671 N N . ASP B 1 148 ? -9.281 -11.312 -10.625 1 97.75 148 ASP B N 1
ATOM 2672 C CA . ASP B 1 148 ? -10.633 -11.211 -11.164 1 97.75 148 ASP B CA 1
ATOM 2673 C C . ASP B 1 148 ? -11.656 -11.023 -10.047 1 97.75 148 ASP B C 1
ATOM 2675 O O . ASP B 1 148 ? -12.633 -10.297 -10.203 1 97.75 148 ASP B O 1
ATOM 2679 N N . ILE B 1 149 ? -11.438 -11.711 -8.961 1 97.62 149 ILE B N 1
ATOM 2680 C CA . ILE B 1 149 ? -12.32 -11.539 -7.809 1 97.62 149 ILE B CA 1
ATOM 2681 C C . ILE B 1 14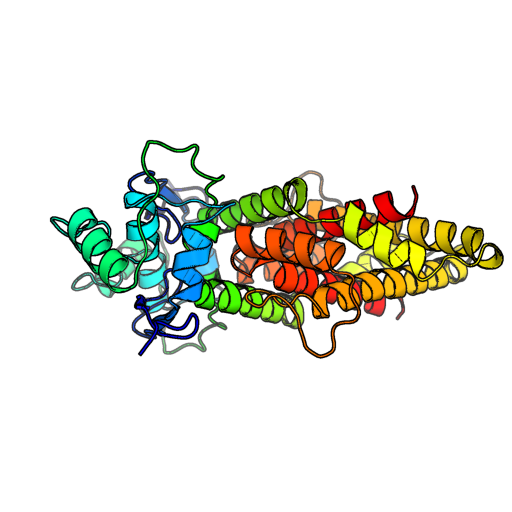9 ? -12.18 -10.117 -7.266 1 97.62 149 ILE B C 1
ATOM 2683 O O . ILE B 1 149 ? -13.18 -9.43 -7.039 1 97.62 149 ILE B O 1
ATOM 2687 N N . LEU B 1 150 ? -10.93 -9.672 -7.09 1 97.75 150 LEU B N 1
ATOM 2688 C CA . LEU B 1 150 ? -10.656 -8.367 -6.508 1 97.75 150 LEU B CA 1
ATOM 2689 C C . LEU B 1 150 ? -11.195 -7.25 -7.398 1 97.75 150 LEU B C 1
ATOM 2691 O O . LEU B 1 150 ? -11.602 -6.195 -6.902 1 97.75 150 LEU B O 1
ATOM 2695 N N . ALA B 1 151 ? -11.211 -7.508 -8.711 1 96.19 151 ALA B N 1
ATOM 2696 C CA . ALA B 1 151 ? -11.727 -6.531 -9.664 1 96.19 151 ALA B CA 1
ATOM 2697 C C . ALA B 1 151 ? -13.227 -6.301 -9.453 1 96.19 151 ALA B C 1
ATOM 2699 O O . ALA B 1 151 ? -13.773 -5.297 -9.906 1 96.19 151 ALA B O 1
ATOM 2700 N N . GLN B 1 152 ? -13.852 -7.191 -8.758 1 95.62 152 GLN B N 1
ATOM 2701 C CA . GLN B 1 152 ? -15.289 -7.086 -8.516 1 95.62 152 GLN B CA 1
ATOM 2702 C C . GLN B 1 152 ? -15.57 -6.504 -7.133 1 95.62 152 GLN B C 1
ATOM 2704 O O . GLN B 1 152 ? -16.734 -6.438 -6.707 1 95.62 152 GLN B O 1
ATOM 2709 N N . ASP B 1 153 ? -14.523 -6.168 -6.402 1 94.31 153 ASP B N 1
ATOM 2710 C CA . ASP B 1 153 ? -14.719 -5.48 -5.129 1 94.31 153 ASP B CA 1
ATOM 2711 C C . ASP B 1 153 ? -15.43 -4.148 -5.328 1 94.31 153 ASP B C 1
ATOM 2713 O O . ASP B 1 153 ? -14.891 -3.234 -5.957 1 94.31 153 ASP B O 1
ATOM 2717 N N . PRO B 1 154 ? -16.562 -3.951 -4.777 1 91.06 154 PRO B N 1
ATOM 2718 C CA . PRO B 1 154 ? -17.359 -2.756 -5.066 1 91.06 154 PRO B CA 1
ATOM 2719 C C . PRO B 1 154 ? -17.047 -1.597 -4.125 1 91.06 154 PRO B C 1
ATOM 2721 O O . PRO B 1 154 ? -17.594 -0.5 -4.285 1 91.06 154 PRO B O 1
ATOM 2724 N N . TYR B 1 155 ? -16.234 -1.771 -3.148 1 93.38 155 TYR B N 1
ATOM 2725 C CA . TYR B 1 155 ? -16.047 -0.731 -2.143 1 93.38 155 TYR B CA 1
ATOM 2726 C C . TYR B 1 155 ? -15.828 0.627 -2.797 1 93.38 155 TYR B C 1
ATOM 2728 O O . TYR B 1 155 ? -15.008 0.757 -3.711 1 93.38 155 TYR B O 1
ATOM 2736 N N . PRO B 1 156 ? -16.562 1.675 -2.332 1 92.75 156 PRO B N 1
ATOM 2737 C CA . PRO B 1 156 ? -17.359 1.761 -1.108 1 92.75 156 PRO B CA 1
ATOM 2738 C C . PRO B 1 156 ? -18.828 1.39 -1.334 1 92.75 156 PRO B C 1
ATOM 2740 O O . PRO B 1 156 ? -19.609 1.399 -0.391 1 92.75 156 PRO B O 1
ATOM 2743 N N . LYS B 1 157 ? -19.094 0.946 -2.582 1 89.44 157 LYS B N 1
ATOM 2744 C CA . LYS B 1 157 ? -20.438 0.437 -2.84 1 89.44 157 LYS B CA 1
ATOM 2745 C C . LYS B 1 157 ? -20.578 -0.996 -2.338 1 89.44 157 LYS B C 1
ATOM 2747 O O . LYS B 1 157 ? -19.609 -1.615 -1.908 1 89.44 157 LYS B O 1
ATOM 2752 N N . LEU B 1 158 ? -21.812 -1.436 -2.367 1 86.88 158 LEU B N 1
ATOM 2753 C CA . LEU B 1 158 ? -22.078 -2.773 -1.845 1 86.88 158 LEU B CA 1
ATOM 2754 C C . LEU B 1 158 ? -21.984 -3.816 -2.953 1 86.88 158 LEU B C 1
ATOM 2756 O O . LEU B 1 158 ? -21.641 -4.973 -2.697 1 86.88 158 LEU B O 1
ATOM 2760 N N . ARG B 1 159 ? -22.375 -3.418 -4.184 1 89.88 159 ARG B N 1
ATOM 2761 C CA . ARG B 1 159 ? -22.344 -4.34 -5.316 1 89.88 159 ARG B CA 1
ATOM 2762 C C . ARG B 1 159 ? -22.188 -3.584 -6.633 1 89.88 159 ARG B C 1
ATOM 2764 O O . ARG B 1 159 ? -22.812 -2.539 -6.832 1 89.88 159 ARG B O 1
ATOM 2771 N N . LEU B 1 160 ? -21.344 -4.234 -7.402 1 92.06 160 LEU B N 1
ATOM 2772 C CA . LEU B 1 160 ? -21.266 -3.766 -8.781 1 92.06 160 LEU B CA 1
ATOM 2773 C C . LEU B 1 160 ? -22.328 -4.422 -9.641 1 92.06 160 LEU B C 1
ATOM 2775 O O . LEU B 1 160 ? -22.656 -5.594 -9.445 1 92.06 160 LEU B O 1
ATOM 2779 N N . PRO B 1 161 ? -22.828 -3.691 -10.578 1 91.31 161 PRO B N 1
ATOM 2780 C CA . PRO B 1 161 ? -23.859 -4.266 -11.438 1 91.31 161 PRO B CA 1
ATOM 2781 C C . PRO B 1 161 ? -23.406 -5.527 -12.156 1 91.31 161 PRO B C 1
ATOM 2783 O O . PRO B 1 161 ? -24.188 -6.449 -12.375 1 91.31 161 PRO B O 1
ATOM 2786 N N . THR B 1 162 ? -22.234 -5.66 -12.406 1 91 162 THR B N 1
ATOM 2787 C CA . THR B 1 162 ? -21.703 -6.762 -13.211 1 91 162 THR B CA 1
ATOM 2788 C C . THR B 1 162 ? -21.125 -7.852 -12.312 1 91 162 THR B C 1
ATOM 2790 O O . THR B 1 162 ? -20.594 -8.852 -12.805 1 91 162 THR B O 1
ATOM 2793 N N . SER B 1 163 ? -21.297 -7.672 -11.023 1 93 163 SER B N 1
ATOM 2794 C CA . SER B 1 163 ? -20.656 -8.617 -10.125 1 93 163 SER B CA 1
ATOM 2795 C C . SER B 1 163 ? -21.406 -9.938 -10.07 1 93 163 SER B C 1
ATOM 2797 O O . SER B 1 163 ? -22.625 -9.961 -9.961 1 93 163 SER B O 1
ATOM 2799 N N . SER B 1 164 ? -20.672 -11 -10.148 1 93.31 164 SER B N 1
ATOM 2800 C CA . SER B 1 164 ? -21.234 -12.344 -10.031 1 93.31 164 SER B CA 1
ATOM 2801 C C . SER B 1 164 ? -20.906 -12.953 -8.672 1 93.31 164 SER B C 1
ATOM 2803 O O . SER B 1 164 ? -21.25 -14.109 -8.414 1 93.31 164 SER B O 1
ATOM 2805 N N . LEU B 1 165 ? -20.297 -12.242 -7.805 1 96.19 165 LEU B N 1
ATOM 2806 C CA . LEU B 1 165 ? -19.859 -12.773 -6.516 1 96.19 165 LEU B CA 1
ATOM 2807 C C . LEU B 1 165 ? -21.031 -12.938 -5.566 1 96.19 165 LEU B C 1
ATOM 2809 O O . LEU B 1 165 ? -21.938 -12.102 -5.543 1 96.19 165 LEU B O 1
ATOM 2813 N N . PRO B 1 166 ? -21 -14 -4.832 1 95.75 166 PRO B N 1
ATOM 2814 C CA . PRO B 1 166 ? -22.031 -14.172 -3.809 1 95.75 166 PRO B CA 1
ATOM 2815 C C . PRO B 1 166 ? -21.984 -13.086 -2.73 1 95.75 166 PRO B C 1
ATOM 2817 O O . PRO B 1 166 ? -20.938 -12.469 -2.525 1 95.75 166 PRO B O 1
ATOM 2820 N N . GLU B 1 167 ? -23.078 -12.945 -2.037 1 94.81 167 GLU B N 1
ATOM 2821 C CA . GLU B 1 167 ? -23.219 -11.906 -1.017 1 94.81 167 GLU B CA 1
ATOM 2822 C C . GLU B 1 167 ? -22.188 -12.094 0.095 1 94.81 167 GLU B C 1
ATOM 2824 O O . GLU B 1 167 ? -21.656 -11.109 0.627 1 94.81 167 GLU B O 1
ATOM 2829 N N . SER B 1 168 ? -21.922 -13.305 0.434 1 94.81 168 SER B N 1
ATOM 2830 C CA . SER B 1 168 ? -20.969 -13.578 1.508 1 94.81 168 SER B CA 1
ATOM 2831 C C . SER B 1 168 ? -19.562 -13.086 1.146 1 94.81 168 SER B C 1
ATOM 2833 O O . SER B 1 168 ? -18.875 -12.492 1.978 1 94.81 168 SER B O 1
ATOM 2835 N N . THR B 1 169 ? -19.172 -13.359 -0.083 1 96.38 169 THR B N 1
ATOM 2836 C CA . THR B 1 169 ? -17.875 -12.906 -0.578 1 96.38 169 THR B CA 1
ATOM 2837 C C . THR B 1 169 ? -17.812 -11.383 -0.635 1 96.38 169 THR B C 1
ATOM 2839 O O . THR B 1 169 ? -16.828 -10.781 -0.227 1 96.38 169 THR B O 1
ATOM 2842 N N . LEU B 1 170 ? -18.891 -10.797 -1.089 1 97 170 LEU B N 1
ATOM 2843 C CA . LEU B 1 170 ? -18.953 -9.344 -1.188 1 97 170 LEU B CA 1
ATOM 2844 C C . LEU B 1 170 ? -18.891 -8.695 0.193 1 97 170 LEU B C 1
ATOM 2846 O O . LEU B 1 170 ? -18.234 -7.672 0.374 1 97 170 LEU B O 1
ATOM 2850 N N . ARG B 1 171 ? -19.547 -9.336 1.12 1 95.25 171 ARG B N 1
ATOM 2851 C CA . ARG B 1 171 ? -19.531 -8.828 2.488 1 95.25 171 ARG B CA 1
ATOM 2852 C C . ARG B 1 171 ? -18.109 -8.852 3.064 1 95.25 171 ARG B C 1
ATOM 2854 O O . ARG B 1 171 ? -17.688 -7.902 3.727 1 95.25 171 ARG B O 1
ATOM 2861 N N . SER B 1 172 ? -17.422 -9.914 2.818 1 96.5 172 SER B N 1
ATOM 2862 C CA . SER B 1 172 ? -16.062 -10.047 3.314 1 96.5 172 SER B CA 1
ATOM 2863 C C . SER B 1 172 ? -15.117 -9.055 2.633 1 96.5 172 SER B C 1
ATOM 2865 O O . SER B 1 172 ? -14.242 -8.477 3.279 1 96.5 172 SER B O 1
ATOM 2867 N N . LEU B 1 173 ? -15.297 -8.883 1.331 1 97.12 173 LEU B N 1
ATOM 2868 C CA . LEU B 1 173 ? -14.516 -7.879 0.606 1 97.12 173 LEU B CA 1
ATOM 2869 C C . LEU B 1 173 ? -14.82 -6.48 1.127 1 97.12 173 LEU B C 1
ATOM 2871 O O . LEU B 1 173 ? -13.914 -5.664 1.287 1 97.12 173 LEU B O 1
ATOM 2875 N N . ASN B 1 174 ? -16.109 -6.223 1.385 1 95.75 174 ASN B N 1
ATOM 2876 C CA . ASN B 1 174 ? -16.516 -4.926 1.911 1 95.75 174 ASN B CA 1
ATOM 2877 C C . ASN B 1 174 ? -15.883 -4.645 3.268 1 95.75 174 ASN B C 1
ATOM 2879 O O . ASN B 1 174 ? -15.469 -3.52 3.545 1 95.75 174 ASN B O 1
ATOM 2883 N N . GLN B 1 175 ? -15.789 -5.652 4.094 1 94.44 175 GLN B N 1
ATOM 2884 C CA . GLN B 1 175 ? -15.133 -5.496 5.387 1 94.44 175 GLN B CA 1
ATOM 2885 C C . GLN B 1 175 ? -13.664 -5.105 5.223 1 94.44 175 GLN B C 1
ATOM 2887 O O . GLN B 1 175 ? -13.172 -4.219 5.922 1 94.44 175 GLN B O 1
ATOM 2892 N N . PHE B 1 176 ? -13.016 -5.789 4.312 1 96.62 176 PHE B N 1
ATOM 2893 C CA . PHE B 1 176 ? -11.625 -5.465 4.016 1 96.62 176 PHE B CA 1
ATOM 2894 C C . PHE B 1 176 ? -11.508 -4.043 3.48 1 96.62 176 PHE B C 1
ATOM 2896 O O . PHE B 1 176 ? -10.578 -3.314 3.842 1 96.62 176 PHE B O 1
ATOM 2903 N N . GLY B 1 177 ? -12.453 -3.619 2.652 1 96.38 177 GLY B N 1
ATOM 2904 C CA . GLY B 1 177 ? -12.508 -2.254 2.15 1 96.38 177 GLY B CA 1
ATOM 2905 C C . GLY B 1 177 ? -12.719 -1.225 3.246 1 96.38 177 GLY B C 1
ATOM 2906 O O . GLY B 1 177 ? -12.117 -0.147 3.215 1 96.38 177 GLY B O 1
ATOM 2907 N N . LEU B 1 178 ? -13.516 -1.608 4.211 1 94.56 178 LEU B N 1
ATOM 2908 C CA . LEU B 1 178 ? -13.82 -0.699 5.312 1 94.56 178 LEU B CA 1
ATOM 2909 C C . LEU B 1 178 ? -12.578 -0.457 6.168 1 94.56 178 LEU B C 1
ATOM 2911 O O . LEU B 1 178 ? -12.258 0.688 6.496 1 94.56 178 LEU B O 1
ATOM 2915 N N . VAL B 1 179 ? -11.805 -1.462 6.426 1 94.06 179 VAL B N 1
ATOM 2916 C CA . VAL B 1 179 ? -10.672 -1.341 7.34 1 94.06 179 VAL B CA 1
ATOM 2917 C C . VAL B 1 179 ? -9.508 -0.646 6.633 1 94.06 179 VAL B C 1
ATOM 2919 O O . VAL B 1 179 ? -8.648 -0.053 7.281 1 94.06 179 VAL B O 1
ATOM 2922 N N . THR B 1 180 ? -9.516 -0.714 5.293 1 96.38 180 THR B N 1
ATOM 2923 C CA . THR B 1 180 ? -8.422 -0.118 4.539 1 96.38 180 THR B CA 1
ATOM 2924 C C . THR B 1 180 ? -8.867 1.172 3.857 1 96.38 180 THR B C 1
ATOM 2926 O O . THR B 1 180 ? -8.086 1.813 3.154 1 96.38 180 THR B O 1
ATOM 2929 N N . HIS B 1 181 ? -10.164 1.441 3.975 1 95.12 181 HIS B N 1
ATOM 2930 C CA . HIS B 1 181 ? -10.758 2.643 3.398 1 95.12 181 HIS B CA 1
ATOM 2931 C C . HIS B 1 181 ? -10.602 2.66 1.881 1 95.12 181 HIS B C 1
ATOM 2933 O O . HIS B 1 181 ? -10.398 3.719 1.285 1 95.12 181 HIS B O 1
ATOM 2939 N N . GLY B 1 182 ? -10.586 1.465 1.356 1 96.44 182 GLY B N 1
ATOM 2940 C CA . GLY B 1 182 ? -10.539 1.337 -0.092 1 96.44 182 GLY B CA 1
ATOM 2941 C C . GLY B 1 182 ? -9.133 1.142 -0.629 1 96.44 182 GLY B C 1
ATOM 2942 O O . GLY B 1 182 ? -8.945 0.953 -1.833 1 96.44 182 GLY B O 1
ATOM 2943 N N . PHE B 1 183 ? -8.102 1.128 0.218 1 98.25 183 PHE B N 1
ATOM 2944 C CA . PHE B 1 183 ? -6.715 0.978 -0.194 1 98.25 183 PHE B CA 1
ATOM 2945 C C . PHE B 1 183 ? -6.387 -0.483 -0.482 1 98.25 183 PHE B C 1
ATOM 2947 O O . PHE B 1 183 ? -5.598 -0.784 -1.377 1 98.25 183 PHE B O 1
ATOM 2954 N N . GLY B 1 184 ? -6.992 -1.363 0.209 1 98 184 GLY B N 1
ATOM 2955 C CA . GLY B 1 184 ? -6.57 -2.75 0.327 1 98 184 GLY B CA 1
ATOM 2956 C C . GLY B 1 184 ? -6.598 -3.496 -0.993 1 98 184 GLY B C 1
ATOM 2957 O O . GLY B 1 184 ? -5.547 -3.861 -1.528 1 98 184 GLY B O 1
ATOM 2958 N N . SER B 1 185 ? -7.77 -3.658 -1.587 1 98.38 185 SER B N 1
ATOM 2959 C CA . SER B 1 185 ? -7.949 -4.492 -2.77 1 98.38 185 SER B CA 1
ATOM 2960 C C . SER B 1 185 ? -7.172 -3.939 -3.959 1 98.38 185 SER B C 1
ATOM 2962 O O . SER B 1 185 ? -6.449 -4.676 -4.633 1 98.38 185 SER B O 1
ATOM 2964 N N . PRO B 1 186 ? -7.246 -2.658 -4.215 1 98.38 186 PRO B N 1
ATOM 2965 C CA . PRO B 1 186 ? -6.453 -2.127 -5.328 1 98.38 186 PRO B CA 1
ATOM 2966 C C . PRO B 1 186 ? -4.949 -2.305 -5.117 1 98.38 186 PRO B C 1
ATOM 2968 O O . PRO B 1 186 ? -4.211 -2.527 -6.082 1 98.38 186 PRO B O 1
ATOM 2971 N N . SER B 1 187 ? -4.512 -2.227 -3.904 1 98.75 187 SER B N 1
ATOM 2972 C CA . SER B 1 187 ? -3.088 -2.365 -3.625 1 98.75 187 SER B CA 1
ATOM 2973 C C . SER B 1 187 ? -2.629 -3.811 -3.789 1 98.75 187 SER B C 1
ATOM 2975 O O . SER B 1 187 ? -1.53 -4.066 -4.285 1 98.75 187 SER B O 1
ATOM 2977 N N . ILE B 1 188 ? -3.449 -4.715 -3.318 1 98.88 188 ILE B N 1
ATOM 2978 C CA . ILE B 1 188 ? -3.139 -6.121 -3.559 1 98.88 188 ILE B CA 1
ATOM 2979 C C . ILE B 1 188 ? -3.104 -6.391 -5.062 1 98.88 188 ILE B C 1
ATOM 2981 O O . ILE B 1 188 ? -2.201 -7.07 -5.555 1 98.88 188 ILE B O 1
ATOM 2985 N N . ASN B 1 189 ? -4.035 -5.832 -5.742 1 98.69 189 ASN B N 1
ATOM 2986 C CA . ASN B 1 189 ? -4.047 -6.004 -7.191 1 98.69 189 ASN B CA 1
ATOM 2987 C C . ASN B 1 189 ? -2.797 -5.418 -7.836 1 98.69 189 ASN B C 1
ATOM 2989 O O . ASN B 1 189 ? -2.27 -5.98 -8.797 1 98.69 189 ASN B O 1
ATOM 2993 N N . ALA B 1 190 ? -2.35 -4.281 -7.375 1 98.75 190 ALA B N 1
ATOM 2994 C CA . ALA B 1 190 ? -1.114 -3.684 -7.875 1 98.75 190 ALA B CA 1
ATOM 2995 C C . ALA B 1 190 ? 0.069 -4.629 -7.688 1 98.75 190 ALA B C 1
ATOM 2997 O O . ALA B 1 190 ? 0.881 -4.809 -8.594 1 98.75 190 ALA B O 1
ATOM 2998 N N . ALA B 1 191 ? 0.151 -5.219 -6.531 1 98.81 191 ALA B N 1
ATOM 2999 C CA . ALA B 1 191 ? 1.217 -6.172 -6.242 1 98.81 191 ALA B CA 1
ATOM 3000 C C . ALA B 1 191 ? 1.097 -7.414 -7.121 1 98.81 191 ALA B C 1
ATOM 3002 O O . ALA B 1 191 ? 2.104 -7.941 -7.602 1 98.81 191 ALA B O 1
ATOM 3003 N N . MET B 1 192 ? -0.143 -7.828 -7.316 1 98.81 192 MET B N 1
ATOM 3004 C CA . MET B 1 192 ? -0.375 -8.984 -8.172 1 98.81 192 MET B CA 1
ATOM 3005 C C . MET B 1 192 ? 0.025 -8.688 -9.617 1 98.81 192 MET B C 1
ATOM 3007 O O . MET B 1 192 ? 0.511 -9.562 -10.328 1 98.81 192 MET B O 1
ATOM 3011 N N . ASN B 1 193 ? -0.221 -7.453 -10.023 1 98.81 193 ASN B N 1
ATOM 3012 C CA . ASN B 1 193 ? 0.242 -7.051 -11.344 1 98.81 193 ASN B CA 1
ATOM 3013 C C . ASN B 1 193 ? 1.762 -7.133 -11.453 1 98.81 193 ASN B C 1
ATOM 3015 O O . ASN B 1 193 ? 2.289 -7.559 -12.484 1 98.81 193 ASN B O 1
ATOM 3019 N N . ALA B 1 194 ? 2.428 -6.723 -10.461 1 98.88 194 ALA B N 1
ATOM 3020 C CA . ALA B 1 194 ? 3.883 -6.844 -10.422 1 98.88 194 ALA B CA 1
ATOM 3021 C C . ALA B 1 194 ? 4.316 -8.305 -10.484 1 98.88 194 ALA B C 1
ATOM 3023 O O . ALA B 1 194 ? 5.266 -8.648 -11.188 1 98.88 194 ALA B O 1
ATOM 3024 N N . PHE B 1 195 ? 3.592 -9.133 -9.766 1 98.88 195 PHE B N 1
ATOM 3025 C CA . PHE B 1 195 ? 3.869 -10.562 -9.773 1 98.88 195 PHE B CA 1
ATOM 3026 C C . PHE B 1 195 ? 3.639 -11.148 -11.156 1 98.88 195 PHE B C 1
ATOM 3028 O O . PHE B 1 195 ? 4.445 -11.945 -11.648 1 98.88 195 PHE B O 1
ATOM 3035 N N . GLN B 1 196 ? 2.549 -10.742 -11.797 1 98.81 196 GLN B N 1
ATOM 3036 C CA . GLN B 1 196 ? 2.258 -11.164 -13.164 1 98.81 196 GLN B CA 1
ATOM 3037 C C . GLN B 1 196 ? 3.383 -10.766 -14.117 1 98.81 196 GLN B C 1
ATOM 3039 O O . GLN B 1 196 ? 3.781 -11.555 -14.977 1 98.81 196 GLN B O 1
ATOM 3044 N N . ALA B 1 197 ? 3.834 -9.578 -13.953 1 98.81 197 ALA B N 1
ATOM 3045 C CA . ALA B 1 197 ? 4.934 -9.109 -14.797 1 98.81 197 ALA B CA 1
ATOM 3046 C C . ALA B 1 197 ? 6.195 -9.938 -14.562 1 98.81 197 ALA B C 1
ATOM 3048 O O . ALA B 1 197 ? 6.879 -10.312 -15.516 1 98.81 197 ALA B O 1
ATOM 3049 N N . TYR B 1 198 ? 6.492 -10.242 -13.344 1 98.75 198 TYR B N 1
ATOM 3050 C CA . TYR B 1 198 ? 7.621 -11.078 -12.953 1 98.75 198 TYR B CA 1
ATOM 3051 C C . TYR B 1 198 ? 7.512 -12.469 -13.578 1 98.75 198 TYR B C 1
ATOM 3053 O O . TYR B 1 198 ? 8.477 -12.969 -14.172 1 98.75 198 TYR B O 1
ATOM 3061 N N . LEU B 1 199 ? 6.305 -13.062 -13.5 1 98.75 199 LEU B N 1
ATOM 3062 C CA . LEU B 1 199 ? 6.078 -14.383 -14.07 1 98.75 199 LEU B CA 1
ATOM 3063 C C . LEU B 1 199 ? 6.207 -14.352 -15.586 1 98.75 199 LEU B C 1
ATOM 3065 O O . LEU B 1 199 ? 6.762 -15.273 -16.188 1 98.75 199 LEU B O 1
ATOM 3069 N N . SER B 1 200 ? 5.68 -13.289 -16.172 1 98.62 200 SER B N 1
ATOM 3070 C CA . SER B 1 200 ? 5.781 -13.156 -17.609 1 98.62 200 SER B CA 1
ATOM 3071 C C . SER B 1 200 ? 7.238 -13.062 -18.062 1 98.62 200 SER B C 1
ATOM 3073 O O . SER B 1 200 ? 7.613 -13.633 -19.094 1 98.62 200 SER B O 1
ATOM 3075 N N . GLU B 1 201 ? 8.047 -12.359 -17.297 1 98.31 201 GLU B N 1
ATOM 3076 C CA . GLU B 1 201 ? 9.469 -12.25 -17.594 1 98.31 201 GLU B CA 1
ATOM 3077 C C . GLU B 1 201 ? 10.172 -13.594 -17.422 1 98.31 201 GLU B C 1
ATOM 3079 O O . GLU B 1 201 ? 11.125 -13.906 -18.156 1 98.31 201 GLU B O 1
ATOM 3084 N N . LEU B 1 202 ? 9.719 -14.461 -16.484 1 97.12 202 LEU B N 1
ATOM 3085 C CA . LEU B 1 202 ? 10.297 -15.781 -16.25 1 97.12 202 LEU B CA 1
ATOM 3086 C C . LEU B 1 202 ? 10.055 -16.703 -17.453 1 97.12 202 LEU B C 1
ATOM 3088 O O . LEU B 1 202 ? 10.82 -17.641 -17.672 1 97.12 202 LEU B O 1
ATOM 3092 N N . LEU B 1 203 ? 9.023 -16.406 -18.172 1 95.69 203 LEU B N 1
ATOM 3093 C CA . LEU B 1 203 ? 8.641 -17.266 -19.297 1 95.69 203 LEU B CA 1
ATOM 3094 C C . LEU B 1 203 ? 9.461 -16.922 -20.531 1 95.69 203 LEU B C 1
ATOM 3096 O O . LEU B 1 203 ? 9.477 -17.688 -21.5 1 95.69 203 LEU B O 1
ATOM 3100 N N . LYS B 1 204 ? 10.047 -15.781 -20.562 1 90.5 204 LYS B N 1
ATOM 3101 C CA . LYS B 1 204 ? 10.867 -15.383 -21.703 1 90.5 204 LYS B CA 1
ATOM 3102 C C . LYS B 1 204 ? 12.203 -16.125 -21.719 1 90.5 204 LYS B C 1
ATOM 3104 O O . LYS B 1 204 ? 12.695 -16.531 -22.766 1 90.5 204 LYS B O 1
#

InterPro domains:
  IPR004979 Transcription factor AP-2 [PTHR10812] (3-204)
  IPR013854 Transcription factor AP-2, C-terminal [PF03299] (9-201)
  IPR013854 Transcription factor AP-2, C-terminal [PR01748] (47-61)
  IPR013854 Transcription factor AP-2, C-terminal [PR01748] (62-77)
  IPR013854 Transcription factor AP-2, C-terminal [PR01748] (78-92)